Protein AF-A0A9X2TH61-F1 (afdb_monomer_lite)

Organism: NCBI:txid146919

Foldseek 3Di:
DPDFFWQPAFLLVLLLVLQVQLQVQAPDLAAEEEEEAAQQLCVVSNVVSCVVVVAAEAEDQDCVCVVVVVVVQDDDPVSDDSYYYYYHNHACVPVPPPPVNCNRRYYHYDYLLQSLQVSRPHGSVVLEPDDDPDTDDPQLSVLSNVQRVDNDHDTSLQSSQCCVQRVVPLVLLCLLQPQCPSHDFDLVSVVSSQVSCVVQFQFHDDRPDGSVVVSLSSLLLLLLLLVVVLPDQLVLDDPSSSVTPSVVSPVSNLVSLQPPLAQPSLVVQLEARPLVSLVPDPDLLSNLLRSGHVSSLLVLVVVLLVCVVVLVLVVNLVSLVSNLCSNCVSNVRNPPDDAPRPHLSSLLSVLSNLLSVLSVLLVPLPVDPDQLLCSAQVLPRHCVVNVVSLLVSVLSPQSLVPDPPPRPSNPSVVVSNCCRSAVSVLVVLQVSLVRLLVCQQQVVRDDPQEAALLCVCVVCVVQPPQPAFEAEEAEEACFANLVSLLLVLLCVVLVVDPQFHKDKDKGKYFFDALLDCQQQLQSNADDHSVQWAWDDDPQATFIGGVNHTDDPVNSVVSCVVSPEQECCVPVVSLQDRHYYYYDHVLVCCQQPHVPVSSNVSVVVSNVVSVVVNVSCSVYPGQKYKYDYRWHKAQHDPPDAADEDADDDTHFDWFKHWDQDDDCDDAAGKDACVSNVSHHVNYPTIMGGHSNLRYTHDDPPDDPTSIDGRHRRCRTTTHMMIMMGTD

pLDDT: mean 88.49, std 9.87, range [32.5, 98.69]

Sequence (726 aa):
MPETVRAQRSLTEEAEQVLRQHFKSAESPRARVLWWDAGGHLRDVVRRACQERDVPFVEQEHPLAFRRWVAEQGEAPHDEPEEVVWYVPDAPRGRDWFRDVKHMGGVVEKSIEDLAADVYGKKTWQLRISTTDRPVSDRLAAILLDNLRGSSHPTFEQLQGRLVIQADEGIIEYLLRDGWEMLPTSSEDLETVRSLLRDRGVPELPSGQGPEAMVEAVRRWAVAGWLSQAGIPDTAFPGAIADSDLGYAYRRLKAVLREDLQSKVFGTYQRRYWDEIIDQIEDPWTLSRCPVDGALDERLWAEWEADFEAERFEACREHAAERADALCEHTGRLDEPVGKETPPRIRVWSQAVALADLAHRYETWDQRNAPAHVLYADREEGSWQIDAAVRRIIVSGTPEEDLPSGHPARESLSDHRERLVETEYLNYLRDLSDEMETALAQGDLVDDSLSSAVHFWSDHEKELGAGNEALFFYLDALRLDLARELADRLQARSDDSDELDLNVEESTRLGVLPSETKFGMAAVLPGRPKSYEVRLDDGDLGAYRNGSSLDADKRRRLLEEEGWAVASDDPSGWSQTRVAYYSKEIDDYGEASMKDIERRLAERVRTLADEIFDRIRKGDWNRAYVVTDHGFVLLPEDAQFEDLTPPGGDVKRRRVAAEDLSDDGPGVLLTGERVPELFSYLSSPVRLLLDPQHRFKKQGIPDSRYYHGGALPQECILSFLKIEAA

Radius of gyration: 36.59 Å; chains: 1; bounding box: 105×61×92 Å

Secondary structure (DSSP, 8-state):
-----B-SS-HHHHHHHHHHHHHHT-SSSSEEEEEE-TTSTTHHHHHHHHHHTT--EEE-SSGGGHHHHHHHT-SSTTSS-SEEEEEESS--TT----TGGGGTEEEEE--HHHHHHHHTT--HHHH-SS---SPPPHHHHHHHHHHSSSS---BHHHHHHHHHHHH---HHHHHHHHTTTTS--SHHHHHHHHHHHHHTTPPPPPTT--HHHHHHHHHHHHHHHHHHHHT--GGGS-HHHHTS-HHHHHHHHHHHHHH--SHHHHHHHTS-S-HHHHTT-S-GGGGTT----HHHHHHHHHHHHHHHHTT-HHHHHHHHHHHHHHHHHHHT-TTSPP-TTS-HHHHHHHHHHHHHHHHHHHHHTT-S-S-HHHHHH-TTT-THHHHHHHHHHHHH--GGGGS-TT-THHHHHHHHHHIIIIIIHHHHHHHHHHHHHHHHHHTTT--TT-EEGGGHHHHTHHHH-TT--EEEEEETT--HHHHHHHHHHHHHHHHT-SS--EEEEEEEEE--SS--HHHHHHHTSSS-GGGEEEEEETTEEEEEETTEE--HHHHHHHHHHTT-EETTS-GGGGGSSEEEEEE-HHHHHHHH--TTHHHHHHHHHHHHHHHHHHHHHHSS-SEEEEEES---EE--TTPPPEEEPPPSSEE-SSEEE-SS--S-SSSEEE-TTTSHHHHTTB-S-EEE--STTEEE--TT----SEE-SS--HHHHEEEEEEEEE-

Structure (mmCIF, N/CA/C/O backbone):
data_AF-A0A9X2TH61-F1
#
_entry.id   AF-A0A9X2TH61-F1
#
loop_
_atom_site.group_PDB
_atom_site.id
_atom_site.type_symbol
_atom_site.label_atom_id
_atom_site.label_alt_id
_atom_site.label_comp_id
_atom_site.label_asym_id
_atom_site.label_entity_id
_atom_site.label_seq_id
_atom_site.pdbx_PDB_ins_code
_atom_site.Cartn_x
_atom_site.Cartn_y
_atom_site.Cartn_z
_atom_site.occupancy
_atom_site.B_iso_or_equiv
_atom_site.auth_seq_id
_atom_site.auth_comp_id
_atom_site.auth_asym_id
_atom_site.auth_atom_id
_atom_site.pdbx_PDB_model_num
ATOM 1 N N . MET A 1 1 ? 7.845 26.610 -26.073 1.00 32.50 1 MET A N 1
ATOM 2 C CA . MET A 1 1 ? 8.884 25.949 -26.888 1.00 32.50 1 MET A CA 1
ATOM 3 C C . MET A 1 1 ? 10.167 26.005 -26.085 1.00 32.50 1 MET A C 1
ATOM 5 O O . MET A 1 1 ? 10.426 27.083 -25.557 1.00 32.50 1 MET A O 1
ATOM 9 N N . PRO A 1 2 ? 10.896 24.895 -25.900 1.00 43.31 2 PRO A N 1
ATOM 10 C CA . PRO A 1 2 ? 12.182 24.945 -25.212 1.00 43.31 2 PRO A CA 1
ATOM 11 C C . PRO A 1 2 ? 13.120 25.906 -25.955 1.00 43.31 2 PRO A C 1
ATOM 13 O O . PRO A 1 2 ? 13.099 25.974 -27.185 1.00 43.31 2 PRO A O 1
ATOM 16 N N . GLU A 1 3 ? 13.877 26.708 -25.209 1.00 51.97 3 GLU A N 1
ATOM 17 C CA . GLU A 1 3 ? 14.852 27.635 -25.783 1.00 51.97 3 GLU A CA 1
ATOM 18 C C . GLU A 1 3 ? 15.933 26.840 -26.519 1.00 51.97 3 GLU A C 1
ATOM 20 O O . GLU A 1 3 ? 16.604 25.999 -25.926 1.00 51.97 3 GLU A O 1
ATOM 25 N N . THR A 1 4 ? 16.112 27.105 -27.814 1.00 71.25 4 THR A N 1
ATOM 26 C CA . THR A 1 4 ? 17.212 26.527 -28.592 1.00 71.25 4 THR A CA 1
ATOM 27 C C . THR A 1 4 ? 18.543 26.983 -28.008 1.00 71.25 4 THR A C 1
ATOM 29 O O . THR A 1 4 ? 18.875 28.171 -28.085 1.00 71.25 4 THR A O 1
ATOM 32 N N . VAL A 1 5 ? 19.316 26.049 -27.457 1.00 82.06 5 VAL A N 1
ATOM 33 C CA . VAL A 1 5 ? 20.609 26.352 -26.840 1.00 82.06 5 VAL A CA 1
ATOM 34 C C . VAL A 1 5 ? 21.684 26.366 -27.922 1.00 82.06 5 VAL A C 1
ATOM 36 O O . VAL A 1 5 ? 21.871 25.395 -28.654 1.00 82.06 5 VAL A O 1
ATOM 39 N N . ARG A 1 6 ? 22.405 27.482 -28.044 1.00 84.31 6 ARG A N 1
ATOM 40 C CA . ARG A 1 6 ? 23.527 27.626 -28.978 1.00 84.31 6 ARG A CA 1
ATOM 41 C C . ARG A 1 6 ? 24.813 27.888 -28.221 1.00 84.31 6 ARG A C 1
ATOM 43 O O . ARG A 1 6 ? 24.822 28.664 -27.268 1.00 84.31 6 ARG A O 1
ATOM 50 N N . ALA A 1 7 ? 25.882 27.277 -28.709 1.00 84.19 7 ALA A N 1
ATOM 51 C CA . ALA A 1 7 ? 27.234 27.528 -28.254 1.00 84.19 7 ALA A CA 1
ATOM 52 C C . ALA A 1 7 ? 27.567 29.009 -28.426 1.00 84.19 7 ALA A C 1
ATOM 54 O O . ALA A 1 7 ? 27.527 29.542 -29.540 1.00 84.19 7 ALA A O 1
ATOM 55 N N . GLN A 1 8 ? 27.889 29.671 -27.320 1.00 77.56 8 GLN A N 1
ATOM 56 C CA . GLN A 1 8 ? 28.188 31.103 -27.335 1.00 77.56 8 GLN A CA 1
ATOM 57 C C . GLN A 1 8 ? 29.621 31.393 -27.795 1.00 77.56 8 GLN A C 1
ATOM 59 O O . GLN A 1 8 ? 29.930 32.543 -28.100 1.00 77.56 8 GLN A O 1
ATOM 64 N N . ARG A 1 9 ? 30.485 30.368 -27.804 1.00 87.44 9 ARG A N 1
ATOM 65 C CA . ARG A 1 9 ? 31.940 30.456 -27.979 1.00 87.44 9 ARG A CA 1
ATOM 66 C C . ARG A 1 9 ? 32.496 29.179 -28.594 1.00 87.44 9 ARG A C 1
ATOM 68 O O . ARG A 1 9 ? 31.847 28.139 -28.537 1.00 87.44 9 ARG A O 1
ATOM 75 N N . SER A 1 10 ? 33.674 29.269 -29.189 1.00 91.94 10 SER A N 1
ATOM 76 C CA . SER A 1 10 ? 34.456 28.108 -29.614 1.00 91.94 10 SER A CA 1
ATOM 77 C C . SER A 1 10 ? 35.105 27.413 -28.411 1.00 91.94 10 SER A C 1
ATOM 79 O O . SER A 1 10 ? 35.243 28.003 -27.337 1.00 91.94 10 SER A O 1
ATOM 81 N N . LEU A 1 11 ? 35.577 26.174 -28.593 1.00 92.50 11 LEU A N 1
ATOM 82 C CA . LEU A 1 11 ? 36.336 25.464 -27.549 1.00 92.50 11 LEU A CA 1
ATOM 83 C C . LEU A 1 11 ? 37.582 26.248 -27.105 1.00 92.50 11 LEU A C 1
ATOM 85 O O . LEU A 1 11 ? 37.937 26.228 -25.930 1.00 92.50 11 LEU A O 1
ATOM 89 N N . THR A 1 12 ? 38.244 26.954 -28.029 1.00 93.06 12 THR A N 1
ATOM 90 C CA . THR A 1 12 ? 39.431 27.765 -27.715 1.00 93.06 12 THR A CA 1
ATOM 91 C C . THR A 1 12 ? 39.071 28.975 -26.858 1.00 93.06 12 THR A C 1
ATOM 93 O O . THR A 1 12 ? 39.735 29.216 -25.854 1.00 93.06 12 THR A O 1
ATOM 96 N N . GLU A 1 13 ? 37.998 29.692 -27.194 1.00 92.88 13 GLU A N 1
ATOM 97 C CA . GLU A 1 13 ? 37.517 30.842 -26.414 1.00 92.88 13 GLU A CA 1
ATOM 98 C C . GLU A 1 13 ? 37.026 30.429 -25.015 1.00 92.88 13 GLU A C 1
ATOM 100 O O . GLU A 1 13 ? 37.204 31.174 -24.047 1.00 92.88 13 GLU A O 1
ATOM 105 N N . GLU A 1 14 ? 36.424 29.243 -24.881 1.00 93.94 14 GLU A N 1
ATOM 106 C CA . GLU A 1 14 ? 36.026 28.711 -23.573 1.00 93.94 14 GLU A CA 1
ATOM 107 C C . GLU A 1 14 ? 37.246 28.295 -22.743 1.00 93.94 14 GLU A C 1
ATOM 109 O O . GLU A 1 14 ? 37.363 28.690 -21.583 1.00 93.94 14 GLU A O 1
ATOM 114 N N . ALA A 1 15 ? 38.216 27.592 -23.342 1.00 93.75 15 ALA A N 1
ATOM 115 C CA . ALA A 1 15 ? 39.487 27.298 -22.679 1.00 93.75 15 ALA A CA 1
ATOM 116 C C . ALA A 1 15 ? 40.190 28.589 -22.223 1.00 93.75 15 ALA A C 1
ATOM 118 O O . ALA A 1 15 ? 40.688 28.662 -21.098 1.00 93.75 15 ALA A O 1
ATOM 119 N N . GLU A 1 16 ? 40.178 29.637 -23.051 1.00 93.56 16 GLU A N 1
ATOM 120 C CA . GLU A 1 16 ? 40.725 30.946 -22.701 1.00 93.56 16 GLU A CA 1
ATOM 121 C C . GLU A 1 16 ? 40.003 31.569 -21.494 1.00 93.56 16 GLU A C 1
ATOM 123 O O . GLU A 1 16 ? 40.649 32.110 -20.587 1.00 93.56 16 GLU A O 1
ATOM 128 N N . GLN A 1 17 ? 38.669 31.485 -21.454 1.00 92.44 17 GLN A N 1
ATOM 129 C CA . GLN A 1 17 ? 37.878 31.965 -20.325 1.00 92.44 17 GLN A CA 1
ATOM 130 C C . GLN A 1 17 ? 38.228 31.216 -19.038 1.00 92.44 17 GLN A C 1
ATOM 132 O O . GLN A 1 17 ? 38.431 31.869 -18.009 1.00 92.44 17 GLN A O 1
ATOM 137 N N . VAL A 1 18 ? 38.292 29.884 -19.088 1.00 92.56 18 VAL A N 1
ATOM 138 C CA . VAL A 1 18 ? 38.638 29.041 -17.936 1.00 92.56 18 VAL A CA 1
ATOM 139 C C . VAL A 1 18 ? 40.015 29.440 -17.406 1.00 92.56 18 VAL A C 1
ATOM 141 O O . VAL A 1 18 ? 40.148 29.791 -16.232 1.00 92.56 18 VAL A O 1
ATOM 144 N N . LEU A 1 19 ? 41.024 29.511 -18.280 1.00 92.69 19 LEU A N 1
ATOM 145 C CA . LEU A 1 19 ? 42.374 29.943 -17.907 1.00 92.69 19 LEU A CA 1
ATOM 146 C C . LEU A 1 19 ? 42.375 31.347 -17.284 1.00 92.69 19 LEU A C 1
ATOM 148 O O . LEU A 1 19 ? 42.971 31.559 -16.230 1.00 92.69 19 LEU A O 1
ATOM 152 N N . ARG A 1 20 ? 41.647 32.305 -17.872 1.00 90.31 20 ARG A N 1
ATOM 153 C CA . ARG A 1 20 ? 41.530 33.677 -17.350 1.00 90.31 20 ARG A CA 1
ATOM 154 C C . ARG A 1 20 ? 40.949 33.727 -15.943 1.00 90.31 20 ARG A C 1
ATOM 156 O O . ARG A 1 20 ? 41.375 34.555 -15.139 1.00 90.31 20 ARG A O 1
ATOM 163 N N . GLN A 1 21 ? 39.922 32.928 -15.671 1.00 90.19 21 GLN A N 1
ATOM 164 C CA . GLN A 1 21 ? 39.297 32.873 -14.350 1.00 90.19 21 GLN A CA 1
ATOM 165 C C . GLN A 1 21 ? 40.287 32.341 -13.314 1.00 90.19 21 GLN A C 1
ATOM 167 O O . GLN A 1 21 ? 40.453 32.956 -12.261 1.00 90.19 21 GLN A O 1
ATOM 172 N N . HIS A 1 22 ? 40.998 31.270 -13.659 1.00 90.00 22 HIS A N 1
ATOM 173 C CA . HIS A 1 22 ? 41.999 30.655 -12.801 1.00 90.00 22 HIS A CA 1
ATOM 174 C C . HIS A 1 22 ? 43.193 31.579 -12.520 1.00 90.00 22 HIS A C 1
ATOM 176 O O . HIS A 1 22 ? 43.524 31.804 -11.354 1.00 90.00 22 HIS A O 1
ATOM 182 N N . PHE A 1 23 ? 43.771 32.220 -13.540 1.00 88.88 23 PHE A N 1
ATOM 183 C CA . PHE A 1 23 ? 44.869 33.173 -13.345 1.00 88.88 23 PHE A CA 1
ATOM 184 C C . PHE A 1 23 ? 44.467 34.379 -12.485 1.00 88.88 23 PHE A C 1
ATOM 186 O O . PHE A 1 23 ? 45.198 34.756 -11.575 1.00 88.88 23 PHE A O 1
ATOM 193 N N . LYS A 1 24 ? 43.261 34.932 -12.676 1.00 85.81 24 LYS A N 1
ATOM 194 C CA . LYS A 1 24 ? 42.747 36.024 -11.826 1.00 85.81 24 LYS A CA 1
ATOM 195 C C . LYS A 1 24 ? 42.546 35.637 -10.364 1.00 85.81 24 LYS A C 1
ATOM 197 O O . LYS A 1 24 ? 42.532 36.519 -9.511 1.00 85.81 24 LYS A O 1
ATOM 202 N N . SER A 1 25 ? 42.310 34.357 -10.096 1.00 83.06 25 SER A N 1
ATOM 203 C CA . SER A 1 25 ? 42.100 33.841 -8.743 1.00 83.06 25 SER A CA 1
ATOM 204 C C . SER A 1 25 ? 43.402 33.493 -8.015 1.00 83.06 25 SER A C 1
ATOM 206 O O . SER A 1 25 ? 43.354 33.143 -6.839 1.00 83.06 25 SER A O 1
ATOM 208 N N . ALA A 1 26 ? 44.556 33.583 -8.686 1.00 83.25 26 ALA A N 1
ATOM 209 C CA . ALA A 1 26 ? 45.844 33.280 -8.080 1.00 83.25 26 ALA A CA 1
ATOM 210 C C . ALA A 1 26 ? 46.212 34.314 -7.001 1.00 83.25 26 ALA A C 1
ATOM 212 O O . ALA A 1 26 ? 46.199 35.520 -7.238 1.00 83.25 26 ALA A O 1
ATOM 213 N N . GLU A 1 27 ? 46.585 33.834 -5.812 1.00 76.94 27 GLU A N 1
ATOM 214 C CA . GLU A 1 27 ? 47.048 34.676 -4.693 1.00 76.94 27 GLU A CA 1
ATOM 215 C C . GLU A 1 27 ? 48.515 35.108 -4.868 1.00 76.94 27 GLU A C 1
ATOM 217 O O . GLU A 1 27 ? 48.995 36.043 -4.225 1.00 76.94 27 GLU A O 1
ATOM 222 N N . SER A 1 28 ? 49.235 34.409 -5.746 1.00 72.44 28 SER A N 1
ATOM 223 C CA . SER A 1 28 ? 50.645 34.617 -6.055 1.00 72.44 28 SER A CA 1
ATOM 224 C C . SER A 1 28 ? 50.815 35.536 -7.273 1.00 72.44 28 SER A C 1
ATOM 226 O O . SER A 1 28 ? 50.098 35.365 -8.258 1.00 72.44 28 SER A O 1
ATOM 228 N N . PRO A 1 29 ? 51.820 36.438 -7.281 1.00 67.88 29 PRO A N 1
ATOM 229 C CA . PRO A 1 29 ? 52.189 37.218 -8.467 1.00 67.88 29 PRO A CA 1
ATOM 230 C C . PRO A 1 29 ? 52.712 36.350 -9.625 1.00 67.88 29 PRO A C 1
ATOM 232 O O . PRO A 1 29 ? 52.895 36.856 -10.725 1.00 67.88 29 PRO A O 1
ATOM 235 N N . ARG A 1 30 ? 52.963 35.056 -9.379 1.00 78.44 30 ARG A N 1
ATOM 236 C CA . ARG A 1 30 ? 53.194 34.043 -10.413 1.00 78.44 30 ARG A CA 1
ATOM 237 C C . ARG A 1 30 ? 52.068 33.033 -10.411 1.00 78.44 30 ARG A C 1
ATOM 239 O O . ARG A 1 30 ? 51.917 32.300 -9.424 1.00 78.44 30 ARG A O 1
ATOM 246 N N . ALA A 1 31 ? 51.333 32.975 -11.510 1.00 85.44 31 ALA A N 1
ATOM 247 C CA . ALA A 1 31 ? 50.178 32.125 -11.652 1.00 85.44 31 ALA A CA 1
ATOM 248 C C . ALA A 1 31 ? 50.477 30.903 -12.546 1.00 85.44 31 ALA A C 1
ATOM 250 O O . ALA A 1 31 ? 50.965 31.006 -13.667 1.00 85.44 31 ALA A O 1
ATOM 251 N N . ARG A 1 32 ? 50.198 29.709 -12.030 1.00 87.75 32 ARG A N 1
ATOM 252 C CA . ARG A 1 32 ? 50.356 28.396 -12.644 1.00 87.75 32 ARG A CA 1
ATOM 253 C C . ARG A 1 32 ? 49.003 27.700 -12.657 1.00 87.75 32 ARG A C 1
ATOM 255 O O . ARG A 1 32 ? 48.403 27.495 -11.601 1.00 87.75 32 ARG A O 1
ATOM 262 N N . VAL A 1 33 ? 48.566 27.288 -13.840 1.00 90.50 33 VAL A N 1
ATOM 263 C CA . VAL A 1 33 ? 47.365 26.462 -14.003 1.00 90.50 33 VAL A CA 1
ATOM 264 C C . VAL A 1 33 ? 47.775 25.090 -14.505 1.00 90.50 33 VAL A C 1
ATOM 266 O O . VAL A 1 33 ? 48.426 24.980 -15.541 1.00 90.50 33 VAL A O 1
ATOM 269 N N . LEU A 1 34 ? 47.400 24.046 -13.765 1.00 90.50 34 LEU A N 1
ATOM 270 C CA . LEU A 1 34 ? 47.572 22.660 -14.196 1.00 90.50 34 LEU A CA 1
ATOM 271 C C . LEU A 1 34 ? 46.279 22.173 -14.853 1.00 90.50 34 LEU A C 1
ATOM 273 O O . LEU A 1 34 ? 45.261 22.059 -14.175 1.00 90.50 34 LEU A O 1
ATOM 277 N N . TRP A 1 35 ? 46.331 21.870 -16.146 1.00 92.94 35 TRP A N 1
ATOM 278 C CA . TRP A 1 35 ? 45.221 21.322 -16.917 1.00 92.94 35 TRP A CA 1
ATOM 279 C C . TRP A 1 35 ? 45.400 19.818 -17.122 1.00 92.94 35 TRP A C 1
ATOM 281 O O . TRP A 1 35 ? 46.349 19.378 -17.776 1.00 92.94 35 TRP A O 1
ATOM 291 N N . TRP A 1 36 ? 44.459 19.042 -16.596 1.00 91.44 36 TRP A N 1
ATOM 292 C CA . TRP A 1 36 ? 44.306 17.621 -16.875 1.00 91.44 36 TRP A CA 1
ATOM 293 C C . TRP A 1 36 ? 43.269 17.421 -17.968 1.00 91.44 36 TRP A C 1
ATOM 295 O O . TRP A 1 36 ? 42.118 17.837 -17.823 1.00 91.44 36 TRP A O 1
ATOM 305 N N . ASP A 1 37 ? 43.684 16.775 -19.049 1.00 91.44 37 ASP A N 1
ATOM 306 C CA . ASP A 1 37 ? 42.838 16.478 -20.195 1.00 91.44 37 ASP A CA 1
ATOM 307 C C . ASP A 1 37 ? 42.757 14.967 -20.404 1.00 91.44 37 ASP A C 1
ATOM 309 O O . ASP A 1 37 ? 43.645 14.340 -20.988 1.00 91.44 37 ASP A O 1
ATOM 313 N N . ALA A 1 38 ? 41.682 14.370 -19.892 1.00 85.44 38 ALA A N 1
ATOM 314 C CA . ALA A 1 38 ? 41.437 12.944 -20.030 1.00 85.44 38 ALA A CA 1
ATOM 315 C C . ALA A 1 38 ? 41.248 12.574 -21.514 1.00 85.44 38 ALA A C 1
ATOM 317 O O . ALA A 1 38 ? 40.236 12.907 -22.128 1.00 85.44 38 ALA A O 1
ATOM 318 N N . GLY A 1 39 ? 42.229 11.862 -22.076 1.00 83.06 39 GLY A N 1
ATOM 319 C CA . GLY A 1 39 ? 42.256 11.459 -23.487 1.00 83.06 39 GLY A CA 1
ATOM 320 C C . GLY A 1 39 ? 43.121 12.347 -24.389 1.00 83.06 39 GLY A C 1
ATOM 321 O O . GLY A 1 39 ? 43.395 11.948 -25.514 1.00 83.06 39 GLY A O 1
ATOM 322 N N . GLY A 1 40 ? 43.605 13.500 -23.906 1.00 88.94 40 GLY A N 1
ATOM 323 C CA . GLY A 1 40 ? 44.582 14.336 -24.622 1.00 88.94 40 GLY A CA 1
ATOM 324 C C . GLY A 1 40 ? 44.048 15.100 -25.845 1.00 88.94 40 GLY A C 1
ATOM 325 O O . GLY A 1 40 ? 44.834 15.605 -26.651 1.00 88.94 40 GLY A O 1
ATOM 326 N N . HIS A 1 41 ? 42.726 15.191 -26.002 1.00 92.62 41 HIS A N 1
ATOM 327 C CA . HIS A 1 41 ? 42.057 15.746 -27.188 1.00 92.62 41 HIS A CA 1
ATOM 328 C C . HIS A 1 41 ? 42.032 17.280 -27.249 1.00 92.62 41 HIS A C 1
ATOM 330 O O . HIS A 1 41 ? 41.801 17.863 -28.308 1.00 92.62 41 HIS A O 1
ATOM 336 N N . LEU A 1 42 ? 42.281 17.959 -26.131 1.00 93.44 42 LEU A N 1
ATOM 337 C CA . LEU A 1 42 ? 42.301 19.417 -26.004 1.00 93.44 42 LEU A CA 1
ATOM 338 C C . LEU A 1 42 ? 43.690 20.034 -26.185 1.00 93.44 42 LEU A C 1
ATOM 340 O O . LEU A 1 42 ? 43.814 21.256 -26.110 1.00 93.44 42 LEU A O 1
ATOM 344 N N . ARG A 1 43 ? 44.737 19.244 -26.447 1.00 93.69 43 ARG A N 1
ATOM 345 C CA . ARG A 1 43 ? 46.125 19.729 -26.554 1.00 93.69 43 ARG A CA 1
ATOM 346 C C . ARG A 1 43 ? 46.260 20.980 -27.421 1.00 93.69 43 ARG A C 1
ATOM 348 O O . ARG A 1 43 ? 46.819 21.986 -26.986 1.00 93.69 43 ARG A O 1
ATOM 355 N N . ASP A 1 44 ? 45.740 20.927 -28.645 1.00 93.19 44 ASP A N 1
ATOM 356 C CA . ASP A 1 44 ? 45.836 22.045 -29.587 1.00 93.19 44 ASP A CA 1
ATOM 357 C C . ASP A 1 44 ? 44.870 23.187 -29.244 1.00 93.19 44 ASP A C 1
ATOM 359 O O . ASP A 1 44 ? 45.191 24.350 -29.490 1.00 93.19 44 ASP A O 1
ATOM 363 N N . VAL A 1 45 ? 43.728 22.880 -28.618 1.00 94.12 45 VAL A N 1
ATOM 364 C CA . VAL A 1 45 ? 42.758 23.874 -28.131 1.00 94.12 45 VAL A CA 1
ATOM 365 C C . VAL A 1 45 ? 43.383 24.728 -27.025 1.00 94.12 45 VAL A C 1
ATOM 367 O O . VAL A 1 45 ? 43.406 25.953 -27.137 1.00 94.12 45 VAL A O 1
ATOM 370 N N . VAL A 1 46 ? 43.943 24.087 -25.994 1.00 94.88 46 VAL A N 1
ATOM 371 C CA . VAL A 1 46 ? 44.567 24.757 -24.843 1.00 94.88 46 VAL A CA 1
ATOM 372 C C . VAL A 1 46 ? 45.838 25.481 -25.272 1.00 94.88 46 VAL A C 1
ATOM 374 O O . VAL A 1 46 ? 46.041 26.633 -24.893 1.00 94.88 46 VAL A O 1
ATOM 377 N N . ARG A 1 47 ? 46.672 24.865 -26.120 1.00 95.25 47 ARG A N 1
ATOM 378 C CA . ARG A 1 47 ? 47.868 25.519 -26.671 1.00 95.25 47 ARG A CA 1
ATOM 379 C C . ARG A 1 47 ? 47.516 26.806 -27.412 1.00 95.25 47 ARG A C 1
ATOM 381 O O . ARG A 1 47 ? 48.202 27.809 -27.234 1.00 95.25 47 ARG A O 1
ATOM 388 N N . ARG A 1 48 ? 46.461 26.793 -28.229 1.00 93.25 48 ARG A N 1
ATOM 389 C CA . ARG A 1 48 ? 46.013 27.981 -28.961 1.00 93.25 48 ARG A CA 1
ATOM 390 C C . ARG A 1 48 ? 45.475 29.062 -28.025 1.00 93.25 48 ARG A C 1
ATOM 392 O O . ARG A 1 48 ? 45.868 30.214 -28.170 1.00 93.25 48 ARG A O 1
ATOM 399 N N . ALA A 1 49 ? 44.679 28.683 -27.025 1.00 93.56 49 ALA A N 1
ATOM 400 C CA . ALA A 1 49 ? 44.203 29.609 -25.997 1.00 93.56 49 ALA A CA 1
ATOM 401 C C . ALA A 1 49 ? 45.367 30.264 -25.225 1.00 93.56 49 ALA A C 1
ATOM 403 O O . ALA A 1 49 ? 45.310 31.442 -24.886 1.00 93.56 49 ALA A O 1
ATOM 404 N N . CYS A 1 50 ? 46.458 29.526 -24.990 1.00 93.75 50 CYS A N 1
ATOM 405 C CA . CYS A 1 50 ? 47.677 30.074 -24.393 1.00 93.75 50 CYS A CA 1
ATOM 406 C C . CYS A 1 50 ? 48.390 31.061 -25.335 1.00 93.75 50 CYS A C 1
ATOM 408 O O . CYS A 1 50 ? 48.781 32.141 -24.903 1.00 93.75 50 CYS A O 1
ATOM 410 N N . GLN A 1 51 ? 48.514 30.730 -26.627 1.00 92.06 51 GLN A N 1
ATOM 411 C CA . GLN A 1 51 ? 49.128 31.605 -27.639 1.00 92.06 51 GLN A CA 1
ATOM 412 C C . GLN A 1 51 ? 48.379 32.932 -27.804 1.00 92.06 51 GLN A C 1
ATOM 414 O O . GLN A 1 51 ? 49.010 33.977 -27.920 1.00 92.06 51 GLN A O 1
ATOM 419 N N . GLU A 1 52 ? 47.046 32.904 -27.788 1.00 88.62 52 GLU A N 1
ATOM 420 C CA . GLU A 1 52 ? 46.202 34.103 -27.904 1.00 88.62 52 GLU A CA 1
ATOM 421 C C . GLU A 1 52 ? 46.355 35.053 -26.701 1.00 88.62 52 GLU A C 1
ATOM 423 O O . GLU A 1 52 ? 46.085 36.249 -26.821 1.00 88.62 52 GLU A O 1
ATOM 428 N N . ARG A 1 53 ? 46.866 34.547 -25.569 1.00 85.62 53 ARG A N 1
ATOM 429 C CA . ARG A 1 53 ? 47.145 35.308 -24.342 1.00 85.62 53 ARG A CA 1
ATOM 430 C C . ARG A 1 53 ? 48.629 35.589 -24.090 1.00 85.62 53 ARG A C 1
ATOM 432 O O . ARG A 1 53 ? 48.940 36.187 -23.066 1.00 85.62 53 ARG A O 1
ATOM 439 N N . ASP A 1 54 ? 49.522 35.150 -24.977 1.00 88.44 54 ASP A N 1
ATOM 440 C CA . ASP A 1 54 ? 50.981 35.179 -24.772 1.00 88.44 54 ASP A CA 1
ATOM 441 C C . ASP A 1 54 ? 51.438 34.453 -23.484 1.00 88.44 54 ASP A C 1
ATOM 443 O O . ASP A 1 54 ? 52.364 34.869 -22.792 1.00 88.44 54 ASP A O 1
ATOM 447 N N . VAL A 1 55 ? 50.769 33.341 -23.147 1.00 91.50 55 VAL A N 1
ATOM 448 C CA . VAL A 1 55 ? 51.078 32.511 -21.972 1.00 91.50 55 VAL A CA 1
ATOM 449 C C . VAL A 1 55 ? 51.892 31.279 -22.395 1.00 91.50 55 VAL A C 1
ATOM 451 O O . VAL A 1 55 ? 51.478 30.546 -23.297 1.00 91.50 55 VAL A O 1
ATOM 454 N N . PRO A 1 56 ? 53.029 30.979 -21.744 1.00 91.38 56 PRO A N 1
ATOM 455 C CA . PRO A 1 56 ? 53.770 29.743 -21.966 1.00 91.38 56 PRO A CA 1
ATOM 456 C C . PRO A 1 56 ? 52.933 28.481 -21.713 1.00 91.38 56 PRO A C 1
ATOM 458 O O . PRO A 1 56 ? 52.326 28.310 -20.654 1.00 91.38 56 PRO A O 1
ATOM 461 N N . PHE A 1 57 ? 52.954 27.565 -22.684 1.00 93.62 57 PHE A N 1
ATOM 462 C CA . PHE A 1 57 ? 52.316 26.250 -22.617 1.00 93.62 57 PHE A CA 1
ATOM 463 C C . PHE A 1 57 ? 53.383 25.162 -22.476 1.00 93.62 57 PHE A C 1
ATOM 465 O O . PHE A 1 57 ? 54.210 24.974 -23.373 1.00 93.62 57 PHE A O 1
ATOM 472 N N . VAL A 1 58 ? 53.358 24.433 -21.361 1.00 92.38 58 VAL A N 1
ATOM 473 C CA . VAL A 1 58 ? 54.304 23.355 -21.060 1.00 92.38 58 VAL A CA 1
ATOM 474 C C . VAL A 1 58 ? 53.540 22.046 -20.970 1.00 92.38 58 VAL A C 1
ATOM 476 O O . VAL A 1 58 ? 52.677 21.875 -20.116 1.00 92.38 58 VAL A O 1
ATOM 479 N N . GLU A 1 59 ? 53.884 21.100 -21.830 1.00 93.31 59 GLU A N 1
ATOM 480 C CA . GLU A 1 59 ? 53.251 19.785 -21.888 1.00 93.31 59 GLU A CA 1
ATOM 481 C C . GLU A 1 59 ? 54.179 18.717 -21.318 1.00 93.31 59 GLU A C 1
ATOM 483 O O . GLU A 1 59 ? 55.368 18.690 -21.643 1.00 93.31 59 GLU A O 1
ATOM 488 N N . GLN A 1 60 ? 53.634 17.832 -20.483 1.00 89.69 60 GLN A N 1
ATOM 489 C CA . GLN A 1 60 ? 54.345 16.666 -19.961 1.00 89.69 60 GLN A CA 1
ATOM 490 C C . GLN A 1 60 ? 53.399 15.469 -19.835 1.00 89.69 60 GLN A C 1
ATOM 492 O O . GLN A 1 60 ? 52.268 15.610 -19.382 1.00 89.69 60 GLN A O 1
ATOM 497 N N . GLU A 1 61 ? 53.892 14.270 -20.152 1.00 83.56 61 GLU A N 1
ATOM 498 C CA . GLU A 1 61 ? 53.138 13.018 -19.964 1.00 83.56 61 GLU A CA 1
ATOM 499 C C . GLU A 1 61 ? 52.931 12.682 -18.483 1.00 83.56 61 GLU A C 1
ATOM 501 O O . GLU A 1 61 ? 51.930 12.089 -18.088 1.00 83.56 61 GLU A O 1
ATOM 506 N N . HIS A 1 62 ? 53.900 13.059 -17.645 1.00 78.88 62 HIS A N 1
ATOM 507 C CA . HIS A 1 62 ? 53.838 12.846 -16.210 1.00 78.88 62 HIS A CA 1
ATOM 508 C C . HIS A 1 62 ? 54.078 14.165 -15.489 1.00 78.88 62 HIS A C 1
ATOM 510 O O . HIS A 1 62 ? 55.116 14.795 -15.710 1.00 78.88 62 HIS A O 1
ATOM 516 N N . PRO A 1 63 ? 53.217 14.570 -14.545 1.00 74.12 63 PRO A N 1
ATOM 517 C CA . PRO A 1 63 ? 53.342 15.922 -14.037 1.00 74.12 63 PRO A CA 1
ATOM 518 C C . PRO A 1 63 ? 54.603 16.134 -13.181 1.00 74.12 63 PRO A C 1
ATOM 520 O O . PRO A 1 63 ? 55.067 17.260 -13.039 1.00 74.12 63 PRO A O 1
ATOM 523 N N . LEU A 1 64 ? 55.240 15.071 -12.653 1.00 73.88 64 LEU A N 1
ATOM 524 C CA . LEU A 1 64 ? 56.540 15.183 -11.952 1.00 73.88 64 LEU A CA 1
ATOM 525 C C . LEU A 1 64 ? 57.631 15.801 -12.836 1.00 73.88 64 LEU A C 1
ATOM 527 O O . LEU A 1 64 ? 58.557 16.422 -12.313 1.00 73.88 64 LEU A O 1
ATOM 531 N N . ALA A 1 65 ? 57.506 15.679 -14.158 1.00 80.44 65 ALA A N 1
ATOM 532 C CA . ALA A 1 65 ? 58.433 16.283 -15.099 1.00 80.44 65 ALA A CA 1
ATOM 533 C C . ALA A 1 65 ? 58.381 17.824 -15.082 1.00 80.44 65 ALA A C 1
ATOM 535 O O . ALA A 1 65 ? 59.381 18.460 -15.409 1.00 80.44 65 ALA A O 1
ATOM 536 N N . PHE A 1 66 ? 57.299 18.445 -14.589 1.00 82.94 66 PHE A N 1
ATOM 537 C CA . PHE A 1 66 ? 57.239 19.903 -14.425 1.00 82.94 66 PHE A CA 1
ATOM 538 C C . PHE A 1 66 ? 58.245 20.434 -13.394 1.00 82.94 66 PHE A C 1
ATOM 540 O O . PHE A 1 66 ? 58.687 21.571 -13.513 1.00 82.94 66 PHE A O 1
ATOM 547 N N . ARG A 1 67 ? 58.696 19.621 -12.424 1.00 75.50 67 ARG A N 1
ATOM 548 C CA . ARG A 1 67 ? 59.755 20.040 -11.481 1.00 75.50 67 ARG A CA 1
ATOM 549 C C . ARG A 1 67 ? 61.079 20.304 -12.180 1.00 75.50 67 ARG A C 1
ATOM 551 O O . ARG A 1 67 ? 61.811 21.207 -11.791 1.00 75.50 67 ARG A O 1
ATOM 558 N N . ARG A 1 68 ? 61.377 19.505 -13.204 1.00 77.88 68 ARG A N 1
ATOM 559 C CA . ARG A 1 68 ? 62.562 19.697 -14.031 1.00 77.88 68 ARG A CA 1
ATOM 560 C C . ARG A 1 68 ? 62.446 20.993 -14.823 1.00 77.88 68 ARG A C 1
ATOM 562 O O . ARG A 1 68 ? 63.389 21.769 -14.817 1.00 77.88 68 ARG A O 1
ATOM 569 N N . TRP A 1 69 ? 61.275 21.252 -15.404 1.00 82.00 69 TRP A N 1
ATOM 570 C CA . TRP A 1 69 ? 61.013 22.507 -16.105 1.00 82.00 69 TRP A CA 1
ATOM 571 C C . TRP A 1 69 ? 61.199 23.730 -15.192 1.00 82.00 69 TRP A C 1
ATOM 573 O O . TRP A 1 69 ? 61.893 24.662 -15.582 1.00 82.00 69 TRP A O 1
ATOM 583 N N . VAL A 1 70 ? 60.666 23.693 -13.961 1.00 77.75 70 VAL A N 1
ATOM 584 C CA . VAL A 1 70 ? 60.863 24.752 -12.948 1.00 77.75 70 VAL A CA 1
ATOM 585 C C . VAL A 1 70 ? 62.346 24.932 -12.609 1.00 77.75 70 VAL A C 1
ATOM 587 O O . VAL A 1 70 ? 62.841 26.051 -12.608 1.00 77.75 70 VAL A O 1
ATOM 590 N N . ALA A 1 71 ? 63.079 23.841 -12.368 1.00 75.00 71 ALA A N 1
ATOM 591 C CA . ALA A 1 71 ? 64.510 23.904 -12.059 1.00 75.00 71 ALA A CA 1
ATOM 592 C C . ALA A 1 71 ? 65.360 24.457 -13.222 1.00 75.00 71 ALA A C 1
ATOM 594 O O . ALA A 1 71 ? 66.421 25.031 -12.991 1.00 75.00 71 ALA A O 1
ATOM 595 N N . GLU A 1 72 ? 64.900 24.291 -14.464 1.00 75.75 72 GLU A N 1
ATOM 596 C CA . GLU A 1 72 ? 65.552 24.802 -15.674 1.00 75.75 72 GLU A CA 1
ATOM 597 C C . GLU A 1 72 ? 65.285 26.301 -15.918 1.00 75.75 72 GLU A C 1
ATOM 599 O O . GLU A 1 72 ? 66.021 26.905 -16.696 1.00 75.75 72 GLU A O 1
ATOM 604 N N . GLN A 1 73 ? 64.299 26.917 -15.244 1.00 71.12 73 GLN A N 1
ATOM 605 C CA . GLN A 1 73 ? 64.029 28.359 -15.358 1.00 71.12 73 GLN A CA 1
ATOM 606 C C . GLN A 1 73 ? 64.991 29.231 -14.532 1.00 71.12 73 GLN A C 1
ATOM 608 O O . GLN A 1 73 ? 64.986 30.431 -14.723 1.00 71.12 73 GLN A O 1
ATOM 613 N N . GLY A 1 74 ? 65.855 28.678 -13.670 1.00 61.75 74 GLY A N 1
ATOM 614 C CA . GLY A 1 74 ? 66.830 29.457 -12.884 1.00 61.75 74 GLY A CA 1
ATOM 615 C C . GLY A 1 74 ? 66.378 29.800 -11.456 1.00 61.75 74 GLY A C 1
ATOM 616 O O . GLY A 1 74 ? 65.250 29.531 -11.053 1.00 61.75 74 GLY A O 1
ATOM 617 N N . GLU A 1 75 ? 67.295 30.337 -10.639 1.00 56.00 75 GLU A N 1
ATOM 618 C CA . GLU A 1 75 ? 67.050 30.608 -9.208 1.00 56.00 75 GLU A CA 1
ATOM 619 C C . GLU A 1 75 ? 66.432 31.994 -8.943 1.00 56.00 75 GLU A C 1
ATOM 621 O O . GLU A 1 75 ? 65.950 32.247 -7.833 1.00 56.00 75 GLU A O 1
ATOM 626 N N . ALA A 1 76 ? 66.448 32.913 -9.920 1.00 56.88 76 ALA A N 1
ATOM 627 C CA . ALA A 1 76 ? 66.044 34.292 -9.691 1.00 56.88 76 ALA A CA 1
ATOM 628 C C . ALA A 1 76 ? 64.569 34.555 -10.066 1.00 56.88 76 ALA A C 1
ATOM 630 O O . ALA A 1 76 ? 64.063 34.063 -11.071 1.00 56.88 76 ALA A O 1
ATOM 631 N N . PRO A 1 77 ? 63.853 35.400 -9.298 1.00 52.16 77 PRO A N 1
ATOM 632 C CA . PRO A 1 77 ? 62.428 35.652 -9.492 1.00 52.16 77 PRO A CA 1
ATOM 633 C C . PRO A 1 77 ? 61.932 36.159 -10.852 1.00 52.16 77 PRO A C 1
ATOM 635 O O . PRO A 1 77 ? 60.722 36.148 -11.065 1.00 52.16 77 PRO A O 1
ATOM 638 N N . HIS A 1 78 ? 62.832 36.669 -11.689 1.00 58.44 78 HIS A N 1
ATOM 639 C CA . HIS A 1 78 ? 62.551 37.290 -12.985 1.00 58.44 78 HIS A CA 1
ATOM 640 C C . HIS A 1 78 ? 62.763 36.333 -14.165 1.00 58.44 78 HIS A C 1
ATOM 642 O O . HIS A 1 78 ? 62.488 36.716 -15.298 1.00 58.44 78 HIS A O 1
ATOM 648 N N . ASP A 1 79 ? 63.252 35.120 -13.898 1.00 65.06 79 ASP A N 1
ATOM 649 C CA . ASP A 1 79 ? 63.551 34.129 -14.930 1.00 65.06 79 ASP A CA 1
ATOM 650 C C . ASP A 1 79 ? 62.342 33.216 -15.240 1.00 65.06 79 ASP A C 1
ATOM 652 O O . ASP A 1 79 ? 62.324 32.520 -16.253 1.00 65.06 79 ASP A O 1
ATOM 656 N N . GLU A 1 80 ? 61.298 33.246 -14.399 1.00 68.75 80 GLU A N 1
ATOM 657 C CA . GLU A 1 80 ? 60.027 32.549 -14.627 1.00 68.75 80 GLU A CA 1
ATOM 658 C C . GLU A 1 80 ? 58.957 33.497 -15.205 1.00 68.75 80 GLU A C 1
ATOM 660 O O . GLU A 1 80 ? 58.868 34.651 -14.775 1.00 68.75 80 GLU A O 1
ATOM 665 N N . PRO A 1 81 ? 58.091 33.017 -16.118 1.00 77.31 81 PRO A N 1
ATOM 666 C CA . PRO A 1 81 ? 56.962 33.799 -16.617 1.00 77.31 81 PRO A CA 1
ATOM 667 C C . PRO A 1 81 ? 55.927 34.090 -15.515 1.00 77.31 81 PRO A C 1
ATOM 669 O O . PRO A 1 81 ? 55.740 33.292 -14.593 1.00 77.31 81 PRO A O 1
ATOM 672 N N . GLU A 1 82 ? 55.232 35.227 -15.631 1.00 83.44 82 GLU A N 1
ATOM 673 C CA . GLU A 1 82 ? 54.181 35.643 -14.683 1.00 83.44 82 GLU A CA 1
ATOM 674 C C . GLU A 1 82 ? 52.964 34.705 -14.709 1.00 83.44 82 GLU A C 1
ATOM 676 O O . GLU A 1 82 ? 52.401 34.403 -13.660 1.00 83.44 82 GLU A O 1
ATOM 681 N N . GLU A 1 83 ? 52.595 34.187 -15.882 1.00 89.94 83 GLU A N 1
ATOM 682 C CA . GLU A 1 83 ? 51.550 33.175 -16.067 1.00 89.94 83 GLU A CA 1
ATOM 683 C C . GLU A 1 83 ? 52.134 31.964 -16.815 1.00 89.94 83 GLU A C 1
ATOM 685 O O . GLU A 1 83 ? 52.938 32.129 -17.729 1.00 89.94 83 GLU A O 1
ATOM 690 N N . VAL A 1 84 ? 51.749 30.735 -16.459 1.00 91.12 84 VAL A N 1
ATOM 691 C CA . VAL A 1 84 ? 52.113 29.516 -17.208 1.00 91.12 84 VAL A CA 1
ATOM 692 C C . VAL A 1 84 ? 51.026 28.450 -17.103 1.00 91.12 84 VAL A C 1
ATOM 694 O O . VAL A 1 84 ? 50.426 28.251 -16.042 1.00 91.12 84 VAL A O 1
ATOM 697 N N . VAL A 1 85 ? 50.800 27.722 -18.199 1.00 93.25 85 VAL A N 1
ATOM 698 C CA . VAL A 1 85 ? 49.931 26.540 -18.228 1.00 93.25 85 VAL A CA 1
ATOM 699 C C . VAL A 1 85 ? 50.772 25.272 -18.288 1.00 93.25 85 VAL A C 1
ATOM 701 O O . VAL A 1 85 ? 51.598 25.089 -19.183 1.00 93.25 85 VAL A O 1
ATOM 704 N N . TRP A 1 86 ? 50.534 24.377 -17.335 1.00 92.69 86 TRP A N 1
ATOM 705 C CA . TRP A 1 86 ? 51.046 23.013 -17.320 1.00 92.69 86 TRP A CA 1
ATOM 706 C C . TRP A 1 86 ? 49.950 22.077 -17.807 1.00 92.69 86 TRP A C 1
ATOM 708 O O . TRP A 1 86 ? 48.876 22.036 -17.222 1.00 92.69 86 TRP A O 1
ATOM 718 N N . TYR A 1 87 ? 50.206 21.330 -18.870 1.00 94.12 87 TYR A N 1
ATOM 719 C CA . TYR A 1 87 ? 49.208 20.488 -19.515 1.00 94.12 87 TYR A CA 1
ATOM 720 C C . TYR A 1 87 ? 49.616 19.015 -19.474 1.00 94.12 87 TYR A C 1
ATOM 722 O O . TYR A 1 87 ? 50.747 18.662 -19.826 1.00 94.12 87 TYR A O 1
ATOM 730 N N . VAL A 1 88 ? 48.679 18.164 -19.056 1.00 92.19 88 VAL A N 1
ATOM 731 C CA . VAL A 1 88 ? 48.853 16.712 -18.967 1.00 92.19 88 VAL A CA 1
ATOM 732 C C . VAL A 1 88 ? 47.740 16.017 -19.760 1.00 92.19 88 VAL A C 1
ATOM 734 O O . VAL A 1 88 ? 46.571 16.171 -19.399 1.00 92.19 88 VAL A O 1
ATOM 737 N N . PRO A 1 89 ? 48.068 15.226 -20.801 1.00 90.94 89 PRO A N 1
ATOM 738 C CA . PRO A 1 89 ? 47.086 14.548 -21.653 1.00 90.94 89 PRO A CA 1
ATOM 739 C C . PRO A 1 89 ? 46.560 13.232 -21.036 1.00 90.94 89 PRO A C 1
ATOM 741 O O . PRO A 1 89 ? 46.476 12.209 -21.712 1.00 90.94 89 PRO A O 1
ATOM 744 N N . ASP A 1 90 ? 46.264 13.213 -19.732 1.00 86.00 90 ASP A N 1
ATOM 745 C CA . ASP A 1 90 ? 45.675 12.057 -19.035 1.00 86.00 90 ASP A CA 1
ATOM 746 C C . ASP A 1 90 ? 44.815 12.522 -17.846 1.00 86.00 90 ASP A C 1
ATOM 748 O O . ASP A 1 90 ? 44.892 13.669 -17.407 1.00 86.00 90 ASP A O 1
ATOM 752 N N . ALA A 1 91 ? 43.998 11.621 -17.303 1.00 82.31 91 ALA A N 1
ATOM 753 C CA . ALA A 1 91 ? 43.207 11.872 -16.105 1.00 82.31 91 ALA A CA 1
ATOM 754 C C . ALA A 1 91 ? 44.079 11.850 -14.825 1.00 82.31 91 ALA A C 1
ATOM 756 O O . ALA A 1 91 ? 45.070 11.110 -14.750 1.00 82.31 91 ALA A O 1
ATOM 757 N N . PRO A 1 92 ? 43.683 12.567 -13.757 1.00 77.81 92 PRO A N 1
ATOM 758 C CA . PRO A 1 92 ? 44.471 12.651 -12.528 1.00 77.81 92 PRO A CA 1
ATOM 759 C C . PRO A 1 92 ? 44.612 11.313 -11.779 1.00 77.81 92 PRO A C 1
ATOM 761 O O . PRO A 1 92 ? 45.615 11.119 -11.098 1.00 77.81 92 PRO A O 1
ATOM 764 N N . ARG A 1 93 ? 43.666 10.364 -11.912 1.00 74.69 93 ARG A N 1
ATOM 765 C CA . ARG A 1 93 ? 43.682 9.003 -11.304 1.00 74.69 93 ARG A CA 1
ATOM 766 C C . ARG A 1 93 ? 44.125 8.966 -9.825 1.00 74.69 93 ARG A C 1
ATOM 768 O O . ARG A 1 93 ? 44.985 8.171 -9.454 1.00 74.69 93 ARG A O 1
ATOM 775 N N . GLY A 1 94 ? 43.577 9.849 -8.985 1.00 63.50 94 GLY A N 1
ATOM 776 C CA . GLY A 1 94 ? 43.866 9.878 -7.540 1.00 63.50 94 GLY A CA 1
ATOM 777 C C . GLY A 1 94 ? 45.266 10.386 -7.160 1.00 63.50 94 GLY A C 1
ATOM 778 O O . GLY A 1 94 ? 45.751 10.117 -6.062 1.00 63.50 94 GLY A O 1
ATOM 779 N N . ARG A 1 95 ? 45.953 11.103 -8.056 1.00 65.75 95 ARG A N 1
ATOM 780 C CA . ARG A 1 95 ? 47.293 11.657 -7.813 1.00 65.75 95 ARG A CA 1
ATOM 781 C C . ARG A 1 95 ? 47.214 12.969 -7.011 1.00 65.75 95 ARG A C 1
ATOM 783 O O . ARG A 1 95 ? 47.099 14.046 -7.580 1.00 65.75 95 ARG A O 1
ATOM 790 N N . ASP A 1 96 ? 47.364 12.883 -5.690 1.00 54.44 96 ASP A N 1
ATOM 791 C CA . ASP A 1 96 ? 47.045 13.965 -4.733 1.00 54.44 96 ASP A CA 1
ATOM 792 C C . ASP A 1 96 ? 48.208 14.937 -4.391 1.00 54.44 96 ASP A C 1
ATOM 794 O O . ASP A 1 96 ? 48.332 15.461 -3.283 1.00 54.44 96 ASP A O 1
ATOM 798 N N . TRP A 1 97 ? 49.144 15.153 -5.318 1.00 58.38 97 TRP A N 1
ATOM 799 C CA . TRP A 1 97 ? 50.494 15.625 -4.966 1.00 58.38 97 TRP A CA 1
ATOM 800 C C . TRP A 1 97 ? 50.795 17.111 -5.244 1.00 58.38 97 TRP A C 1
ATOM 802 O O . TRP A 1 97 ? 51.924 17.552 -5.031 1.00 58.38 97 TRP A O 1
ATOM 812 N N . PHE A 1 98 ? 49.798 17.911 -5.639 1.00 61.97 98 PHE A N 1
ATOM 813 C CA . PHE A 1 98 ? 49.946 19.355 -5.882 1.00 61.97 98 PHE A CA 1
ATOM 814 C C . PHE A 1 98 ? 49.043 20.219 -4.996 1.00 61.97 98 PHE A C 1
ATOM 816 O O . PHE A 1 98 ? 48.260 21.039 -5.482 1.00 61.97 98 PHE A O 1
ATOM 823 N N . ARG A 1 99 ? 49.168 20.085 -3.673 1.00 57.22 99 ARG A N 1
ATOM 824 C CA . ARG A 1 99 ? 48.506 21.025 -2.751 1.00 57.22 99 ARG A CA 1
ATOM 825 C C . ARG A 1 99 ? 48.954 22.472 -2.987 1.00 57.22 99 ARG A C 1
ATOM 827 O O . ARG A 1 99 ? 48.129 23.372 -2.906 1.00 57.22 99 ARG A O 1
ATOM 834 N N . ASP A 1 100 ? 50.203 22.674 -3.400 1.00 59.09 100 ASP A N 1
ATOM 835 C CA . ASP A 1 100 ? 50.781 24.009 -3.602 1.00 59.09 100 ASP A CA 1
ATOM 836 C C . ASP A 1 100 ? 50.264 24.713 -4.874 1.00 59.09 100 ASP A C 1
ATOM 838 O O . ASP A 1 100 ? 50.186 25.938 -4.912 1.00 59.09 100 ASP A O 1
ATOM 842 N N . VAL A 1 101 ? 49.845 23.967 -5.910 1.00 64.44 101 VAL A N 1
ATOM 843 C CA . VAL A 1 101 ? 49.280 24.547 -7.154 1.00 64.44 101 VAL A CA 1
ATOM 844 C C . VAL A 1 101 ? 47.901 25.165 -6.909 1.00 64.44 101 VAL A C 1
ATOM 846 O O . VAL A 1 101 ? 47.521 26.103 -7.609 1.00 64.44 101 VAL A O 1
ATOM 849 N N . LYS A 1 102 ? 47.186 24.734 -5.859 1.00 60.66 102 LYS A N 1
ATOM 850 C CA . LYS A 1 102 ? 45.903 25.337 -5.461 1.00 60.66 102 LYS A CA 1
ATOM 851 C C . LYS A 1 102 ? 46.028 26.828 -5.117 1.00 60.66 102 LYS A C 1
ATOM 853 O O . LYS A 1 102 ? 45.092 27.566 -5.390 1.00 60.66 102 LYS A O 1
ATOM 858 N N . HIS A 1 103 ? 47.178 27.275 -4.605 1.00 62.03 103 HIS A N 1
ATOM 859 C CA . HIS A 1 103 ? 47.434 28.681 -4.248 1.00 62.03 103 HIS A CA 1
ATOM 860 C C . HIS A 1 103 ? 48.072 29.504 -5.381 1.00 62.03 103 HIS A C 1
ATOM 862 O O . HIS A 1 103 ? 48.238 30.717 -5.262 1.00 62.03 103 HIS A O 1
ATOM 868 N N . MET A 1 104 ? 48.425 28.860 -6.499 1.00 68.06 104 MET A N 1
ATOM 869 C CA . MET A 1 104 ? 49.108 29.494 -7.628 1.00 68.06 104 MET A CA 1
ATOM 870 C C . MET A 1 104 ? 48.202 29.682 -8.849 1.00 68.06 104 MET A C 1
ATOM 872 O O . MET A 1 104 ? 48.705 30.055 -9.882 1.00 68.06 104 MET A O 1
ATOM 876 N N . GLY A 1 105 ? 46.888 29.477 -8.786 1.00 70.00 105 GLY A N 1
ATOM 877 C CA . GLY A 1 105 ? 45.983 29.624 -9.945 1.00 70.00 105 GLY A CA 1
ATOM 878 C C . GLY A 1 105 ? 45.080 28.411 -10.151 1.00 70.00 105 GLY A C 1
ATOM 879 O O . GLY A 1 105 ? 43.975 28.538 -10.669 1.00 70.00 105 GLY A O 1
ATOM 880 N N . GLY A 1 106 ? 45.481 27.251 -9.630 1.00 85.88 106 GLY A N 1
ATOM 881 C CA . GLY A 1 106 ? 44.601 26.105 -9.433 1.00 85.88 106 GLY A CA 1
ATOM 882 C C . GLY A 1 106 ? 44.734 24.995 -10.473 1.00 85.88 106 GLY A C 1
ATOM 883 O O . GLY A 1 106 ? 45.636 24.971 -11.312 1.00 85.88 106 GLY A O 1
ATOM 884 N N . VAL A 1 107 ? 43.834 24.022 -10.352 1.00 88.12 107 VAL A N 1
ATOM 885 C CA . VAL A 1 107 ? 43.794 22.806 -11.167 1.00 88.12 107 VAL A CA 1
ATOM 886 C C . VAL A 1 107 ? 42.506 22.811 -11.981 1.00 88.12 107 VAL A C 1
ATOM 888 O O . VAL A 1 107 ? 41.435 23.060 -11.429 1.00 88.12 107 VAL A O 1
ATOM 891 N N . VAL A 1 108 ? 42.623 22.525 -13.276 1.00 90.75 108 VAL A N 1
ATOM 892 C CA . VAL A 1 108 ? 41.505 22.328 -14.199 1.00 90.75 108 VAL A CA 1
ATOM 893 C C . VAL A 1 108 ? 41.464 20.854 -14.577 1.00 90.75 108 VAL A C 1
ATOM 895 O O . VAL A 1 108 ? 42.428 20.327 -15.125 1.00 90.75 108 VAL A O 1
ATOM 898 N N . GLU A 1 109 ? 40.348 20.191 -14.291 1.00 90.81 109 GLU A N 1
ATOM 899 C CA . GLU A 1 109 ? 40.084 18.809 -14.701 1.00 90.81 109 G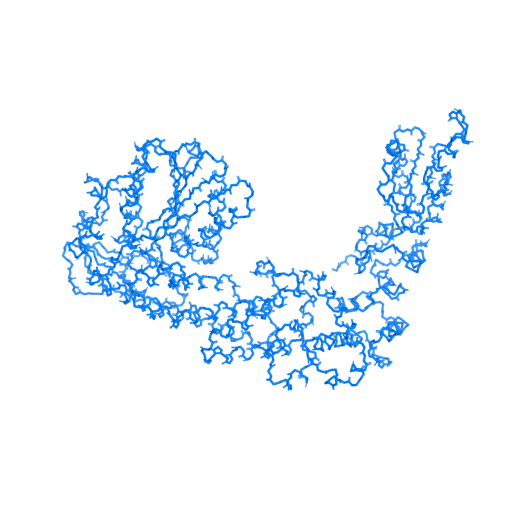LU A CA 1
ATOM 900 C C . GLU A 1 109 ? 38.931 18.828 -15.702 1.00 90.81 109 GLU A C 1
ATOM 902 O O . GLU A 1 109 ? 37.763 18.811 -15.315 1.00 90.81 109 GLU A O 1
ATOM 907 N N . LYS A 1 110 ? 39.263 18.971 -16.989 1.00 90.94 110 LYS A N 1
ATOM 908 C CA . LYS A 1 110 ? 38.280 19.051 -18.076 1.00 90.94 110 LYS A CA 1
ATOM 909 C C . LYS A 1 110 ? 38.785 18.307 -19.304 1.00 90.94 110 LYS A C 1
ATOM 911 O O . LYS A 1 110 ? 39.823 18.664 -19.863 1.00 90.94 110 LYS A O 1
ATOM 916 N N . SER A 1 111 ? 38.016 17.307 -19.721 1.00 90.31 111 SER A N 1
ATOM 917 C CA . SER A 1 111 ? 38.121 16.647 -21.022 1.00 90.31 111 SER A CA 1
ATOM 918 C C . SER A 1 111 ? 37.453 17.478 -22.123 1.00 90.31 111 SER A C 1
ATOM 920 O O . SER A 1 111 ? 36.787 18.486 -21.860 1.00 90.31 111 SER A O 1
ATOM 922 N N . ILE A 1 112 ? 37.584 17.034 -23.376 1.00 90.88 112 ILE A N 1
ATOM 923 C CA . ILE A 1 112 ? 36.904 17.673 -24.509 1.00 90.88 112 ILE A CA 1
ATOM 924 C C . ILE A 1 112 ? 35.373 17.682 -24.379 1.00 90.88 112 ILE A C 1
ATOM 926 O O . ILE A 1 112 ? 34.744 18.652 -24.794 1.00 90.88 112 ILE A O 1
ATOM 930 N N . GLU A 1 113 ? 34.772 16.657 -23.771 1.00 88.19 113 GLU A N 1
ATOM 931 C CA . GLU A 1 113 ? 33.322 16.600 -23.539 1.00 88.19 113 GLU A CA 1
ATOM 932 C C . GLU A 1 113 ? 32.887 17.603 -22.467 1.00 88.19 113 GLU A C 1
ATOM 934 O O . GLU A 1 113 ? 31.864 18.267 -22.634 1.00 88.19 113 GLU A O 1
ATOM 939 N N . ASP A 1 114 ? 33.686 17.764 -21.406 1.00 89.50 114 ASP A N 1
ATOM 940 C CA . ASP A 1 114 ? 33.414 18.744 -20.348 1.00 89.50 114 ASP A CA 1
ATOM 941 C C . ASP A 1 114 ? 33.434 20.164 -20.911 1.00 89.50 114 ASP A C 1
ATOM 943 O O . ASP A 1 114 ? 32.508 20.943 -20.690 1.00 89.50 114 ASP A O 1
ATOM 947 N N . LEU A 1 115 ? 34.470 20.479 -21.692 1.00 91.19 115 LEU A N 1
ATOM 948 C CA . LEU A 1 115 ? 34.621 21.797 -22.297 1.00 91.19 115 LEU A CA 1
ATOM 949 C C . LEU A 1 115 ? 33.552 22.054 -23.371 1.00 91.19 115 LEU A C 1
ATOM 951 O O . LEU A 1 115 ? 33.026 23.161 -23.470 1.00 91.19 115 LEU A O 1
ATOM 955 N N . ALA A 1 116 ? 33.182 21.034 -24.150 1.00 91.56 116 ALA A N 1
ATOM 956 C CA . ALA A 1 116 ? 32.082 21.134 -25.104 1.00 91.56 116 ALA A CA 1
ATOM 957 C C . ALA A 1 116 ? 30.737 21.372 -24.402 1.00 91.56 116 ALA A C 1
ATOM 959 O O . ALA A 1 116 ? 29.950 22.184 -24.876 1.00 91.56 116 ALA A O 1
ATOM 960 N N . ALA A 1 117 ? 30.465 20.720 -23.268 1.00 89.81 117 ALA A N 1
ATOM 961 C CA . ALA A 1 117 ? 29.239 20.944 -22.505 1.00 89.81 117 ALA A CA 1
ATOM 962 C C . ALA A 1 117 ? 29.173 22.363 -21.907 1.00 89.81 117 ALA A C 1
ATOM 964 O O . ALA A 1 117 ? 28.118 23.006 -21.975 1.00 89.81 117 ALA A O 1
ATOM 965 N N . ASP A 1 118 ? 30.297 22.882 -21.399 1.00 90.94 118 ASP A N 1
ATOM 966 C CA . ASP A 1 118 ? 30.394 24.243 -20.850 1.00 90.94 118 ASP A CA 1
ATOM 967 C C . ASP A 1 118 ? 30.038 25.317 -21.884 1.00 90.94 118 ASP A C 1
ATOM 969 O O . ASP A 1 118 ? 29.307 26.257 -21.571 1.00 90.94 118 ASP A O 1
ATOM 973 N N . VAL A 1 119 ? 30.479 25.143 -23.136 1.00 92.00 119 VAL A N 1
ATOM 974 C CA . VAL A 1 119 ? 30.189 26.061 -24.252 1.00 92.00 119 VAL A CA 1
ATOM 975 C C . VAL A 1 119 ? 28.675 26.258 -24.475 1.00 92.00 119 VAL A C 1
ATOM 977 O O . VAL A 1 119 ? 28.239 27.319 -24.938 1.00 92.00 119 VAL A O 1
ATOM 980 N N . TYR A 1 120 ? 27.861 25.258 -24.124 1.00 90.38 120 TYR A N 1
ATOM 981 C CA . TYR A 1 120 ? 26.394 25.311 -24.171 1.00 90.38 120 TYR A CA 1
ATOM 982 C C . TYR A 1 120 ? 25.745 25.594 -22.804 1.00 90.38 120 TYR A C 1
ATOM 984 O O . TYR A 1 120 ? 24.518 25.635 -22.705 1.00 90.38 120 TYR A O 1
ATOM 992 N N . GLY A 1 121 ? 26.529 25.777 -21.738 1.00 88.56 121 GLY A N 1
ATOM 993 C CA . GLY A 1 121 ? 26.027 25.941 -20.372 1.00 88.56 121 GLY A CA 1
ATOM 994 C C . GLY A 1 121 ? 25.335 24.687 -19.827 1.00 88.56 121 GLY A C 1
ATOM 995 O O . GLY A 1 121 ? 24.376 24.792 -19.059 1.00 88.56 121 GLY A O 1
ATOM 996 N N . LYS A 1 122 ? 25.774 23.499 -20.258 1.00 87.94 122 LYS A N 1
ATOM 997 C CA . LYS A 1 122 ? 25.218 22.195 -19.870 1.00 87.94 122 LYS A CA 1
ATOM 998 C C . LYS A 1 122 ? 26.224 21.390 -19.052 1.00 87.94 122 LYS A C 1
ATOM 1000 O O . LYS A 1 122 ? 27.404 21.711 -18.983 1.00 87.94 122 LYS A O 1
ATOM 1005 N N . LYS A 1 123 ? 25.744 20.337 -18.393 1.00 84.44 123 LYS A N 1
ATOM 1006 C CA . LYS A 1 123 ? 26.588 19.337 -17.730 1.00 84.44 123 LYS A CA 1
ATOM 1007 C C . LYS A 1 123 ? 27.047 18.282 -18.738 1.00 84.44 123 LYS A C 1
ATOM 1009 O O . LYS A 1 123 ? 26.307 17.964 -19.663 1.00 84.44 123 LYS A O 1
ATOM 1014 N N . THR A 1 124 ? 28.219 17.688 -18.522 1.00 82.38 124 THR A N 1
ATOM 1015 C CA . THR A 1 124 ? 28.828 16.680 -19.412 1.00 82.38 124 THR A CA 1
ATOM 1016 C C . THR A 1 124 ? 27.903 15.496 -19.703 1.00 82.38 124 THR A C 1
ATOM 1018 O O . THR A 1 124 ? 27.748 15.099 -20.854 1.00 82.38 124 THR A O 1
ATOM 1021 N N . TRP A 1 125 ? 27.195 14.992 -18.686 1.00 74.00 125 TRP A N 1
ATOM 1022 C CA . TRP A 1 125 ? 26.227 13.898 -18.843 1.00 74.00 125 TRP A CA 1
ATOM 1023 C C . TRP A 1 125 ? 25.032 14.256 -19.738 1.00 74.00 125 TRP A C 1
ATOM 1025 O O . TRP A 1 125 ? 24.348 13.362 -20.215 1.00 74.00 125 TRP A O 1
ATOM 1035 N N . GLN A 1 126 ? 24.778 15.546 -19.988 1.00 76.62 126 GLN A N 1
ATOM 1036 C CA . GLN A 1 126 ? 23.744 15.988 -20.925 1.00 76.62 126 GLN A CA 1
ATOM 1037 C C . GLN A 1 126 ? 24.235 15.958 -22.375 1.00 76.62 126 GLN A C 1
ATOM 1039 O O . GLN A 1 126 ? 23.405 15.954 -23.276 1.00 76.62 126 GLN A O 1
ATOM 1044 N N . LEU A 1 127 ? 25.553 15.989 -22.622 1.00 77.62 127 LEU A N 1
ATOM 1045 C CA . LEU A 1 127 ? 26.127 15.998 -23.973 1.00 77.62 127 LEU A CA 1
ATOM 1046 C C . LEU A 1 127 ? 26.061 14.606 -24.610 1.00 77.62 127 LEU A C 1
ATOM 1048 O O . LEU A 1 127 ? 25.693 14.484 -25.779 1.00 77.62 127 LEU A O 1
ATOM 1052 N N . ARG A 1 128 ? 26.383 13.562 -23.839 1.00 69.25 128 ARG A N 1
ATOM 1053 C CA . ARG A 1 128 ? 26.280 12.177 -24.298 1.00 69.25 128 ARG A CA 1
ATOM 1054 C C . ARG A 1 128 ? 24.870 11.637 -24.141 1.00 69.25 128 ARG A C 1
ATOM 1056 O O . ARG A 1 128 ? 24.201 11.842 -23.137 1.00 69.25 128 ARG A O 1
ATOM 1063 N N . ILE A 1 129 ? 24.469 10.878 -25.148 1.00 59.22 129 ILE A N 1
ATOM 1064 C CA . ILE A 1 129 ? 23.205 10.154 -25.175 1.00 59.22 129 ILE A CA 1
ATOM 1065 C C . ILE A 1 129 ? 23.294 8.830 -24.405 1.00 59.22 129 ILE A C 1
ATOM 1067 O O . ILE A 1 129 ? 22.277 8.381 -23.893 1.00 59.22 129 ILE A O 1
ATOM 1071 N N . SER A 1 130 ? 24.487 8.255 -24.230 1.00 54.84 130 SER A N 1
ATOM 1072 C CA . SER A 1 130 ? 24.736 7.107 -23.348 1.00 54.84 130 SER A CA 1
ATOM 1073 C C . SER A 1 130 ? 25.831 7.435 -22.334 1.00 54.84 130 SER A C 1
ATOM 1075 O O . SER A 1 130 ? 26.922 7.865 -22.721 1.00 54.84 130 SER A O 1
ATOM 1077 N N . THR A 1 131 ? 25.586 7.201 -21.047 1.00 53.09 131 THR A N 1
ATOM 1078 C CA . THR A 1 131 ? 26.621 7.278 -20.007 1.00 53.09 131 THR A CA 1
ATOM 1079 C C . THR A 1 131 ? 27.593 6.114 -20.165 1.00 53.09 131 THR A C 1
ATOM 1081 O O . THR A 1 131 ? 27.217 4.957 -20.005 1.00 53.09 131 THR A O 1
ATOM 1084 N N . THR A 1 132 ? 28.856 6.403 -20.483 1.00 56.16 132 THR A N 1
ATOM 1085 C CA . THR A 1 132 ? 29.924 5.398 -20.440 1.00 56.16 132 THR A CA 1
ATOM 1086 C C . THR A 1 132 ? 31.108 5.948 -19.661 1.00 56.16 132 THR A C 1
ATOM 1088 O O . THR A 1 132 ? 31.530 7.075 -19.902 1.00 56.16 132 THR A O 1
ATOM 1091 N N . ASP A 1 133 ? 31.693 5.129 -18.786 1.00 54.97 133 ASP A N 1
ATOM 1092 C CA . ASP A 1 133 ? 32.952 5.440 -18.084 1.00 54.97 133 ASP A CA 1
ATOM 1093 C C . ASP A 1 133 ? 34.182 5.348 -19.010 1.00 54.97 133 ASP A C 1
ATOM 1095 O O . ASP A 1 133 ? 35.332 5.328 -18.562 1.00 54.97 133 ASP A O 1
ATOM 1099 N N . ARG A 1 134 ? 33.965 5.212 -20.324 1.00 60.84 134 ARG A N 1
ATOM 1100 C CA . ARG A 1 134 ? 35.039 5.046 -21.299 1.00 60.84 134 ARG A CA 1
ATOM 1101 C C . ARG A 1 134 ? 35.603 6.413 -21.694 1.00 60.84 134 ARG A C 1
ATOM 1103 O O . ARG A 1 134 ? 34.828 7.347 -21.907 1.00 60.84 134 ARG A O 1
ATOM 1110 N N . PRO A 1 135 ? 36.935 6.524 -21.856 1.00 64.12 135 PRO A N 1
ATOM 1111 C CA . PRO A 1 135 ? 37.542 7.731 -22.395 1.00 64.12 135 PRO A CA 1
ATOM 1112 C C . PRO A 1 135 ? 37.005 8.022 -23.799 1.00 64.12 135 PRO A C 1
ATOM 1114 O O . PRO A 1 135 ? 36.665 7.108 -24.556 1.00 64.12 135 PRO A O 1
ATOM 1117 N N . VAL A 1 136 ? 36.949 9.308 -24.129 1.00 74.69 136 VAL A N 1
ATOM 1118 C CA . VAL A 1 136 ? 36.434 9.812 -25.402 1.00 74.69 136 VAL A CA 1
ATOM 1119 C C . VAL A 1 136 ? 37.202 9.206 -26.575 1.00 74.69 136 VAL A C 1
ATOM 1121 O O . VAL A 1 136 ? 38.434 9.261 -26.605 1.00 74.69 136 VAL A O 1
ATOM 1124 N N . SER A 1 137 ? 36.482 8.645 -27.550 1.00 78.31 137 SER A N 1
ATOM 1125 C CA . SER A 1 137 ? 37.097 8.112 -28.770 1.00 78.31 137 SER A CA 1
ATOM 1126 C C . SER A 1 137 ? 37.664 9.231 -29.652 1.00 78.31 137 SER A C 1
ATOM 1128 O O . SER A 1 137 ? 37.088 10.317 -29.726 1.00 78.31 137 SER A O 1
ATOM 1130 N N . ASP A 1 138 ? 38.745 8.952 -30.391 1.00 81.56 138 ASP A N 1
ATOM 1131 C CA . ASP A 1 138 ? 39.350 9.907 -31.341 1.00 81.56 138 ASP A CA 1
ATOM 1132 C C . ASP A 1 138 ? 38.325 10.452 -32.347 1.00 81.56 138 ASP A C 1
ATOM 1134 O O . ASP A 1 138 ? 38.353 11.621 -32.730 1.00 81.56 138 ASP A O 1
ATOM 1138 N N . ARG A 1 139 ? 37.380 9.599 -32.760 1.00 80.69 139 ARG A N 1
ATOM 1139 C CA . ARG A 1 139 ? 36.312 9.948 -33.699 1.00 80.69 139 ARG A CA 1
ATOM 1140 C C . ARG A 1 139 ? 35.331 10.946 -33.091 1.00 80.69 139 ARG A C 1
ATOM 1142 O O . ARG A 1 139 ? 34.986 11.923 -33.751 1.00 80.69 139 ARG A O 1
ATOM 1149 N N . LEU A 1 140 ? 34.909 10.730 -31.842 1.00 82.38 140 LEU A N 1
ATOM 1150 C CA . LEU A 1 140 ? 34.037 11.672 -31.143 1.00 82.38 140 LEU A CA 1
ATOM 1151 C C . LEU A 1 140 ? 34.741 13.010 -30.922 1.00 82.38 140 LEU A C 1
ATOM 1153 O O . LEU A 1 140 ? 34.170 14.066 -31.197 1.00 82.38 140 LEU A O 1
ATOM 1157 N N . ALA A 1 141 ? 35.995 12.961 -30.473 1.00 86.69 141 ALA A N 1
ATOM 1158 C CA . ALA A 1 141 ? 36.801 14.152 -30.268 1.00 86.69 141 ALA A CA 1
ATOM 1159 C C . ALA A 1 141 ? 36.943 14.968 -31.561 1.00 86.69 141 ALA A C 1
ATOM 1161 O O . ALA A 1 141 ? 36.747 16.181 -31.540 1.00 86.69 141 ALA A O 1
ATOM 1162 N N . ALA A 1 142 ? 37.191 14.310 -32.699 1.00 86.69 142 ALA A N 1
ATOM 1163 C CA . ALA A 1 142 ? 37.256 14.968 -34.002 1.00 86.69 142 ALA A CA 1
ATOM 1164 C C . ALA A 1 142 ? 35.943 15.685 -34.362 1.00 86.69 142 ALA A C 1
ATOM 1166 O O . ALA A 1 142 ? 35.976 16.833 -34.799 1.00 86.69 142 ALA A O 1
ATOM 1167 N N . ILE A 1 143 ? 34.788 15.061 -34.109 1.00 86.88 143 ILE A N 1
ATOM 1168 C CA . ILE A 1 143 ? 33.476 15.682 -34.352 1.00 86.88 143 ILE A CA 1
ATOM 1169 C C . ILE A 1 143 ? 33.293 16.917 -33.467 1.00 86.88 143 ILE A C 1
ATOM 1171 O O . ILE A 1 143 ? 32.893 17.967 -33.972 1.00 86.88 143 ILE A O 1
ATOM 1175 N N . LEU A 1 144 ? 33.603 16.828 -32.170 1.00 89.06 144 LEU A N 1
ATOM 1176 C CA . LEU A 1 144 ? 33.520 17.979 -31.265 1.00 89.06 144 LEU A CA 1
ATOM 1177 C C . LEU A 1 144 ? 34.437 19.121 -31.721 1.00 89.06 144 LEU A C 1
ATOM 1179 O O . LEU A 1 144 ? 33.994 20.268 -31.789 1.00 89.06 144 LEU A O 1
ATOM 1183 N N . LEU A 1 145 ? 35.682 18.809 -32.092 1.00 90.06 145 LEU A N 1
ATOM 1184 C CA . LEU A 1 145 ? 36.642 19.790 -32.599 1.00 90.06 145 LEU A CA 1
ATOM 1185 C C . LEU A 1 145 ? 36.137 20.461 -33.878 1.00 90.06 145 LEU A C 1
ATOM 1187 O O . LEU A 1 145 ? 36.121 21.687 -33.952 1.00 90.06 145 LEU A O 1
ATOM 1191 N N . ASP A 1 146 ? 35.686 19.694 -34.868 1.00 88.06 146 ASP A N 1
ATOM 1192 C CA . ASP A 1 146 ? 35.249 20.243 -36.154 1.00 88.06 146 ASP A CA 1
ATOM 1193 C C . ASP A 1 146 ? 34.006 21.131 -36.016 1.00 88.06 146 ASP A C 1
ATOM 1195 O O . ASP A 1 146 ? 33.893 22.163 -36.683 1.00 88.06 146 ASP A O 1
ATOM 1199 N N . ASN A 1 147 ? 33.090 20.774 -35.113 1.00 88.06 147 ASN A N 1
ATOM 1200 C CA . ASN A 1 147 ? 31.838 21.503 -34.918 1.00 88.06 147 ASN A CA 1
ATOM 1201 C C . ASN A 1 147 ? 31.977 22.754 -34.037 1.00 88.06 147 ASN A C 1
ATOM 1203 O O . ASN A 1 147 ? 31.157 23.666 -34.160 1.00 88.06 147 ASN A O 1
ATOM 1207 N N . LEU A 1 148 ? 32.992 22.815 -33.168 1.00 90.62 148 LEU A N 1
ATOM 1208 C CA . LEU A 1 148 ? 33.153 23.873 -32.158 1.00 90.62 148 LEU A CA 1
ATOM 1209 C C . LEU A 1 148 ? 34.444 24.697 -32.318 1.00 90.62 148 LEU A C 1
ATOM 1211 O O . LEU A 1 148 ? 34.877 25.377 -31.386 1.00 90.62 148 LEU A O 1
ATOM 1215 N N . ARG A 1 149 ? 35.076 24.649 -33.497 1.00 84.44 149 ARG A N 1
ATOM 1216 C CA . ARG A 1 149 ? 36.294 25.419 -33.822 1.00 84.44 149 ARG A CA 1
ATOM 1217 C C . ARG A 1 149 ? 36.026 26.801 -34.429 1.00 84.44 149 ARG A C 1
ATOM 1219 O O . ARG A 1 149 ? 36.905 27.657 -34.380 1.00 84.44 149 ARG A O 1
ATOM 1226 N N . GLY A 1 150 ? 34.884 26.984 -35.092 1.00 77.75 150 GLY A N 1
ATOM 1227 C CA . GLY A 1 150 ? 34.563 28.177 -35.889 1.00 77.75 150 GLY A CA 1
ATOM 1228 C C . GLY A 1 150 ? 33.801 29.261 -35.122 1.00 77.75 150 GLY A C 1
ATOM 1229 O O . GLY A 1 150 ? 33.749 29.246 -33.908 1.00 77.75 150 GLY A O 1
ATOM 1230 N N . SER A 1 151 ? 33.198 30.211 -35.843 1.00 70.88 151 SER A N 1
ATOM 1231 C CA . SER A 1 151 ? 32.278 31.222 -35.281 1.00 70.88 151 SER A CA 1
ATOM 1232 C C . SER A 1 151 ? 30.797 30.878 -35.489 1.00 70.88 151 SER A C 1
ATOM 1234 O O . SER A 1 151 ? 29.910 31.555 -34.971 1.00 70.88 151 SER A O 1
ATOM 1236 N N . SER A 1 152 ? 30.517 29.836 -36.277 1.00 80.00 152 SER A N 1
ATOM 1237 C CA . SER A 1 152 ? 29.180 29.293 -36.495 1.00 80.00 152 SER A CA 1
ATOM 1238 C C . SER A 1 152 ? 29.111 27.920 -35.848 1.00 80.00 152 SER A C 1
ATOM 1240 O O . SER A 1 152 ? 29.814 27.005 -36.271 1.00 80.00 152 SER A O 1
ATOM 1242 N N . HIS A 1 153 ? 28.271 27.796 -34.825 1.00 86.00 153 HIS A N 1
ATOM 1243 C CA . HIS A 1 153 ? 28.108 26.561 -34.071 1.00 86.00 153 HIS A CA 1
ATOM 1244 C C . HIS A 1 153 ? 26.718 25.956 -34.285 1.00 86.00 153 HIS A C 1
ATOM 1246 O O . HIS A 1 153 ? 25.738 26.707 -34.399 1.00 86.00 153 HIS A O 1
ATOM 1252 N N . PRO A 1 154 ? 26.605 24.616 -34.302 1.00 85.75 154 PRO A N 1
ATOM 1253 C CA . PRO A 1 154 ? 25.309 23.954 -34.266 1.00 85.75 154 PRO A CA 1
ATOM 1254 C C . PRO A 1 154 ? 24.575 24.258 -32.951 1.00 85.75 154 PRO A C 1
ATOM 1256 O O . PRO A 1 154 ? 25.192 24.612 -31.938 1.00 85.75 154 PRO A O 1
ATOM 1259 N N . THR A 1 155 ? 23.249 24.101 -32.943 1.00 86.62 155 THR A N 1
ATOM 1260 C CA . THR A 1 155 ? 22.518 24.029 -31.667 1.00 86.62 155 THR A CA 1
ATOM 1261 C C . THR A 1 155 ? 22.964 22.796 -30.879 1.00 86.62 155 THR A C 1
ATOM 1263 O O . THR A 1 155 ? 23.555 21.873 -31.446 1.00 86.62 155 THR A O 1
ATOM 1266 N N . PHE A 1 156 ? 22.699 22.779 -29.575 1.00 85.00 156 PHE A N 1
ATOM 1267 C CA . PHE A 1 156 ? 23.057 21.649 -28.718 1.00 85.00 156 PHE A CA 1
ATOM 1268 C C . PHE A 1 156 ? 22.469 20.336 -29.254 1.00 85.00 156 PHE A C 1
ATOM 1270 O O . PHE A 1 156 ? 23.170 19.341 -29.398 1.00 85.00 156 PHE A O 1
ATOM 1277 N N . GLU A 1 157 ? 21.211 20.384 -29.682 1.00 77.94 157 GLU A N 1
ATOM 1278 C CA . GLU A 1 157 ? 20.468 19.255 -30.238 1.00 77.94 157 GLU A CA 1
ATOM 1279 C C . GLU A 1 157 ? 21.077 18.763 -31.559 1.00 77.94 157 GLU A C 1
ATOM 1281 O O . GLU A 1 157 ? 21.239 17.565 -31.780 1.00 77.94 157 GLU A O 1
ATOM 1286 N N . GLN A 1 158 ? 21.486 19.692 -32.430 1.00 81.19 158 GLN A N 1
ATOM 1287 C CA . GLN A 1 158 ? 22.160 19.361 -33.687 1.00 81.19 158 GLN A CA 1
ATOM 1288 C C . GLN A 1 158 ? 23.528 18.713 -33.456 1.00 81.19 158 GLN A C 1
ATOM 1290 O O . GLN A 1 158 ? 23.917 17.826 -34.216 1.00 81.19 158 GLN A O 1
ATOM 1295 N N . LEU A 1 159 ? 24.265 19.151 -32.429 1.00 84.88 159 LEU A N 1
ATOM 1296 C CA . LEU A 1 159 ? 25.531 18.530 -32.051 1.00 84.88 159 LEU A CA 1
ATOM 1297 C C . LEU A 1 159 ? 25.297 17.110 -31.529 1.00 84.88 159 LEU A C 1
ATOM 1299 O O . LEU A 1 159 ? 25.960 16.191 -31.998 1.00 84.88 159 LEU A O 1
ATOM 1303 N N . GLN A 1 160 ? 24.320 16.910 -30.641 1.00 79.44 160 GLN A N 1
ATOM 1304 C CA . GLN A 1 160 ? 23.961 15.581 -30.136 1.00 79.44 160 GLN A CA 1
ATOM 1305 C C . GLN A 1 160 ? 23.582 14.620 -31.267 1.00 79.44 160 GLN A C 1
ATOM 1307 O O . GLN A 1 160 ? 24.127 13.521 -31.339 1.00 79.44 160 GLN A O 1
ATOM 1312 N N . GLY A 1 161 ? 22.732 15.047 -32.207 1.00 75.69 161 GLY A N 1
ATOM 1313 C CA . GLY A 1 161 ? 22.368 14.224 -33.363 1.00 75.69 161 GLY A CA 1
ATOM 1314 C C . GLY A 1 161 ? 23.574 13.843 -34.233 1.00 75.69 161 GLY A C 1
ATOM 1315 O O . GLY A 1 161 ? 23.683 12.704 -34.686 1.00 75.69 161 GLY A O 1
ATOM 1316 N N . ARG A 1 162 ? 24.536 14.762 -34.412 1.00 81.44 162 ARG A N 1
ATOM 1317 C CA . ARG A 1 162 ? 25.802 14.468 -35.106 1.00 81.44 162 ARG A CA 1
ATOM 1318 C C . ARG A 1 162 ? 26.665 13.486 -34.327 1.00 81.44 162 ARG A C 1
ATOM 1320 O O . ARG A 1 162 ? 27.245 12.608 -34.948 1.00 81.44 162 ARG A O 1
ATOM 1327 N N . LEU A 1 163 ? 26.738 13.595 -33.003 1.00 79.56 163 LEU A N 1
ATOM 1328 C CA . LEU A 1 163 ? 27.503 12.662 -32.175 1.00 79.56 163 LEU A CA 1
ATOM 1329 C C . LEU A 1 163 ? 26.957 11.233 -32.305 1.00 79.56 163 LEU A C 1
ATOM 1331 O O . LEU A 1 163 ? 27.736 10.321 -32.556 1.00 79.56 163 LEU A O 1
ATOM 1335 N N . VAL A 1 164 ? 25.637 11.033 -32.268 1.00 75.12 164 VAL A N 1
ATOM 1336 C CA . VAL A 1 164 ? 25.043 9.690 -32.436 1.00 75.12 164 VAL A CA 1
ATOM 1337 C C . VAL A 1 164 ? 25.359 9.093 -33.809 1.00 75.12 164 VAL A C 1
ATOM 1339 O O . VAL A 1 164 ? 25.828 7.961 -33.901 1.00 75.12 164 VAL A O 1
ATOM 1342 N N . ILE A 1 165 ? 25.120 9.850 -34.885 1.00 75.62 165 ILE A N 1
ATOM 1343 C CA . ILE A 1 165 ? 25.265 9.341 -36.258 1.00 75.62 165 ILE A CA 1
ATOM 1344 C C . ILE A 1 165 ? 26.741 9.217 -36.644 1.00 75.62 165 ILE A C 1
ATOM 1346 O O . ILE A 1 165 ? 27.171 8.215 -37.209 1.00 75.62 165 ILE A O 1
ATOM 1350 N N . GLN A 1 166 ? 27.535 10.249 -36.371 1.00 72.56 166 GLN A N 1
ATOM 1351 C CA . GLN A 1 166 ? 28.895 10.349 -36.888 1.00 72.56 166 GLN A CA 1
ATOM 1352 C C . GLN A 1 166 ? 29.924 9.716 -35.963 1.00 72.56 166 GLN A C 1
ATOM 1354 O O . GLN A 1 166 ? 30.934 9.250 -36.485 1.00 72.56 166 GLN A O 1
ATOM 1359 N N . ALA A 1 167 ? 29.712 9.687 -34.641 1.00 66.12 167 ALA A N 1
ATOM 1360 C CA . ALA A 1 167 ? 30.628 9.022 -33.709 1.00 66.12 167 ALA A CA 1
ATOM 1361 C C . ALA A 1 167 ? 30.307 7.532 -33.536 1.00 66.12 167 ALA A C 1
ATOM 1363 O O . ALA A 1 167 ? 31.100 6.815 -32.932 1.00 66.12 167 ALA A O 1
ATOM 1364 N N . ASP A 1 168 ? 29.196 7.066 -34.123 1.00 66.88 168 ASP A N 1
ATOM 1365 C CA . ASP A 1 168 ? 28.728 5.681 -34.051 1.00 66.88 168 ASP A CA 1
ATOM 1366 C C . ASP A 1 168 ? 28.421 5.219 -32.608 1.00 66.88 168 ASP A C 1
ATOM 1368 O O . ASP A 1 168 ? 28.492 4.035 -32.272 1.00 66.88 168 ASP A O 1
ATOM 1372 N N . GLU A 1 169 ? 28.078 6.168 -31.731 1.00 65.19 169 GLU A N 1
ATOM 1373 C CA . GLU A 1 169 ? 27.779 5.911 -30.323 1.00 65.19 169 GLU A CA 1
ATOM 1374 C C . GLU A 1 169 ? 26.307 5.529 -30.149 1.00 65.19 169 GLU A C 1
ATOM 1376 O O . GLU A 1 169 ? 25.429 6.385 -30.089 1.00 65.19 169 GLU A O 1
ATOM 1381 N N . GLY A 1 170 ? 26.039 4.224 -30.063 1.00 73.94 170 GLY A N 1
ATOM 1382 C CA . GLY A 1 170 ? 24.775 3.715 -29.523 1.00 73.94 170 GLY A CA 1
ATOM 1383 C C . GLY A 1 170 ? 23.518 4.133 -30.292 1.00 73.94 170 GLY A C 1
ATOM 1384 O O . GLY A 1 170 ? 22.486 4.397 -29.679 1.00 73.94 170 GLY A O 1
ATOM 1385 N N . ILE A 1 171 ? 23.584 4.212 -31.630 1.00 83.50 171 ILE A N 1
ATOM 1386 C CA . ILE A 1 171 ? 22.424 4.573 -32.469 1.00 83.50 171 ILE A CA 1
ATOM 1387 C C . ILE A 1 171 ? 21.212 3.671 -32.206 1.00 83.50 171 ILE A C 1
ATOM 1389 O O . ILE A 1 171 ? 20.089 4.159 -32.203 1.00 83.50 171 ILE A O 1
ATOM 1393 N N . ILE A 1 172 ? 21.413 2.375 -31.943 1.00 87.44 172 ILE A N 1
ATOM 1394 C CA . ILE A 1 172 ? 20.309 1.455 -31.637 1.00 87.44 172 ILE A CA 1
ATOM 1395 C C . ILE A 1 172 ? 19.639 1.869 -30.328 1.00 87.44 172 ILE A C 1
ATOM 1397 O O . ILE A 1 172 ? 18.433 2.074 -30.301 1.00 87.44 172 ILE A O 1
ATOM 1401 N N . GLU A 1 173 ? 20.413 2.027 -29.259 1.00 85.88 173 GLU A N 1
ATOM 1402 C CA . GLU A 1 173 ? 19.930 2.419 -27.937 1.00 85.88 173 GLU A CA 1
ATOM 1403 C C . GLU A 1 173 ? 19.221 3.774 -27.982 1.00 85.88 173 GLU A C 1
ATOM 1405 O O . GLU A 1 173 ? 18.157 3.930 -27.386 1.00 85.88 173 GLU A O 1
ATOM 1410 N N . TYR A 1 174 ? 19.748 4.721 -28.762 1.00 85.12 174 TYR A N 1
ATOM 1411 C CA . TYR A 1 174 ? 19.096 6.004 -28.994 1.00 85.12 174 TYR A CA 1
ATOM 1412 C C . TYR A 1 174 ? 17.742 5.850 -29.696 1.00 85.12 174 TYR A C 1
ATOM 1414 O O . TYR A 1 174 ? 16.742 6.366 -29.206 1.00 85.12 174 TYR A O 1
ATOM 1422 N N . LEU A 1 175 ? 17.668 5.115 -30.813 1.00 89.19 175 LEU A N 1
ATOM 1423 C CA . LEU A 1 175 ? 16.399 4.901 -31.526 1.00 89.19 175 LEU A CA 1
ATOM 1424 C C . LEU A 1 175 ? 15.378 4.154 -30.653 1.00 89.19 175 LEU A C 1
ATOM 1426 O O . LEU A 1 175 ? 14.177 4.433 -30.707 1.00 89.19 175 LEU A O 1
ATOM 1430 N N . LEU A 1 176 ? 15.854 3.225 -29.823 1.00 89.25 176 LEU A N 1
ATOM 1431 C CA . LEU A 1 176 ? 15.026 2.502 -28.869 1.00 89.25 176 LEU A CA 1
ATOM 1432 C C . LEU A 1 176 ? 14.478 3.430 -27.771 1.00 89.25 176 LEU A C 1
ATOM 1434 O O . LEU A 1 176 ? 13.298 3.328 -27.432 1.00 89.25 176 LEU A O 1
ATOM 1438 N N . ARG A 1 177 ? 15.293 4.343 -27.236 1.00 87.00 177 ARG A N 1
ATOM 1439 C CA . ARG A 1 177 ? 14.905 5.236 -26.135 1.00 87.00 177 ARG A CA 1
ATOM 1440 C C . ARG A 1 177 ? 14.124 6.465 -26.603 1.00 87.00 177 ARG A C 1
ATOM 1442 O O . ARG A 1 177 ? 13.021 6.726 -26.133 1.00 87.00 177 ARG A O 1
ATOM 1449 N N . ASP A 1 178 ? 14.689 7.192 -27.558 1.00 82.94 178 ASP A N 1
ATOM 1450 C CA . ASP A 1 178 ? 14.284 8.547 -27.943 1.00 82.94 178 ASP A CA 1
ATOM 1451 C C . ASP A 1 178 ? 13.621 8.598 -29.334 1.00 82.94 178 ASP A C 1
ATOM 1453 O O . ASP A 1 178 ? 13.079 9.626 -29.745 1.00 82.94 178 ASP A O 1
ATOM 1457 N N . GLY A 1 179 ? 13.630 7.492 -30.086 1.00 88.19 179 GLY A N 1
ATOM 1458 C CA . GLY A 1 179 ? 13.126 7.472 -31.458 1.00 88.19 179 GLY A CA 1
ATOM 1459 C C . GLY A 1 179 ? 13.988 8.339 -32.378 1.00 88.19 179 GLY A C 1
ATOM 1460 O O . GLY A 1 179 ? 15.197 8.157 -32.438 1.00 88.19 179 GLY A O 1
ATOM 1461 N N . TRP A 1 180 ? 13.378 9.275 -33.114 1.00 87.25 180 TRP A N 1
ATOM 1462 C CA . TRP A 1 180 ? 14.086 10.160 -34.057 1.00 87.25 180 TRP A CA 1
ATOM 1463 C C . TRP A 1 180 ? 14.051 11.642 -33.653 1.00 87.25 180 TRP A C 1
ATOM 1465 O O . TRP A 1 180 ? 14.412 12.498 -34.452 1.00 87.25 180 TRP A O 1
ATOM 1475 N N . GLU A 1 181 ? 13.593 11.979 -32.441 1.00 78.50 181 GLU A N 1
ATOM 1476 C CA . GLU A 1 181 ? 13.256 13.367 -32.070 1.00 78.50 181 GLU A CA 1
ATOM 1477 C C . GLU A 1 181 ? 14.397 14.377 -32.339 1.00 78.50 181 GLU A C 1
ATOM 1479 O O . GLU A 1 181 ? 14.124 15.495 -32.776 1.00 78.50 181 GLU A O 1
ATOM 1484 N N . MET A 1 182 ? 15.665 13.980 -32.152 1.00 74.38 182 MET A N 1
ATOM 1485 C CA . MET A 1 182 ? 16.834 14.876 -32.256 1.00 74.38 182 MET A CA 1
ATOM 1486 C C . MET A 1 182 ? 17.773 14.542 -33.421 1.00 74.38 182 MET A C 1
ATOM 1488 O O . MET A 1 182 ? 18.836 15.155 -33.554 1.00 74.38 182 MET A O 1
ATOM 1492 N N . LEU A 1 183 ? 17.418 13.566 -34.261 1.00 80.06 183 LEU A N 1
ATOM 1493 C CA . LEU A 1 183 ? 18.273 13.151 -35.369 1.00 80.06 183 LEU A CA 1
ATOM 1494 C C . LEU A 1 183 ? 18.012 13.997 -36.624 1.00 80.06 183 LEU A C 1
ATOM 1496 O O . LEU A 1 183 ? 16.860 14.278 -36.968 1.00 80.06 183 LEU A O 1
ATOM 1500 N N . PRO A 1 184 ? 19.073 14.379 -37.356 1.00 77.88 184 PRO A N 1
ATOM 1501 C CA . PRO A 1 184 ? 18.950 14.974 -38.679 1.00 77.88 184 PRO A CA 1
ATOM 1502 C C . PRO A 1 184 ? 18.078 14.143 -39.636 1.00 77.88 184 PRO A C 1
ATOM 1504 O O . PRO A 1 184 ? 18.025 12.917 -39.562 1.00 77.88 184 PRO A O 1
ATOM 1507 N N . THR A 1 185 ? 17.393 14.818 -40.562 1.00 82.25 185 THR A N 1
ATOM 1508 C CA . THR A 1 185 ? 16.451 14.202 -41.518 1.00 82.25 185 THR A CA 1
ATOM 1509 C C . THR A 1 185 ? 16.873 14.372 -42.979 1.00 82.25 185 THR A C 1
ATOM 1511 O O . THR A 1 185 ? 16.064 14.165 -43.887 1.00 82.25 185 THR A O 1
ATOM 1514 N N . SER A 1 186 ? 18.126 14.764 -43.239 1.00 83.19 186 SER A N 1
ATOM 1515 C CA . SER A 1 186 ? 18.617 14.859 -44.615 1.00 83.19 186 SER A CA 1
ATOM 1516 C C . SER A 1 186 ? 18.699 13.469 -45.257 1.00 83.19 186 SER A C 1
ATOM 1518 O O . SER A 1 186 ? 18.858 12.459 -44.573 1.00 83.19 186 SER A O 1
ATOM 1520 N N . SER A 1 187 ? 18.608 13.395 -46.587 1.00 82.12 187 SER A N 1
ATOM 1521 C CA . SER A 1 187 ? 18.703 12.117 -47.305 1.00 82.12 187 SER A CA 1
ATOM 1522 C C . SER A 1 187 ? 20.032 11.392 -47.068 1.00 82.12 187 SER A C 1
ATOM 1524 O O . SER A 1 187 ? 20.064 10.166 -47.076 1.00 82.12 187 SER A O 1
ATOM 1526 N N . GLU A 1 188 ? 21.115 12.142 -46.857 1.00 82.88 188 GLU A N 1
ATOM 1527 C CA . GLU A 1 188 ? 22.442 11.600 -46.549 1.00 82.88 188 GLU A CA 1
ATOM 1528 C C . GLU A 1 188 ? 22.497 11.021 -45.128 1.00 82.88 188 GLU A C 1
ATOM 1530 O O . GLU A 1 188 ? 23.007 9.917 -44.929 1.00 82.88 188 GLU A O 1
ATOM 1535 N N . ASP A 1 189 ? 21.899 11.711 -44.153 1.00 81.75 189 ASP A N 1
ATOM 1536 C CA . ASP A 1 189 ? 21.832 11.242 -42.764 1.00 81.75 189 ASP A CA 1
ATOM 1537 C C . ASP A 1 189 ? 20.975 9.975 -42.642 1.00 81.75 189 ASP A C 1
ATOM 1539 O O . ASP A 1 189 ? 21.368 9.021 -41.971 1.00 81.75 189 ASP A O 1
ATOM 1543 N N . LEU A 1 190 ? 19.836 9.927 -43.343 1.00 85.75 190 LEU A N 1
ATOM 1544 C CA . LEU A 1 190 ? 18.964 8.749 -43.381 1.00 85.75 190 LEU A CA 1
ATOM 1545 C C . LEU A 1 190 ? 19.689 7.521 -43.940 1.00 85.75 190 LEU A C 1
ATOM 1547 O O . LEU A 1 190 ? 19.570 6.428 -43.388 1.00 85.75 190 LEU A O 1
ATOM 1551 N N . GLU A 1 191 ? 20.452 7.687 -45.020 1.00 86.56 191 GLU A N 1
ATOM 1552 C CA . GLU A 1 191 ? 21.205 6.579 -45.608 1.00 86.56 191 GLU A CA 1
ATOM 1553 C C . GLU A 1 191 ? 22.396 6.167 -44.732 1.00 86.56 191 GLU A C 1
ATOM 1555 O O . GLU A 1 191 ? 22.694 4.978 -44.609 1.00 86.56 191 GLU A O 1
ATOM 1560 N N . THR A 1 192 ? 23.019 7.127 -44.044 1.00 85.75 192 THR A N 1
ATOM 1561 C CA . THR A 1 192 ? 24.069 6.851 -43.055 1.00 85.75 192 THR A CA 1
ATOM 1562 C C . THR A 1 192 ? 23.525 5.998 -41.913 1.00 85.75 192 THR A C 1
ATOM 1564 O O . THR A 1 192 ? 24.077 4.934 -41.635 1.00 85.75 192 THR A O 1
ATOM 1567 N N . VAL A 1 193 ? 22.408 6.398 -41.294 1.00 86.56 193 VAL A N 1
ATOM 1568 C CA . VAL A 1 193 ? 21.767 5.613 -40.225 1.00 86.56 193 VAL A CA 1
ATOM 1569 C C . VAL A 1 193 ? 21.363 4.231 -40.737 1.00 86.56 193 VAL A C 1
ATOM 1571 O O . VAL A 1 193 ? 21.648 3.239 -40.072 1.00 86.56 193 VAL A O 1
ATOM 1574 N N . ARG A 1 194 ? 20.791 4.124 -41.943 1.00 88.62 194 ARG A N 1
ATOM 1575 C CA . ARG A 1 194 ? 20.451 2.827 -42.553 1.00 88.62 194 ARG A CA 1
ATOM 1576 C C . ARG A 1 194 ? 21.670 1.910 -42.676 1.00 88.62 194 ARG A C 1
ATOM 1578 O O . ARG A 1 194 ? 21.575 0.732 -42.334 1.00 88.62 194 ARG A O 1
ATOM 1585 N N . SER A 1 195 ? 22.811 2.440 -43.124 1.00 87.56 195 SER A N 1
ATOM 1586 C CA . SER A 1 195 ? 24.057 1.671 -43.191 1.00 87.56 195 SER A CA 1
ATOM 1587 C C . SER A 1 195 ? 24.500 1.206 -41.806 1.00 87.56 195 SER A C 1
ATOM 1589 O O . SER A 1 195 ? 24.794 0.029 -41.637 1.00 87.56 195 SER A O 1
ATOM 1591 N N . LEU A 1 196 ? 24.478 2.094 -40.807 1.00 87.06 196 LEU A N 1
ATOM 1592 C CA . LEU A 1 196 ? 24.871 1.764 -39.434 1.00 87.06 196 LEU A CA 1
ATOM 1593 C C . LEU A 1 196 ? 23.977 0.698 -38.791 1.00 87.06 196 LEU A C 1
ATOM 1595 O O . LEU A 1 196 ? 24.466 -0.118 -38.009 1.00 87.06 196 LEU A O 1
ATOM 1599 N N . LEU A 1 197 ? 22.677 0.706 -39.095 1.00 88.75 197 LEU A N 1
ATOM 1600 C CA . LEU A 1 197 ? 21.734 -0.310 -38.627 1.00 88.75 197 LEU A CA 1
ATOM 1601 C C . LEU A 1 197 ? 22.017 -1.666 -39.281 1.00 88.75 197 LEU A C 1
ATOM 1603 O O . LEU A 1 197 ? 22.112 -2.673 -38.579 1.00 88.75 197 LEU A O 1
ATOM 1607 N N . ARG A 1 198 ? 22.233 -1.684 -40.601 1.00 87.75 198 ARG A N 1
ATOM 1608 C CA . ARG A 1 198 ? 22.598 -2.900 -41.341 1.00 87.75 198 ARG A CA 1
ATOM 1609 C C . ARG A 1 198 ? 23.915 -3.494 -40.841 1.00 87.75 198 ARG A C 1
ATOM 1611 O O . ARG A 1 198 ? 23.994 -4.699 -40.626 1.00 87.75 198 ARG A O 1
ATOM 1618 N N . ASP A 1 199 ? 24.927 -2.660 -40.607 1.00 86.00 199 ASP A N 1
ATOM 1619 C CA . ASP A 1 199 ? 26.240 -3.098 -40.113 1.00 86.00 199 ASP A CA 1
ATOM 1620 C C . ASP A 1 199 ? 26.152 -3.716 -38.704 1.00 86.00 199 ASP A C 1
ATOM 1622 O O . ASP A 1 199 ? 26.991 -4.531 -38.323 1.00 86.00 199 ASP A O 1
ATOM 1626 N N . ARG A 1 200 ? 25.104 -3.374 -37.944 1.00 84.69 200 ARG A N 1
ATOM 1627 C CA . ARG A 1 200 ? 24.788 -3.950 -36.629 1.00 84.69 200 ARG A CA 1
ATOM 1628 C C . ARG A 1 200 ? 23.794 -5.113 -36.670 1.00 84.69 200 ARG A C 1
ATOM 1630 O O . ARG A 1 200 ? 23.351 -5.564 -35.617 1.00 84.69 200 ARG A O 1
ATOM 1637 N N . GLY A 1 201 ? 23.450 -5.602 -37.859 1.00 83.12 201 GLY A N 1
ATOM 1638 C CA . GLY A 1 201 ? 22.582 -6.766 -38.028 1.00 83.12 201 GLY A CA 1
ATOM 1639 C C . GLY A 1 201 ? 21.090 -6.487 -37.843 1.00 83.12 201 GLY A C 1
ATOM 1640 O O . GLY A 1 201 ? 20.326 -7.437 -37.699 1.00 83.12 201 GLY A O 1
ATOM 1641 N N . VAL A 1 202 ? 20.658 -5.220 -37.859 1.00 88.12 202 VAL A N 1
ATOM 1642 C CA . VAL A 1 202 ? 19.227 -4.896 -37.953 1.00 88.12 202 VAL A CA 1
ATOM 1643 C C . VAL A 1 202 ? 18.733 -5.301 -39.352 1.00 88.12 202 VAL A C 1
ATOM 1645 O O . VAL A 1 202 ? 19.418 -4.991 -40.334 1.00 88.12 202 VAL A O 1
ATOM 1648 N N . PRO A 1 203 ? 17.569 -5.971 -39.469 1.00 85.94 203 PRO A N 1
ATOM 1649 C CA . PRO A 1 203 ? 17.006 -6.405 -40.747 1.00 85.94 203 PRO A CA 1
ATOM 1650 C C . PRO A 1 203 ? 16.971 -5.296 -41.806 1.00 85.94 203 PRO A C 1
ATOM 1652 O O . PRO A 1 203 ? 16.705 -4.132 -41.500 1.00 85.94 203 PRO A O 1
ATOM 1655 N N . GLU A 1 204 ? 17.235 -5.661 -43.064 1.00 78.00 204 GLU A N 1
ATOM 1656 C CA . GLU A 1 204 ? 17.393 -4.693 -44.151 1.00 78.00 204 GLU A CA 1
ATOM 1657 C C . GLU A 1 204 ? 16.111 -3.885 -44.399 1.00 78.00 204 GLU A C 1
ATOM 1659 O O . GLU A 1 204 ? 15.035 -4.428 -44.654 1.00 78.00 204 GLU A O 1
ATOM 1664 N N . LEU A 1 205 ? 16.247 -2.557 -44.360 1.00 78.75 205 LEU A N 1
ATOM 1665 C CA . LEU A 1 205 ? 15.153 -1.623 -44.608 1.00 78.75 205 LEU A CA 1
ATOM 1666 C C . LEU A 1 205 ? 15.188 -1.133 -46.065 1.00 78.75 205 LEU A C 1
ATOM 1668 O O . LEU A 1 205 ? 16.239 -0.650 -46.501 1.00 78.75 205 LEU A O 1
ATOM 1672 N N . PRO A 1 206 ? 14.062 -1.139 -46.806 1.00 73.25 206 PRO A N 1
ATOM 1673 C CA . PRO A 1 206 ? 14.002 -0.629 -48.178 1.00 73.25 206 PRO A CA 1
ATOM 1674 C C . PRO A 1 206 ? 14.367 0.855 -48.288 1.00 73.25 206 PRO A C 1
ATOM 1676 O O . PRO A 1 206 ? 13.874 1.684 -47.511 1.00 73.25 206 PRO A O 1
ATOM 1679 N N . SER A 1 207 ? 15.189 1.214 -49.279 1.00 70.31 207 SER A N 1
ATOM 1680 C CA . SER A 1 207 ? 15.550 2.608 -49.576 1.00 70.31 207 SER A CA 1
ATOM 1681 C C . SER A 1 207 ? 14.302 3.483 -49.776 1.00 70.31 207 SER A C 1
ATOM 1683 O O . SER A 1 207 ? 13.350 3.080 -50.440 1.00 70.31 207 SER A O 1
ATOM 1685 N N . GLY A 1 208 ? 14.306 4.695 -49.209 1.00 69.56 208 GLY A N 1
ATOM 1686 C CA . GLY A 1 208 ? 13.193 5.653 -49.310 1.00 69.56 208 GLY A CA 1
ATOM 1687 C C . GLY A 1 208 ? 12.193 5.635 -48.146 1.00 69.56 208 GLY A C 1
ATOM 1688 O O . GLY A 1 208 ? 11.332 6.507 -48.082 1.00 69.56 208 GLY A O 1
ATOM 1689 N N . GLN A 1 209 ? 12.320 4.700 -47.200 1.00 78.69 209 GLN A N 1
ATOM 1690 C CA . GLN A 1 209 ? 11.596 4.768 -45.927 1.00 78.69 209 GLN A CA 1
ATOM 1691 C C . GLN A 1 209 ? 12.119 5.907 -45.040 1.00 78.69 209 GLN A C 1
ATOM 1693 O O . GLN A 1 209 ? 13.333 6.087 -44.921 1.00 78.69 209 GLN A O 1
ATOM 1698 N N . GLY A 1 210 ? 11.197 6.663 -44.438 1.00 86.19 210 GLY A N 1
ATOM 1699 C CA . GLY A 1 210 ? 11.510 7.782 -43.550 1.00 86.19 210 GLY A CA 1
ATOM 1700 C C . GLY A 1 210 ? 11.874 7.361 -42.116 1.00 86.19 210 GLY A C 1
ATOM 1701 O O . GLY A 1 210 ? 11.790 6.177 -41.782 1.00 86.19 210 GLY A O 1
ATOM 1702 N N . PRO A 1 211 ? 12.226 8.337 -41.260 1.00 89.25 211 PRO A N 1
ATOM 1703 C CA . PRO A 1 211 ? 12.564 8.152 -39.846 1.00 89.25 211 PRO A CA 1
ATOM 1704 C C . PRO A 1 211 ? 11.680 7.178 -39.058 1.00 89.25 211 PRO A C 1
ATOM 1706 O O . PRO A 1 211 ? 12.179 6.282 -38.383 1.00 89.25 211 PRO A O 1
ATOM 1709 N N . GLU A 1 212 ? 10.360 7.336 -39.164 1.00 89.81 212 GLU A N 1
ATOM 1710 C CA . GLU A 1 212 ? 9.380 6.572 -38.383 1.00 89.81 212 GLU A CA 1
ATOM 1711 C C . GLU A 1 212 ? 9.456 5.073 -38.679 1.00 89.81 212 GLU A C 1
ATOM 1713 O O . GLU A 1 212 ? 9.451 4.260 -37.760 1.00 89.81 212 GLU A O 1
ATOM 1718 N N . ALA A 1 213 ? 9.613 4.705 -39.952 1.00 89.44 213 ALA A N 1
ATOM 1719 C CA . ALA A 1 213 ? 9.739 3.312 -40.365 1.00 89.44 213 ALA A CA 1
ATOM 1720 C C . ALA A 1 213 ? 11.057 2.679 -39.887 1.00 89.44 213 ALA A C 1
ATOM 1722 O O . ALA A 1 213 ? 11.080 1.495 -39.558 1.00 89.44 213 ALA A O 1
ATOM 1723 N N . MET A 1 214 ? 12.144 3.457 -39.805 1.00 91.19 214 MET A N 1
ATOM 1724 C CA . MET A 1 214 ? 13.415 2.974 -39.250 1.00 91.19 214 MET A CA 1
ATOM 1725 C C . MET A 1 214 ? 13.310 2.717 -37.747 1.00 91.19 214 MET A C 1
ATOM 1727 O O . MET A 1 214 ? 13.739 1.667 -37.273 1.00 91.19 214 MET A O 1
ATOM 1731 N N . VAL A 1 215 ? 12.713 3.654 -37.003 1.00 92.88 215 VAL A N 1
ATOM 1732 C CA . VAL A 1 215 ? 12.465 3.499 -35.562 1.00 92.88 215 VAL A CA 1
ATOM 1733 C C . VAL A 1 215 ? 11.585 2.277 -35.304 1.00 92.88 215 VAL A C 1
ATOM 1735 O O . VAL A 1 215 ? 11.915 1.457 -34.450 1.00 92.88 215 VAL A O 1
ATOM 1738 N N . GLU A 1 216 ? 10.499 2.131 -36.062 1.00 92.44 216 GLU A N 1
ATOM 1739 C CA . GLU A 1 216 ? 9.579 1.002 -35.931 1.00 92.44 216 GLU A CA 1
ATOM 1740 C C . GLU A 1 216 ? 10.274 -0.335 -36.204 1.00 92.44 216 GLU A C 1
ATOM 1742 O O . GLU A 1 216 ? 10.129 -1.277 -35.431 1.00 92.44 216 GLU A O 1
ATOM 1747 N N . ALA A 1 217 ? 11.101 -0.415 -37.247 1.00 92.62 217 ALA A N 1
ATOM 1748 C CA . ALA A 1 217 ? 11.854 -1.626 -37.549 1.00 92.62 217 ALA A CA 1
ATOM 1749 C C . ALA A 1 217 ? 12.833 -2.015 -36.435 1.00 92.62 217 ALA A C 1
ATOM 1751 O O . ALA A 1 217 ? 12.897 -3.184 -36.057 1.00 92.62 217 ALA A O 1
ATOM 1752 N N . VAL A 1 218 ? 13.563 -1.041 -35.878 1.00 94.62 218 VAL A N 1
ATOM 1753 C CA . VAL A 1 218 ? 14.489 -1.277 -34.760 1.00 94.62 218 VAL A CA 1
ATOM 1754 C C . VAL A 1 218 ? 13.731 -1.741 -33.516 1.00 94.62 218 VAL A C 1
ATOM 1756 O O . VAL A 1 218 ? 14.164 -2.690 -32.863 1.00 94.62 218 VAL A O 1
ATOM 1759 N N . ARG A 1 219 ? 12.578 -1.134 -33.210 1.00 95.75 219 ARG A N 1
ATOM 1760 C CA . ARG A 1 219 ? 11.733 -1.536 -32.075 1.00 95.75 219 ARG A CA 1
ATOM 1761 C C . ARG A 1 219 ? 11.149 -2.932 -32.261 1.00 95.75 219 ARG A C 1
ATOM 1763 O O . ARG A 1 219 ? 11.317 -3.759 -31.370 1.00 95.75 219 ARG A O 1
ATOM 1770 N N . ARG A 1 220 ? 10.554 -3.237 -33.420 1.00 95.56 220 ARG A N 1
ATOM 1771 C CA . ARG A 1 220 ? 10.034 -4.580 -33.744 1.00 95.56 220 ARG A CA 1
ATOM 1772 C C . ARG A 1 220 ? 11.111 -5.652 -33.632 1.00 95.56 220 ARG A C 1
ATOM 1774 O O . ARG A 1 220 ? 10.865 -6.695 -33.032 1.00 95.56 220 ARG A O 1
ATOM 1781 N N . TRP A 1 221 ? 12.300 -5.391 -34.174 1.00 96.44 221 TRP A N 1
ATOM 1782 C CA . TRP A 1 221 ? 13.455 -6.288 -34.082 1.00 96.44 221 TRP A CA 1
ATOM 1783 C C . TRP A 1 221 ? 13.902 -6.512 -32.632 1.00 96.44 221 TRP A C 1
ATOM 1785 O O . TRP A 1 221 ? 14.140 -7.644 -32.217 1.00 96.44 221 TRP A O 1
ATOM 1795 N N . ALA A 1 222 ? 13.953 -5.450 -31.831 1.00 96.62 222 ALA A N 1
ATOM 1796 C CA . ALA A 1 222 ? 14.333 -5.535 -30.428 1.00 96.62 222 ALA A CA 1
ATOM 1797 C C . ALA A 1 222 ? 13.304 -6.290 -29.566 1.00 96.62 222 ALA A C 1
ATOM 1799 O O . ALA A 1 222 ? 13.692 -7.101 -28.722 1.00 96.62 222 ALA A O 1
ATOM 1800 N N . VAL A 1 223 ? 12.004 -6.084 -29.814 1.00 97.31 223 VAL A N 1
ATOM 1801 C CA . VAL A 1 223 ? 10.919 -6.841 -29.165 1.00 97.31 223 VAL A CA 1
ATOM 1802 C C . VAL A 1 223 ? 10.954 -8.313 -29.584 1.00 97.31 223 VAL A C 1
ATOM 1804 O O . VAL A 1 223 ? 10.845 -9.178 -28.720 1.00 97.31 223 VAL A O 1
ATOM 1807 N N . ALA A 1 224 ? 11.205 -8.614 -30.865 1.00 97.31 224 ALA A N 1
ATOM 1808 C CA . ALA A 1 224 ? 11.399 -9.990 -31.332 1.00 97.31 224 ALA A CA 1
ATOM 1809 C C . ALA A 1 224 ? 12.564 -10.675 -30.604 1.00 97.31 224 ALA A C 1
ATOM 1811 O O . ALA A 1 224 ? 12.442 -11.821 -30.181 1.00 97.31 224 ALA A O 1
ATOM 1812 N N . GLY A 1 225 ? 13.666 -9.950 -30.379 1.00 97.00 225 GLY A N 1
ATOM 1813 C CA . GLY A 1 225 ? 14.788 -10.447 -29.586 1.00 97.00 225 GLY A CA 1
ATOM 1814 C C . GLY A 1 225 ? 14.394 -10.834 -28.165 1.00 97.00 225 GLY A C 1
ATOM 1815 O O . GLY A 1 225 ? 14.831 -11.865 -27.655 1.00 97.00 225 GLY A O 1
ATOM 1816 N N . TRP A 1 226 ? 13.540 -10.034 -27.525 1.00 96.44 226 TRP A N 1
ATOM 1817 C CA . TRP A 1 226 ? 13.052 -10.346 -26.185 1.00 96.44 226 TRP A CA 1
ATOM 1818 C C . TRP A 1 226 ? 12.115 -11.549 -26.166 1.00 96.44 226 TRP A C 1
ATOM 1820 O O . TRP A 1 226 ? 12.279 -12.432 -25.329 1.00 96.44 226 TRP A O 1
ATOM 1830 N N . LEU A 1 227 ? 11.161 -11.598 -27.092 1.00 97.00 227 LEU A N 1
ATOM 1831 C CA . LEU A 1 227 ? 10.227 -12.713 -27.224 1.00 97.00 227 LEU A CA 1
ATOM 1832 C C . LEU A 1 227 ? 10.959 -14.030 -27.524 1.00 97.00 227 LEU A C 1
ATOM 1834 O O . LEU A 1 227 ? 10.642 -15.056 -26.925 1.00 97.00 227 LEU A O 1
ATOM 1838 N N . SER A 1 228 ? 11.994 -13.989 -28.368 1.00 96.81 228 SER A N 1
ATOM 1839 C CA . SER A 1 228 ? 12.881 -15.130 -28.614 1.00 96.81 228 SER A CA 1
ATOM 1840 C C . SER A 1 228 ? 13.559 -15.605 -27.328 1.00 96.81 228 SER A C 1
ATOM 1842 O O . SER A 1 228 ? 13.455 -16.770 -26.942 1.00 96.81 228 SER A O 1
ATOM 1844 N N . GLN A 1 229 ? 14.151 -14.672 -26.577 1.00 96.50 229 GLN A N 1
ATOM 1845 C CA . GLN A 1 229 ? 14.782 -14.969 -25.292 1.00 96.50 229 GLN A CA 1
ATOM 1846 C C . GLN A 1 229 ? 13.796 -15.491 -24.231 1.00 96.50 229 GLN A C 1
ATOM 1848 O O . GLN A 1 229 ? 14.217 -16.212 -23.323 1.00 96.50 229 GLN A O 1
ATOM 1853 N N . ALA A 1 230 ? 12.515 -15.127 -24.329 1.00 94.38 230 ALA A N 1
ATOM 1854 C CA . ALA A 1 230 ? 11.449 -15.607 -23.455 1.00 94.38 230 ALA A CA 1
ATOM 1855 C C . ALA A 1 230 ? 10.934 -17.008 -23.837 1.00 94.38 230 ALA A C 1
ATOM 1857 O O . ALA A 1 230 ? 10.252 -17.629 -23.031 1.00 94.38 230 ALA A O 1
ATOM 1858 N N . GLY A 1 231 ? 11.298 -17.534 -25.014 1.00 94.19 231 GLY A N 1
ATOM 1859 C CA . GLY A 1 231 ? 10.989 -18.908 -25.420 1.00 94.19 231 GLY A CA 1
ATOM 1860 C C . GLY A 1 231 ? 10.312 -19.052 -26.782 1.00 94.19 231 GLY A C 1
ATOM 1861 O O . GLY A 1 231 ? 10.099 -20.184 -27.220 1.00 94.19 231 GLY A O 1
ATOM 1862 N N . ILE A 1 232 ? 9.995 -17.954 -27.480 1.00 95.94 232 ILE A N 1
ATOM 1863 C CA . ILE A 1 232 ? 9.451 -18.036 -28.842 1.00 95.94 232 ILE A CA 1
ATOM 1864 C C . ILE A 1 232 ? 10.559 -18.499 -29.808 1.00 95.94 232 ILE A C 1
ATOM 1866 O O . ILE A 1 232 ? 11.612 -17.873 -29.872 1.00 95.94 232 ILE A O 1
ATOM 1870 N N . PRO A 1 233 ? 10.360 -19.558 -30.611 1.00 94.88 233 PRO A N 1
ATOM 1871 C CA . PRO A 1 233 ? 11.360 -19.967 -31.593 1.00 94.88 233 PRO A CA 1
ATOM 1872 C C . PRO A 1 233 ? 11.622 -18.874 -32.637 1.00 94.88 233 PRO A C 1
ATOM 1874 O O . PRO A 1 233 ? 10.679 -18.332 -33.208 1.00 94.88 233 PRO A O 1
ATOM 1877 N N . ASP A 1 234 ? 12.891 -18.631 -32.976 1.00 95.06 234 ASP A N 1
ATOM 1878 C CA . ASP A 1 234 ? 13.294 -17.620 -33.974 1.00 95.06 234 ASP A CA 1
ATOM 1879 C C . ASP A 1 234 ? 12.568 -17.796 -35.321 1.00 95.06 234 ASP A C 1
ATOM 1881 O O . ASP A 1 234 ? 12.226 -16.829 -35.998 1.00 95.06 234 ASP A O 1
ATOM 1885 N N . THR A 1 235 ? 12.255 -19.043 -35.687 1.00 94.44 235 THR A N 1
ATOM 1886 C CA . THR A 1 235 ? 11.519 -19.406 -36.909 1.00 94.44 235 THR A CA 1
ATOM 1887 C C . THR A 1 235 ? 10.069 -18.919 -36.945 1.00 94.44 235 THR A C 1
ATOM 1889 O O . THR A 1 235 ? 9.446 -18.990 -38.002 1.00 94.44 235 THR A O 1
ATOM 1892 N N . ALA A 1 236 ? 9.508 -18.479 -35.815 1.00 94.62 236 ALA A N 1
ATOM 1893 C CA . ALA A 1 236 ? 8.177 -17.877 -35.754 1.00 94.62 236 ALA A CA 1
ATOM 1894 C C . ALA A 1 236 ? 8.161 -16.449 -36.327 1.00 94.62 236 ALA A C 1
ATOM 1896 O O . ALA A 1 236 ? 7.113 -15.969 -36.756 1.00 94.62 236 ALA A O 1
ATOM 1897 N N . PHE A 1 237 ? 9.316 -15.775 -36.366 1.00 94.88 237 PHE A N 1
ATOM 1898 C CA . PHE A 1 237 ? 9.439 -14.424 -36.902 1.00 94.88 237 PHE A CA 1
ATOM 1899 C C . PHE A 1 237 ? 9.635 -14.430 -38.430 1.00 94.88 237 PHE A C 1
ATOM 1901 O O . PHE A 1 237 ? 10.131 -15.405 -39.002 1.00 94.88 237 PHE A O 1
ATOM 1908 N N . PRO A 1 238 ? 9.297 -13.327 -39.130 1.00 92.94 238 PRO A N 1
ATOM 1909 C CA . PRO A 1 238 ? 9.601 -13.172 -40.550 1.00 92.94 238 PRO A CA 1
ATOM 1910 C C . PRO A 1 238 ? 11.091 -13.386 -40.842 1.00 92.94 238 PRO A C 1
ATOM 1912 O O . PRO A 1 238 ? 11.936 -12.943 -40.067 1.00 92.94 238 PRO A O 1
ATOM 1915 N N . GLY A 1 239 ? 11.419 -13.988 -41.993 1.00 89.81 239 GLY A N 1
ATOM 1916 C CA . GLY A 1 239 ? 12.781 -14.455 -42.308 1.00 89.81 239 GLY A CA 1
ATOM 1917 C C . GLY A 1 239 ? 13.896 -13.433 -42.056 1.00 89.81 239 GLY A C 1
ATOM 1918 O O . GLY A 1 239 ? 14.887 -13.756 -41.422 1.00 89.81 239 GLY A O 1
ATOM 1919 N N . ALA A 1 240 ? 13.700 -12.165 -42.436 1.00 88.38 240 ALA A N 1
ATOM 1920 C CA . ALA A 1 240 ? 14.708 -11.122 -42.215 1.00 88.38 240 ALA A CA 1
ATOM 1921 C C . ALA A 1 240 ? 15.036 -10.868 -40.726 1.00 88.38 240 ALA A C 1
ATOM 1923 O O . ALA A 1 240 ? 16.137 -10.429 -40.413 1.00 88.38 240 ALA A O 1
ATOM 1924 N N . ILE A 1 241 ? 14.086 -11.123 -39.821 1.00 92.81 241 ILE A N 1
ATOM 1925 C CA . ILE A 1 241 ? 14.256 -11.020 -38.365 1.00 92.81 241 ILE A CA 1
ATOM 1926 C C . ILE A 1 241 ? 14.770 -12.338 -37.791 1.00 92.81 241 ILE A C 1
ATOM 1928 O O . ILE A 1 241 ? 15.696 -12.307 -36.984 1.00 92.81 241 ILE A O 1
ATOM 1932 N N . ALA A 1 242 ? 14.225 -13.471 -38.241 1.00 92.06 242 ALA A N 1
ATOM 1933 C CA . ALA A 1 242 ? 14.672 -14.804 -37.836 1.00 92.06 242 ALA A CA 1
ATOM 1934 C C . ALA A 1 242 ? 16.161 -15.049 -38.150 1.00 92.06 242 ALA A C 1
ATOM 1936 O O . ALA A 1 242 ? 16.862 -15.678 -37.367 1.00 92.06 242 ALA A O 1
ATOM 1937 N N . ASP A 1 243 ? 16.655 -14.507 -39.267 1.00 91.12 243 ASP A N 1
ATOM 1938 C CA . ASP A 1 243 ? 18.052 -14.630 -39.699 1.00 91.12 243 ASP A CA 1
ATOM 1939 C C . ASP A 1 243 ? 19.001 -13.614 -39.012 1.00 91.12 243 ASP A C 1
ATOM 1941 O O . ASP A 1 243 ? 20.204 -13.600 -39.289 1.00 91.12 243 ASP A O 1
ATOM 1945 N N . SER A 1 244 ? 18.485 -12.736 -38.140 1.00 92.06 244 SER A N 1
ATOM 1946 C CA . SER A 1 244 ? 19.259 -11.692 -37.443 1.00 92.06 244 SER A CA 1
ATOM 1947 C C . SER A 1 244 ? 19.775 -12.139 -36.062 1.00 92.06 244 SER A C 1
ATOM 1949 O O . SER A 1 244 ? 19.348 -13.156 -35.522 1.00 92.06 244 SER A O 1
ATOM 1951 N N . ASP A 1 245 ? 20.683 -11.372 -35.439 1.00 92.25 245 ASP A N 1
ATOM 1952 C CA . ASP A 1 245 ? 21.145 -11.645 -34.062 1.00 92.25 245 ASP A CA 1
ATOM 1953 C C . ASP A 1 245 ? 20.122 -11.138 -33.024 1.00 92.25 245 ASP A C 1
ATOM 1955 O O . ASP A 1 245 ? 20.259 -10.056 -32.440 1.00 92.25 245 ASP A O 1
ATOM 1959 N N . LEU A 1 246 ? 19.080 -11.938 -32.789 1.00 94.88 246 LEU A N 1
ATOM 1960 C CA . LEU A 1 246 ? 18.026 -11.664 -31.805 1.00 94.88 246 LEU A CA 1
ATOM 1961 C C . LEU A 1 246 ? 18.554 -11.581 -30.364 1.00 94.88 246 LEU A C 1
ATOM 1963 O O . LEU A 1 246 ? 18.065 -10.780 -29.563 1.00 94.88 246 LEU A O 1
ATOM 1967 N N . GLY A 1 247 ? 19.620 -12.318 -30.042 1.00 93.81 247 GLY A N 1
ATOM 1968 C CA . GLY A 1 247 ? 20.283 -12.222 -28.743 1.00 93.81 247 GLY A CA 1
ATOM 1969 C C . GLY A 1 247 ? 20.949 -10.860 -28.527 1.00 93.81 247 GLY A C 1
ATOM 1970 O O . GLY A 1 247 ? 20.933 -10.317 -27.417 1.00 93.81 247 GLY A O 1
ATOM 1971 N N . TYR A 1 248 ? 21.543 -10.277 -29.571 1.00 93.19 248 TYR A N 1
ATOM 1972 C CA . TYR A 1 248 ? 22.053 -8.908 -29.532 1.00 93.19 248 TYR A CA 1
ATOM 1973 C C . TYR A 1 248 ? 20.921 -7.893 -29.380 1.00 93.19 248 TYR A C 1
ATOM 1975 O O . TYR A 1 248 ? 21.028 -7.026 -28.507 1.00 93.19 248 TYR A O 1
ATOM 1983 N N . ALA A 1 249 ? 19.829 -8.053 -30.133 1.00 94.69 249 ALA A N 1
ATOM 1984 C CA . ALA A 1 249 ? 18.636 -7.211 -30.041 1.00 94.69 249 ALA A CA 1
ATOM 1985 C C . ALA A 1 249 ? 18.079 -7.160 -28.604 1.00 94.69 249 ALA A C 1
ATOM 1987 O O . ALA A 1 249 ? 17.930 -6.076 -28.030 1.00 94.69 249 ALA A O 1
ATOM 1988 N N . TYR A 1 250 ? 17.904 -8.330 -27.974 1.00 94.81 250 TYR A N 1
ATOM 1989 C CA . TYR A 1 250 ? 17.503 -8.464 -26.569 1.00 94.81 250 TYR A CA 1
ATOM 1990 C C . TYR A 1 250 ? 18.419 -7.677 -25.627 1.00 94.81 250 TYR A C 1
ATOM 1992 O O . TYR A 1 250 ? 17.952 -6.881 -24.811 1.00 94.81 250 TYR A O 1
ATOM 2000 N N . ARG A 1 251 ? 19.743 -7.859 -25.743 1.00 92.38 251 ARG A N 1
ATOM 2001 C CA . ARG A 1 251 ? 20.712 -7.180 -24.865 1.00 92.38 251 ARG A CA 1
ATOM 2002 C C . ARG A 1 251 ? 20.642 -5.659 -24.990 1.00 92.38 251 ARG A C 1
ATOM 2004 O O . ARG A 1 251 ? 20.883 -4.979 -23.995 1.00 92.38 251 ARG A O 1
ATOM 2011 N N . ARG A 1 252 ? 20.349 -5.130 -26.184 1.00 91.00 252 ARG A N 1
ATOM 2012 C CA . ARG A 1 252 ? 20.209 -3.683 -26.410 1.00 91.00 252 ARG A CA 1
ATOM 2013 C C . ARG A 1 252 ? 18.947 -3.137 -25.749 1.00 91.00 252 ARG A C 1
ATOM 2015 O O . ARG A 1 252 ? 19.042 -2.181 -24.986 1.00 91.00 252 ARG A O 1
ATOM 2022 N N . LEU A 1 253 ? 17.797 -3.780 -25.953 1.00 91.88 253 LEU A N 1
ATOM 2023 C CA . LEU A 1 253 ? 16.550 -3.349 -25.315 1.00 91.88 253 LEU A CA 1
ATOM 2024 C C . LEU A 1 253 ? 16.597 -3.487 -23.793 1.00 91.88 253 LEU A C 1
ATOM 2026 O O . LEU A 1 253 ? 16.161 -2.590 -23.080 1.00 91.88 253 LEU A O 1
ATOM 2030 N N . LYS A 1 254 ? 17.196 -4.567 -23.281 1.00 89.81 254 LYS A N 1
ATOM 2031 C CA . LYS A 1 254 ? 17.382 -4.768 -21.839 1.00 89.81 254 LYS A CA 1
ATOM 2032 C C . LYS A 1 254 ? 18.209 -3.662 -21.196 1.00 89.81 254 LYS A C 1
ATOM 2034 O O . LYS A 1 254 ? 17.904 -3.266 -20.077 1.00 89.81 254 LYS A O 1
ATOM 2039 N N . ALA A 1 255 ? 19.249 -3.181 -21.875 1.00 85.38 255 ALA A N 1
ATOM 2040 C CA . ALA A 1 255 ? 20.030 -2.049 -21.387 1.00 85.38 255 ALA A CA 1
ATOM 2041 C C . ALA A 1 255 ? 19.165 -0.780 -21.315 1.00 85.38 255 ALA A C 1
ATOM 2043 O O . ALA A 1 255 ? 19.109 -0.147 -20.268 1.00 85.38 255 ALA A O 1
ATOM 2044 N N . VAL A 1 256 ? 18.409 -0.487 -22.377 1.00 86.06 256 VAL A N 1
ATOM 2045 C CA . VAL A 1 256 ? 17.525 0.688 -22.450 1.00 86.06 256 VAL A CA 1
ATOM 2046 C C . VAL A 1 256 ? 16.439 0.671 -21.367 1.00 86.06 256 VAL A C 1
ATOM 2048 O O . VAL A 1 256 ? 16.231 1.685 -20.711 1.00 86.06 256 VAL A O 1
ATOM 2051 N N . LEU A 1 257 ? 15.779 -0.469 -21.135 1.00 85.62 257 LEU A N 1
ATOM 2052 C CA . LEU A 1 257 ? 14.737 -0.583 -20.103 1.00 85.62 257 LEU A CA 1
ATOM 2053 C C . LEU A 1 257 ? 15.286 -0.484 -18.672 1.00 85.62 257 LEU A C 1
ATOM 2055 O O . LEU A 1 257 ? 14.575 -0.023 -17.790 1.00 85.62 257 LEU A O 1
ATOM 2059 N N . ARG A 1 258 ? 16.545 -0.881 -18.441 1.00 80.44 258 ARG A N 1
ATOM 2060 C CA . ARG A 1 258 ? 17.209 -0.729 -17.134 1.00 80.44 258 ARG A CA 1
ATOM 2061 C C . ARG A 1 258 ? 17.680 0.696 -16.858 1.00 80.44 258 ARG A C 1
ATOM 2063 O O . ARG A 1 258 ? 17.799 1.076 -15.701 1.00 80.44 258 ARG A O 1
ATOM 2070 N N . GLU A 1 259 ? 18.015 1.444 -17.904 1.00 74.25 259 GLU A N 1
ATOM 2071 C CA . GLU A 1 259 ? 18.467 2.834 -17.791 1.00 74.25 259 GLU A CA 1
ATOM 2072 C C . GLU A 1 259 ? 17.295 3.819 -17.673 1.00 74.25 259 GLU A C 1
ATOM 2074 O O . GLU A 1 259 ? 17.466 4.897 -17.101 1.00 74.25 259 GLU A O 1
ATOM 2079 N N . ASP A 1 260 ? 16.106 3.467 -18.181 1.00 64.44 260 ASP A N 1
ATOM 2080 C CA . ASP A 1 260 ? 14.911 4.295 -18.018 1.00 64.44 260 ASP A CA 1
ATOM 2081 C C . ASP A 1 260 ? 14.229 4.043 -16.669 1.00 64.44 260 ASP A C 1
ATOM 2083 O O . ASP A 1 260 ? 13.346 3.200 -16.529 1.00 64.44 260 ASP A O 1
ATOM 2087 N N . LEU A 1 261 ? 14.614 4.842 -15.672 1.00 54.59 261 LEU A N 1
ATOM 2088 C CA . LEU A 1 261 ? 13.881 4.950 -14.409 1.00 54.59 261 LEU A CA 1
ATOM 2089 C C . LEU A 1 261 ? 12.538 5.690 -14.576 1.00 54.59 261 LEU A C 1
ATOM 2091 O O . LEU A 1 261 ? 11.788 5.789 -13.607 1.00 54.59 261 LEU A O 1
ATOM 2095 N N . GLN A 1 262 ? 12.202 6.237 -15.752 1.00 54.88 262 GLN A N 1
ATOM 2096 C CA . GLN A 1 262 ? 10.927 6.920 -15.999 1.00 54.88 262 GLN A CA 1
ATOM 2097 C C . GLN A 1 262 ? 9.943 6.041 -16.792 1.00 54.88 262 GLN A C 1
ATOM 2099 O O . GLN A 1 262 ? 10.281 5.022 -17.372 1.00 54.88 262 GLN A O 1
ATOM 2104 N N . SER A 1 263 ? 8.657 6.391 -16.777 1.00 62.59 263 SER A N 1
ATOM 2105 C CA . SER A 1 263 ? 7.587 5.569 -17.364 1.00 62.59 263 SER A CA 1
ATOM 2106 C C . SER A 1 263 ? 7.495 5.641 -18.902 1.00 62.59 263 SER A C 1
ATOM 2108 O O . SER A 1 263 ? 6.760 4.857 -19.511 1.00 62.59 263 SER A O 1
ATOM 2110 N N . LYS A 1 264 ? 8.223 6.565 -19.557 1.00 73.69 264 LYS A N 1
ATOM 2111 C CA . LYS A 1 264 ? 8.036 6.903 -20.984 1.00 73.69 264 LYS A CA 1
ATOM 2112 C C . LYS A 1 264 ? 8.567 5.822 -21.932 1.00 73.69 264 LYS A C 1
ATOM 2114 O O . LYS A 1 264 ? 7.867 5.463 -22.886 1.00 73.69 264 LYS A O 1
ATOM 2119 N N . VAL A 1 265 ? 9.782 5.313 -21.724 1.00 84.50 265 VAL A N 1
ATOM 2120 C CA . VAL A 1 265 ? 10.381 4.329 -22.642 1.00 84.50 265 VAL A CA 1
ATOM 2121 C C . VAL A 1 265 ? 9.701 2.989 -22.448 1.00 84.50 265 VAL A C 1
ATOM 2123 O O . VAL A 1 265 ? 9.284 2.382 -23.431 1.00 84.50 265 VAL A O 1
ATOM 2126 N N . PHE A 1 266 ? 9.468 2.579 -21.200 1.00 87.25 266 PHE A N 1
ATOM 2127 C CA . PHE A 1 266 ? 8.724 1.356 -20.910 1.00 87.25 266 PHE A CA 1
ATOM 2128 C C . PHE A 1 266 ? 7.352 1.340 -21.606 1.00 87.25 266 PHE A C 1
ATOM 2130 O O . PHE A 1 266 ? 7.053 0.404 -22.345 1.00 87.25 266 PHE A O 1
ATOM 2137 N N . GLY A 1 267 ? 6.568 2.422 -21.509 1.00 87.75 267 GLY A N 1
ATOM 2138 C CA . GLY A 1 267 ? 5.276 2.543 -22.200 1.00 87.75 267 GLY A CA 1
ATOM 2139 C C . GLY A 1 267 ? 5.347 2.426 -23.733 1.00 87.75 267 GLY A C 1
ATOM 2140 O O . GLY A 1 267 ? 4.367 2.052 -24.376 1.00 87.75 267 GLY A O 1
ATOM 2141 N N . THR A 1 268 ? 6.506 2.685 -24.346 1.00 90.25 268 THR A N 1
ATOM 2142 C CA . THR A 1 268 ? 6.715 2.488 -25.791 1.00 90.25 268 THR A CA 1
ATOM 2143 C C . THR A 1 268 ? 6.763 1.007 -26.164 1.00 90.25 268 THR A C 1
ATOM 2145 O O . THR A 1 268 ? 6.240 0.619 -27.211 1.00 90.25 268 THR A O 1
ATOM 2148 N N . TYR A 1 269 ? 7.345 0.172 -25.305 1.00 92.69 269 TYR A N 1
ATOM 2149 C CA . TYR A 1 269 ? 7.458 -1.277 -25.516 1.00 92.69 269 TYR A CA 1
ATOM 2150 C C . TYR A 1 269 ? 6.230 -2.058 -25.059 1.00 92.69 269 TYR A C 1
ATOM 2152 O O . TYR A 1 269 ? 6.155 -3.263 -25.256 1.00 92.69 269 TYR A O 1
ATOM 2160 N N . GLN A 1 270 ? 5.243 -1.342 -24.534 1.00 90.62 270 GLN A N 1
ATOM 2161 C CA . GLN A 1 270 ? 3.923 -1.839 -24.180 1.00 90.62 270 GLN A CA 1
ATOM 2162 C C . GLN A 1 270 ? 2.884 -1.687 -25.304 1.00 90.62 270 GLN A C 1
ATOM 2164 O O . GLN A 1 270 ? 1.687 -1.857 -25.078 1.00 90.62 270 GLN A O 1
ATOM 2169 N N . ARG A 1 271 ? 3.314 -1.313 -26.512 1.00 91.94 271 ARG A N 1
ATOM 2170 C CA . ARG A 1 271 ? 2.477 -1.310 -27.722 1.00 91.94 271 ARG A CA 1
ATOM 2171 C C . ARG A 1 271 ? 2.468 -2.702 -28.348 1.00 91.94 271 ARG A C 1
ATOM 2173 O O . ARG A 1 271 ? 3.372 -3.488 -28.088 1.00 91.94 271 ARG A O 1
ATOM 2180 N N . ARG A 1 272 ? 1.470 -2.999 -29.178 1.00 94.06 272 ARG A N 1
ATOM 2181 C CA . ARG A 1 272 ? 1.416 -4.256 -29.936 1.00 94.06 272 ARG A CA 1
ATOM 2182 C C . ARG A 1 272 ? 2.489 -4.243 -31.030 1.00 94.06 272 ARG A C 1
ATOM 2184 O O . ARG A 1 272 ? 2.498 -3.312 -31.837 1.00 94.06 272 ARG A O 1
ATOM 2191 N N . TYR A 1 273 ? 3.382 -5.233 -31.036 1.00 95.44 273 TYR A N 1
ATOM 2192 C CA . TYR A 1 273 ? 4.401 -5.388 -32.081 1.00 95.44 273 TYR A CA 1
ATOM 2193 C C . TYR A 1 273 ? 4.252 -6.708 -32.838 1.00 95.44 273 TYR A C 1
ATOM 2195 O O . TYR A 1 273 ? 4.451 -6.712 -34.047 1.00 95.44 273 TYR A O 1
ATOM 2203 N N . TRP A 1 274 ? 3.919 -7.805 -32.163 1.00 96.38 274 TRP A N 1
ATOM 2204 C CA . TRP A 1 274 ? 3.876 -9.148 -32.745 1.00 96.38 274 TRP A CA 1
ATOM 2205 C C . TRP A 1 274 ? 2.555 -9.865 -32.461 1.00 96.38 274 TRP A C 1
ATOM 2207 O O . TRP A 1 274 ? 2.564 -11.044 -32.108 1.00 96.38 274 TRP A O 1
ATOM 2217 N N . ASP A 1 275 ? 1.419 -9.177 -32.610 1.00 94.81 275 ASP A N 1
ATOM 2218 C CA . ASP A 1 275 ? 0.089 -9.763 -32.393 1.00 94.81 275 ASP A CA 1
ATOM 2219 C C . ASP A 1 275 ? -0.115 -11.039 -33.221 1.00 94.81 275 ASP A C 1
ATOM 2221 O O . ASP A 1 275 ? -0.576 -12.050 -32.697 1.00 94.81 275 ASP A O 1
ATOM 2225 N N . GLU A 1 276 ? 0.386 -11.070 -34.458 1.00 94.75 276 GLU A N 1
ATOM 2226 C CA . GLU A 1 276 ? 0.295 -12.236 -35.334 1.00 94.75 276 GLU A CA 1
ATOM 2227 C C . GLU A 1 276 ? 1.014 -13.490 -34.802 1.00 94.75 276 GLU A C 1
ATOM 2229 O O . GLU A 1 276 ? 0.666 -14.606 -35.198 1.00 94.75 276 GLU A O 1
ATOM 2234 N N . ILE A 1 277 ? 2.012 -13.320 -33.928 1.00 95.50 277 ILE A N 1
ATOM 2235 C CA . ILE A 1 277 ? 2.742 -14.411 -33.265 1.00 95.50 277 ILE A CA 1
ATOM 2236 C C . ILE A 1 277 ? 2.105 -14.708 -31.911 1.00 95.50 277 ILE A C 1
ATOM 2238 O O . ILE A 1 277 ? 1.861 -15.874 -31.596 1.00 95.50 277 ILE A O 1
ATOM 2242 N N . ILE A 1 278 ? 1.827 -13.666 -31.121 1.00 96.31 278 ILE A N 1
ATOM 2243 C CA . ILE A 1 278 ? 1.252 -13.801 -29.782 1.00 96.31 278 ILE A CA 1
ATOM 2244 C C . ILE A 1 278 ? -0.092 -14.526 -29.834 1.00 96.31 278 ILE A C 1
ATOM 2246 O O . ILE A 1 278 ? -0.321 -15.399 -29.002 1.00 96.31 278 ILE A O 1
ATOM 2250 N N . ASP A 1 279 ? -0.938 -14.257 -30.827 1.00 93.06 279 ASP A N 1
ATOM 2251 C CA . ASP A 1 279 ? -2.255 -14.891 -30.974 1.00 93.06 279 ASP A CA 1
ATOM 2252 C C . ASP A 1 279 ? -2.182 -16.412 -31.215 1.00 93.06 279 ASP A C 1
ATOM 2254 O O . ASP A 1 279 ? -3.155 -17.126 -30.982 1.00 93.06 279 ASP A O 1
ATOM 2258 N N . GLN A 1 280 ? -1.036 -16.934 -31.668 1.00 93.25 280 GLN A N 1
ATOM 2259 C CA . GLN A 1 280 ? -0.854 -18.359 -31.981 1.00 93.25 280 GLN A CA 1
ATOM 2260 C C . GLN A 1 280 ? -0.308 -19.183 -30.813 1.00 93.25 280 GLN A C 1
ATOM 2262 O O . GLN A 1 280 ? -0.261 -20.409 -30.899 1.00 93.25 280 GLN A O 1
ATOM 2267 N N . ILE A 1 281 ? 0.136 -18.533 -29.737 1.00 94.50 281 ILE A N 1
ATOM 2268 C CA . ILE A 1 281 ? 0.642 -19.224 -28.546 1.00 94.50 281 ILE A CA 1
ATOM 2269 C C . ILE A 1 281 ? -0.516 -20.014 -27.919 1.00 94.50 281 ILE A C 1
ATOM 2271 O O . ILE A 1 281 ? -1.653 -19.569 -27.980 1.00 94.50 281 ILE A O 1
ATOM 2275 N N . GLU A 1 282 ? -0.293 -21.193 -27.345 1.00 92.75 282 GLU A N 1
ATOM 2276 C CA . GLU A 1 282 ? -1.382 -21.919 -26.667 1.00 92.75 282 GLU A CA 1
ATOM 2277 C C . GLU A 1 282 ? -1.593 -21.377 -25.250 1.00 92.75 282 GLU A C 1
ATOM 2279 O O . GLU A 1 282 ? -2.697 -20.959 -24.917 1.00 92.75 282 GLU A O 1
ATOM 2284 N N . ASP A 1 283 ? -0.515 -21.300 -24.468 1.00 95.06 283 ASP A N 1
ATOM 2285 C CA . ASP A 1 283 ? -0.509 -20.794 -23.095 1.00 95.06 283 ASP A CA 1
ATOM 2286 C C . ASP A 1 283 ? 0.363 -19.525 -22.980 1.00 95.06 283 ASP A C 1
ATOM 2288 O O . ASP A 1 283 ? 1.598 -19.622 -23.024 1.00 95.06 283 ASP A O 1
ATOM 2292 N N . PRO A 1 284 ? -0.238 -18.325 -22.858 1.00 96.00 284 PRO A N 1
ATOM 2293 C CA . PRO A 1 284 ? 0.509 -17.076 -22.757 1.00 96.00 284 PRO A CA 1
ATOM 2294 C C . PRO A 1 284 ? 1.270 -16.938 -21.431 1.00 96.00 284 PRO A C 1
ATOM 2296 O O . PRO A 1 284 ? 2.265 -16.210 -21.407 1.00 96.00 284 PRO A O 1
ATOM 2299 N N . TRP A 1 285 ? 0.884 -17.649 -20.359 1.00 96.25 285 TRP A N 1
ATOM 2300 C CA . TRP A 1 285 ? 1.582 -17.591 -19.065 1.00 96.25 285 TRP A CA 1
ATOM 2301 C C . TRP A 1 285 ? 3.011 -18.127 -19.149 1.00 96.25 285 TRP A C 1
ATOM 2303 O O . TRP A 1 285 ? 3.878 -17.679 -18.404 1.00 96.25 285 TRP A O 1
ATOM 2313 N N . THR A 1 286 ? 3.322 -18.963 -20.145 1.00 95.75 286 THR A N 1
ATOM 2314 C CA . THR A 1 286 ? 4.710 -19.357 -20.457 1.00 95.75 286 THR A CA 1
ATOM 2315 C C . THR A 1 286 ? 5.630 -18.170 -20.771 1.00 95.75 286 THR A C 1
ATOM 2317 O O . THR A 1 286 ? 6.851 -18.287 -20.658 1.00 95.75 286 THR A O 1
ATOM 2320 N N . LEU A 1 287 ? 5.059 -17.017 -21.135 1.00 96.00 287 LEU A N 1
ATOM 2321 C CA . LEU A 1 287 ? 5.759 -15.765 -21.406 1.00 96.00 287 LEU A CA 1
ATOM 2322 C C . LEU A 1 287 ? 5.476 -14.676 -20.355 1.00 96.00 287 LEU A C 1
ATOM 2324 O O . LEU A 1 287 ? 5.790 -13.512 -20.607 1.00 96.00 287 LEU A O 1
ATOM 2328 N N . SER A 1 288 ? 4.931 -15.013 -19.179 1.00 94.00 288 SER A N 1
ATOM 2329 C CA . SER A 1 288 ? 4.555 -14.058 -18.115 1.00 94.00 288 SER A CA 1
ATOM 2330 C C . SER A 1 288 ? 5.684 -13.086 -17.746 1.00 94.00 288 SER A C 1
ATOM 2332 O O . SER A 1 288 ? 5.449 -11.897 -17.506 1.00 94.00 288 SER A O 1
ATOM 2334 N N . ARG A 1 289 ? 6.934 -13.563 -17.804 1.00 92.69 289 ARG A N 1
ATOM 2335 C CA . ARG A 1 289 ? 8.144 -12.780 -17.517 1.00 92.69 289 ARG A CA 1
ATOM 2336 C C . ARG A 1 289 ? 8.582 -11.829 -18.633 1.00 92.69 289 ARG A C 1
ATOM 2338 O O . ARG A 1 289 ? 9.485 -11.023 -18.427 1.00 92.69 289 ARG A O 1
ATOM 2345 N N . CYS A 1 290 ? 8.010 -11.911 -19.833 1.00 94.38 290 CYS A N 1
ATOM 2346 C CA . CYS A 1 290 ? 8.360 -11.022 -20.939 1.00 94.38 290 CYS A CA 1
ATOM 2347 C C . CYS A 1 290 ? 7.696 -9.646 -20.739 1.00 94.38 290 CYS A C 1
ATOM 2349 O O . CYS A 1 290 ? 6.483 -9.532 -20.886 1.00 94.38 290 CYS A O 1
ATOM 2351 N N . PRO A 1 291 ? 8.444 -8.568 -20.439 1.00 93.06 291 PRO A N 1
ATOM 2352 C CA . PRO A 1 291 ? 7.879 -7.280 -20.062 1.00 93.06 291 PRO A CA 1
ATOM 2353 C C . PRO A 1 291 ? 7.538 -6.416 -21.277 1.00 93.06 291 PRO A C 1
ATOM 2355 O O . PRO A 1 291 ? 7.383 -5.210 -21.129 1.00 93.06 291 PRO A O 1
ATOM 2358 N N . VAL A 1 292 ? 7.522 -6.975 -22.485 1.00 94.12 292 VAL A N 1
ATOM 2359 C CA . VAL A 1 292 ? 7.308 -6.229 -23.725 1.00 94.12 292 VAL A CA 1
ATOM 2360 C C . VAL A 1 292 ? 6.183 -6.856 -24.524 1.00 94.12 292 VAL A C 1
ATOM 2362 O O . VAL A 1 292 ? 5.831 -8.012 -24.313 1.00 94.12 292 VAL A O 1
ATOM 2365 N N . ASP A 1 293 ? 5.694 -6.075 -25.479 1.00 95.75 293 ASP A N 1
ATOM 2366 C CA . ASP A 1 293 ? 4.552 -6.363 -26.332 1.00 95.75 293 ASP A CA 1
ATOM 2367 C C . ASP A 1 293 ? 3.197 -6.214 -25.625 1.00 95.75 293 ASP A C 1
ATOM 2369 O O . ASP A 1 293 ? 2.846 -6.921 -24.682 1.00 95.75 293 ASP A O 1
ATOM 2373 N N . GLY A 1 294 ? 2.410 -5.259 -26.117 1.00 94.38 294 GLY A N 1
ATOM 2374 C CA . GLY A 1 294 ? 1.066 -4.993 -25.624 1.00 94.38 294 GLY A CA 1
ATOM 2375 C C . GLY A 1 294 ? 0.076 -6.114 -25.931 1.00 94.38 294 GLY A C 1
ATOM 2376 O O . GLY A 1 294 ? -0.834 -6.310 -25.138 1.00 94.38 294 GLY A O 1
ATOM 2377 N N . ALA A 1 295 ? 0.252 -6.866 -27.024 1.00 95.62 295 ALA A N 1
ATOM 2378 C CA . ALA A 1 295 ? -0.639 -7.979 -27.354 1.00 95.62 295 ALA A CA 1
ATOM 2379 C C . ALA A 1 295 ? -0.487 -9.117 -26.336 1.00 95.62 295 ALA A C 1
ATOM 2381 O O . ALA A 1 295 ? -1.475 -9.731 -25.945 1.00 95.62 295 ALA A O 1
ATOM 2382 N N . LEU A 1 296 ? 0.741 -9.353 -25.854 1.00 97.00 296 LEU A N 1
ATOM 2383 C CA . LEU A 1 296 ? 0.995 -10.330 -24.797 1.00 97.00 296 LEU A CA 1
ATOM 2384 C C . LEU A 1 296 ? 0.322 -9.919 -23.486 1.00 97.00 296 LEU A C 1
ATOM 2386 O O . LEU A 1 296 ? -0.350 -10.740 -22.873 1.00 97.00 296 LEU A O 1
ATOM 2390 N N . ASP A 1 297 ? 0.470 -8.660 -23.066 1.00 96.31 297 ASP A N 1
ATOM 2391 C CA . ASP A 1 297 ? -0.134 -8.191 -21.812 1.00 96.31 297 ASP A CA 1
ATOM 2392 C C . ASP A 1 297 ? -1.666 -8.253 -21.841 1.00 96.31 297 ASP A C 1
ATOM 2394 O O . ASP A 1 297 ? -2.283 -8.706 -20.884 1.00 96.31 297 ASP A O 1
ATOM 2398 N N . GLU A 1 298 ? -2.279 -7.866 -22.962 1.00 95.81 298 GLU A N 1
ATOM 2399 C CA . GLU A 1 298 ? -3.729 -7.960 -23.145 1.00 95.81 298 GLU A CA 1
ATOM 2400 C C . GLU A 1 298 ? -4.223 -9.412 -23.125 1.00 95.81 298 GLU A C 1
ATOM 2402 O O . GLU A 1 298 ? -5.290 -9.694 -22.581 1.00 95.81 298 GLU A O 1
ATOM 2407 N N . ARG A 1 299 ? -3.445 -10.345 -23.686 1.00 96.19 299 ARG A N 1
ATOM 2408 C CA . ARG A 1 299 ? -3.786 -11.767 -23.677 1.00 96.19 299 ARG A CA 1
ATOM 2409 C C . ARG A 1 299 ? -3.626 -12.395 -22.291 1.00 96.19 299 ARG A C 1
ATOM 2411 O O . ARG A 1 299 ? -4.502 -13.141 -21.871 1.00 96.19 299 ARG A O 1
ATOM 2418 N N . LEU A 1 300 ? -2.546 -12.072 -21.577 1.00 97.88 300 LEU A N 1
ATOM 2419 C CA . LEU A 1 300 ? -2.361 -12.464 -20.175 1.00 97.88 300 LEU A CA 1
ATOM 2420 C C . LEU A 1 300 ? -3.520 -11.954 -19.314 1.00 97.88 300 LEU A C 1
ATOM 2422 O O . LEU A 1 300 ? -4.038 -12.691 -18.481 1.00 97.88 300 LEU A O 1
ATOM 2426 N N . TRP A 1 301 ? -3.958 -10.713 -19.545 1.00 98.06 301 TRP A N 1
ATOM 2427 C CA . TRP A 1 301 ? -5.111 -10.148 -18.851 1.00 98.06 301 TRP A CA 1
ATOM 2428 C C . TRP A 1 301 ? -6.398 -10.928 -19.130 1.00 98.06 301 TRP A C 1
ATOM 2430 O O . TRP A 1 301 ? -7.127 -11.245 -18.199 1.00 98.06 301 TRP A O 1
ATOM 2440 N N . ALA A 1 302 ? -6.665 -11.272 -20.391 1.00 96.62 302 ALA A N 1
ATOM 2441 C CA . ALA A 1 302 ? -7.860 -12.029 -20.756 1.00 96.62 302 ALA A CA 1
ATOM 2442 C C . ALA A 1 302 ? -7.900 -13.428 -20.107 1.00 96.62 302 ALA A C 1
ATOM 2444 O O . ALA A 1 302 ? -8.963 -13.861 -19.669 1.00 96.62 302 ALA A O 1
ATOM 2445 N N . GLU A 1 303 ? -6.760 -14.122 -20.010 1.00 97.44 303 GLU A N 1
ATOM 2446 C CA . GLU A 1 303 ? -6.677 -15.398 -19.280 1.00 97.44 303 GLU A CA 1
ATOM 2447 C C . GLU A 1 303 ? -6.864 -15.199 -17.769 1.00 97.44 303 GLU A C 1
ATOM 2449 O O . GLU A 1 303 ? -7.593 -15.960 -17.137 1.00 97.44 303 GLU A O 1
ATOM 2454 N N . TRP A 1 304 ? -6.254 -14.155 -17.191 1.00 98.44 304 TRP A N 1
ATOM 2455 C CA . TRP A 1 304 ? -6.438 -13.813 -15.777 1.00 98.44 304 TRP A CA 1
ATOM 2456 C C . TRP A 1 304 ? -7.909 -13.538 -15.447 1.00 98.44 304 TRP A C 1
ATOM 2458 O O . TRP A 1 304 ? -8.419 -14.048 -14.453 1.00 98.44 304 TRP A O 1
ATOM 2468 N N . GLU A 1 305 ? -8.597 -12.775 -16.296 1.00 98.12 305 GLU A N 1
ATOM 2469 C CA . GLU A 1 305 ? -10.020 -12.454 -16.157 1.00 98.12 305 GLU A CA 1
ATOM 2470 C C . GLU A 1 305 ? -10.891 -13.712 -16.279 1.00 98.12 305 GLU A C 1
ATOM 2472 O O . GLU A 1 305 ? -11.799 -13.918 -15.477 1.00 98.12 305 GLU A O 1
ATOM 2477 N N . ALA A 1 306 ? -10.578 -14.612 -17.217 1.00 97.50 306 ALA A N 1
ATOM 2478 C CA . ALA A 1 306 ? -11.283 -15.885 -17.348 1.00 97.50 306 ALA A CA 1
ATOM 2479 C C . ALA A 1 306 ? -11.105 -16.794 -16.118 1.00 97.50 306 ALA A C 1
ATOM 2481 O O . ALA A 1 306 ? -12.050 -17.476 -15.717 1.00 97.50 306 ALA A O 1
ATOM 2482 N N . ASP A 1 307 ? -9.912 -16.811 -15.518 1.00 98.12 307 ASP A N 1
ATOM 2483 C CA . ASP A 1 307 ? -9.652 -17.521 -14.263 1.00 98.12 307 ASP A CA 1
ATOM 2484 C C . ASP A 1 307 ? -10.389 -16.876 -13.083 1.00 98.12 307 ASP A C 1
ATOM 2486 O O . ASP A 1 307 ? -10.924 -17.591 -12.232 1.00 98.12 307 ASP A O 1
ATOM 2490 N N . PHE A 1 308 ? -10.466 -15.544 -13.060 1.00 98.25 308 PHE A N 1
ATOM 2491 C CA . PHE A 1 308 ? -11.126 -14.781 -12.006 1.00 98.25 308 PHE A CA 1
ATOM 2492 C C . PHE A 1 308 ? -12.641 -15.017 -12.010 1.00 98.25 308 PHE A C 1
ATOM 2494 O O . PHE A 1 308 ? -13.224 -15.311 -10.969 1.00 98.25 308 PHE A O 1
ATOM 2501 N N . GLU A 1 309 ? -13.267 -14.995 -13.187 1.00 97.38 309 GLU A N 1
ATOM 2502 C CA . GLU A 1 309 ? -14.680 -15.354 -13.381 1.00 97.38 309 GLU A CA 1
ATOM 2503 C C . GLU A 1 309 ? -14.962 -16.843 -13.119 1.00 97.38 309 GLU A C 1
ATOM 2505 O O . GLU A 1 309 ? -16.089 -17.230 -12.816 1.00 97.38 309 GLU A O 1
ATOM 2510 N N . ALA A 1 310 ? -13.941 -17.696 -13.219 1.00 97.94 310 ALA A N 1
ATOM 2511 C CA . ALA A 1 310 ? -14.016 -19.105 -12.843 1.00 97.94 310 ALA A CA 1
ATOM 2512 C C . ALA A 1 310 ? -13.683 -19.358 -11.359 1.00 97.94 310 ALA A C 1
ATOM 2514 O O . ALA A 1 310 ? -13.474 -20.517 -10.994 1.00 97.94 310 ALA A O 1
ATOM 2515 N N . GLU A 1 311 ? -13.602 -18.301 -10.540 1.00 97.69 311 GLU A N 1
ATOM 2516 C CA . GLU A 1 311 ? -13.327 -18.340 -9.096 1.00 97.69 311 GLU A CA 1
ATOM 2517 C C . GLU A 1 311 ? -11.986 -19.018 -8.741 1.00 97.69 311 GLU A C 1
ATOM 2519 O O . GLU A 1 311 ? -11.788 -19.537 -7.646 1.00 97.69 311 GLU A O 1
ATOM 2524 N N . ARG A 1 312 ? -11.001 -19.005 -9.653 1.00 97.94 312 ARG A N 1
ATOM 2525 C CA . ARG A 1 312 ? -9.655 -19.569 -9.414 1.00 97.94 312 ARG A CA 1
ATOM 2526 C C . ARG A 1 312 ? -8.726 -18.543 -8.766 1.00 97.94 312 ARG A C 1
ATOM 2528 O O . ARG A 1 312 ? -7.622 -18.293 -9.250 1.00 97.94 312 ARG A O 1
ATOM 2535 N N . PHE A 1 313 ? -9.170 -17.935 -7.670 1.00 97.94 313 PHE A N 1
ATOM 2536 C CA . PHE A 1 313 ? -8.535 -16.743 -7.101 1.00 97.94 313 PHE A CA 1
ATOM 2537 C C . PHE A 1 313 ? -7.077 -16.944 -6.665 1.00 97.94 313 PHE A C 1
ATOM 2539 O O . PHE A 1 313 ? -6.262 -16.040 -6.845 1.00 97.94 313 PHE A O 1
ATOM 2546 N N . GLU A 1 314 ? -6.708 -18.124 -6.159 1.00 96.31 314 GLU A N 1
ATOM 2547 C CA . GLU A 1 314 ? -5.307 -18.432 -5.832 1.00 96.31 314 GLU A CA 1
ATOM 2548 C C . GLU A 1 314 ? -4.405 -18.362 -7.074 1.00 96.31 314 GLU A C 1
ATOM 2550 O O . GLU A 1 314 ? -3.372 -17.691 -7.045 1.00 96.31 314 GLU A O 1
ATOM 2555 N N . ALA A 1 315 ? -4.834 -18.974 -8.184 1.00 96.69 315 ALA A N 1
ATOM 2556 C CA . ALA A 1 315 ? -4.108 -18.928 -9.451 1.00 96.69 315 ALA A CA 1
ATOM 2557 C C . ALA A 1 315 ? -4.049 -17.495 -10.002 1.00 96.69 315 ALA A C 1
ATOM 2559 O O . ALA A 1 315 ? -2.982 -17.035 -10.402 1.00 96.69 315 ALA A O 1
ATOM 2560 N N . CYS A 1 316 ? -5.159 -16.749 -9.945 1.00 98.38 316 CYS A N 1
ATOM 2561 C CA . CYS A 1 316 ? -5.193 -15.331 -10.310 1.00 98.38 316 CYS A CA 1
ATOM 2562 C C . CYS A 1 316 ? -4.176 -14.507 -9.512 1.00 98.38 316 CYS A C 1
ATOM 2564 O O . CYS A 1 316 ? -3.506 -13.644 -10.083 1.00 98.38 316 CYS A O 1
ATOM 2566 N N . ARG A 1 317 ? -4.058 -14.759 -8.203 1.00 97.88 317 ARG A N 1
ATOM 2567 C CA . ARG A 1 317 ? -3.115 -14.066 -7.319 1.00 97.88 317 ARG A CA 1
ATOM 2568 C C . ARG A 1 317 ? -1.672 -14.383 -7.702 1.00 97.88 317 ARG A C 1
ATOM 2570 O O . ARG A 1 317 ? -0.880 -13.458 -7.847 1.00 97.88 317 ARG A O 1
ATOM 2577 N N . GLU A 1 318 ? -1.339 -15.659 -7.891 1.00 97.31 318 GLU A N 1
ATOM 2578 C CA . GLU A 1 318 ? 0.009 -16.100 -8.276 1.00 97.31 318 GLU A CA 1
ATOM 2579 C C . GLU A 1 318 ? 0.428 -15.540 -9.639 1.00 97.31 318 GLU A C 1
ATOM 2581 O O . GLU A 1 318 ? 1.490 -14.930 -9.766 1.00 97.31 318 GLU A O 1
ATOM 2586 N N . HIS A 1 319 ? -0.434 -15.679 -10.643 1.00 97.50 319 HIS A N 1
ATOM 2587 C CA . HIS A 1 319 ? -0.193 -15.200 -11.999 1.00 97.50 319 HIS A CA 1
ATOM 2588 C C . HIS A 1 319 ? -0.050 -13.672 -12.072 1.00 97.50 319 HIS A C 1
ATOM 2590 O O . HIS A 1 319 ? 0.883 -13.159 -12.697 1.00 97.50 319 HIS A O 1
ATOM 2596 N N . ALA A 1 320 ? -0.933 -12.922 -11.403 1.00 97.94 320 ALA A N 1
ATOM 2597 C CA . ALA A 1 320 ? -0.829 -11.466 -11.357 1.00 97.94 320 ALA A CA 1
ATOM 2598 C C . ALA A 1 320 ? 0.422 -10.999 -10.595 1.00 97.94 320 ALA A C 1
ATOM 2600 O O . ALA A 1 320 ? 1.039 -10.011 -10.999 1.00 97.94 320 ALA A O 1
ATOM 2601 N N . ALA A 1 321 ? 0.824 -11.714 -9.536 1.00 96.75 321 ALA A N 1
ATOM 2602 C CA . ALA A 1 321 ? 2.025 -11.400 -8.767 1.00 96.75 321 ALA A CA 1
ATOM 2603 C C . ALA A 1 321 ? 3.285 -11.641 -9.601 1.00 96.75 321 ALA A C 1
ATOM 2605 O O . ALA A 1 321 ? 4.100 -10.731 -9.735 1.00 96.75 321 ALA A O 1
ATOM 2606 N N . GLU A 1 322 ? 3.398 -12.801 -10.259 1.00 96.00 322 GLU A N 1
ATOM 2607 C CA . GLU A 1 322 ? 4.515 -13.082 -11.166 1.00 96.00 322 GLU A CA 1
ATOM 2608 C C . GLU A 1 322 ? 4.621 -12.007 -12.254 1.00 96.00 322 GLU A C 1
ATOM 2610 O O . GLU A 1 322 ? 5.715 -11.525 -12.570 1.00 96.00 322 GLU A O 1
ATOM 2615 N N . ARG A 1 323 ? 3.476 -11.597 -12.811 1.00 96.75 323 ARG A N 1
ATOM 2616 C CA . ARG A 1 323 ? 3.436 -10.562 -13.838 1.00 96.75 323 ARG A CA 1
ATOM 2617 C C . ARG A 1 323 ? 3.890 -9.206 -13.301 1.00 96.75 323 ARG A C 1
ATOM 2619 O O . ARG A 1 323 ? 4.735 -8.571 -13.933 1.00 96.75 323 ARG A O 1
ATOM 2626 N N . ALA A 1 324 ? 3.372 -8.764 -12.157 1.00 95.31 324 ALA A N 1
ATOM 2627 C CA . ALA A 1 324 ? 3.777 -7.507 -11.530 1.00 95.31 324 ALA A CA 1
ATOM 2628 C C . ALA A 1 324 ? 5.284 -7.499 -11.208 1.00 95.31 324 ALA A C 1
ATOM 2630 O O . ALA A 1 324 ? 5.985 -6.559 -11.593 1.00 95.31 324 ALA A O 1
ATOM 2631 N N . ASP A 1 325 ? 5.795 -8.576 -10.609 1.00 93.81 325 ASP A N 1
ATOM 2632 C CA . ASP A 1 325 ? 7.203 -8.728 -10.236 1.00 93.81 325 ASP A CA 1
ATOM 2633 C C . ASP A 1 325 ? 8.124 -8.708 -11.456 1.00 93.81 325 ASP A C 1
ATOM 2635 O O . ASP A 1 325 ? 9.157 -8.038 -11.445 1.00 93.81 325 ASP A O 1
ATOM 2639 N N . ALA A 1 326 ? 7.745 -9.383 -12.545 1.00 92.75 326 ALA A N 1
ATOM 2640 C CA . ALA A 1 326 ? 8.520 -9.368 -13.782 1.00 92.75 326 ALA A CA 1
ATOM 2641 C C . ALA A 1 326 ? 8.634 -7.956 -14.377 1.00 92.75 326 ALA A C 1
ATOM 2643 O O . ALA A 1 326 ? 9.705 -7.549 -14.844 1.00 92.75 326 ALA A O 1
ATOM 2644 N N . LEU A 1 327 ? 7.545 -7.183 -14.350 1.00 92.38 327 LEU A N 1
ATOM 2645 C CA . LEU A 1 327 ? 7.564 -5.797 -14.809 1.00 92.38 327 LEU A CA 1
ATOM 2646 C C . LEU A 1 327 ? 8.422 -4.909 -13.887 1.00 92.38 327 LEU A C 1
ATOM 2648 O O . LEU A 1 327 ? 9.188 -4.076 -14.386 1.00 92.38 327 LEU A O 1
ATOM 2652 N N . CYS A 1 328 ? 8.355 -5.105 -12.568 1.00 90.62 328 CYS A N 1
ATOM 2653 C CA . CYS A 1 328 ? 9.203 -4.406 -11.600 1.00 90.62 328 CYS A CA 1
ATOM 2654 C C . CYS A 1 328 ? 10.691 -4.750 -11.780 1.00 90.62 328 CYS A C 1
ATOM 2656 O O . CYS A 1 328 ? 11.522 -3.847 -11.878 1.00 90.62 328 CYS A O 1
ATOM 2658 N N . GLU A 1 329 ? 11.049 -6.031 -11.915 1.00 89.56 329 GLU A N 1
ATOM 2659 C CA . GLU A 1 329 ? 12.432 -6.484 -12.125 1.00 89.56 329 GLU A CA 1
ATOM 2660 C C . GLU A 1 329 ? 13.047 -5.831 -13.373 1.00 89.56 329 GLU A C 1
ATOM 2662 O O . GLU A 1 329 ? 14.178 -5.333 -13.358 1.00 89.56 329 GLU A O 1
ATOM 2667 N N . HIS A 1 330 ? 12.296 -5.808 -14.475 1.00 86.12 330 HIS A N 1
ATOM 2668 C CA . HIS A 1 330 ? 12.784 -5.301 -15.754 1.00 86.12 330 HIS A CA 1
ATOM 2669 C C . HIS A 1 330 ? 12.829 -3.776 -15.857 1.00 86.12 330 HIS A C 1
ATOM 2671 O O . HIS A 1 330 ? 13.507 -3.264 -16.749 1.00 86.12 330 HIS A O 1
ATOM 2677 N N . THR A 1 331 ? 12.191 -3.072 -14.920 1.00 81.19 331 THR A N 1
ATOM 2678 C CA . THR A 1 331 ? 12.256 -1.610 -14.779 1.00 81.19 331 THR A CA 1
ATOM 2679 C C . THR A 1 331 ? 13.131 -1.152 -13.605 1.00 81.19 331 THR A C 1
ATOM 2681 O O . THR A 1 331 ? 13.250 0.047 -13.372 1.00 81.19 331 THR A O 1
ATOM 2684 N N . GLY A 1 332 ? 13.779 -2.080 -12.885 1.00 83.12 332 GLY A N 1
ATOM 2685 C CA . GLY A 1 332 ? 14.672 -1.766 -11.762 1.00 83.12 332 GLY A CA 1
ATOM 2686 C C . GLY A 1 332 ? 13.952 -1.368 -10.470 1.00 83.12 332 GLY A C 1
ATOM 2687 O O . GLY A 1 332 ? 14.525 -0.638 -9.672 1.00 83.12 332 GLY A O 1
ATOM 2688 N N . ARG A 1 333 ? 12.711 -1.833 -10.279 1.00 84.75 333 ARG A N 1
ATOM 2689 C CA . ARG A 1 333 ? 11.777 -1.404 -9.220 1.00 84.75 333 ARG A CA 1
ATOM 2690 C C . ARG A 1 333 ? 11.332 -2.526 -8.281 1.00 84.75 333 ARG A C 1
ATOM 2692 O O . ARG A 1 333 ? 10.313 -2.386 -7.621 1.00 84.75 333 ARG A O 1
ATOM 2699 N N . LEU A 1 334 ? 12.043 -3.655 -8.261 1.00 83.56 334 LEU A N 1
ATOM 2700 C CA . LEU A 1 334 ? 11.616 -4.852 -7.522 1.00 83.56 334 LEU A CA 1
ATOM 2701 C C . LEU A 1 334 ? 11.361 -4.576 -6.029 1.00 83.56 334 LEU A C 1
ATOM 2703 O O . LEU A 1 334 ? 10.389 -5.077 -5.483 1.00 83.56 334 LEU A O 1
ATOM 2707 N N . ASP A 1 335 ? 12.181 -3.721 -5.415 1.00 81.81 335 ASP A N 1
ATOM 2708 C CA . ASP A 1 335 ? 12.091 -3.381 -3.988 1.00 81.81 335 ASP A CA 1
ATOM 2709 C C . ASP A 1 335 ? 11.389 -2.029 -3.734 1.00 81.81 335 ASP A C 1
ATOM 2711 O O . ASP A 1 335 ? 11.386 -1.516 -2.614 1.00 81.81 335 ASP A O 1
ATOM 2715 N N . GLU A 1 336 ? 10.819 -1.402 -4.770 1.00 85.38 336 GLU A N 1
ATOM 2716 C CA . GLU A 1 336 ? 10.136 -0.115 -4.638 1.00 85.38 336 GLU A CA 1
ATOM 2717 C C . GLU A 1 336 ? 8.637 -0.303 -4.355 1.00 85.38 336 GLU A C 1
ATOM 2719 O O . GLU A 1 336 ? 7.972 -1.102 -5.019 1.00 85.38 336 GLU A O 1
ATOM 2724 N N . PRO A 1 337 ? 8.044 0.477 -3.433 1.00 85.94 337 PRO A N 1
ATOM 2725 C CA . PRO A 1 337 ? 6.607 0.433 -3.211 1.00 85.94 337 PRO A CA 1
ATOM 2726 C C . PRO A 1 337 ? 5.849 0.916 -4.454 1.00 8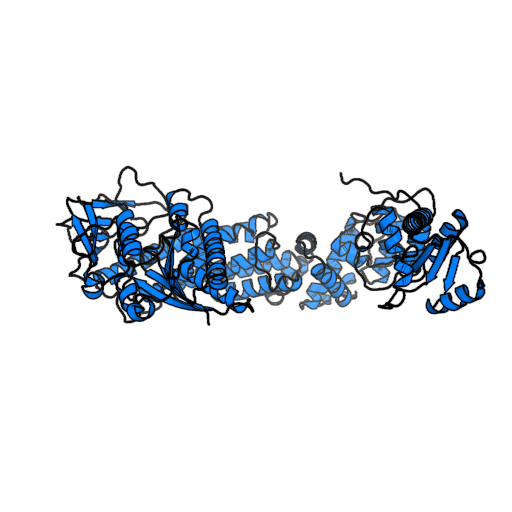5.94 337 PRO A C 1
ATOM 2728 O O . PRO A 1 337 ? 6.154 1.963 -5.032 1.00 85.94 337 PRO A O 1
ATOM 2731 N N . VAL A 1 338 ? 4.807 0.176 -4.831 1.00 88.06 338 VAL A N 1
ATOM 2732 C CA . VAL A 1 338 ? 3.932 0.536 -5.950 1.00 88.06 338 VAL A CA 1
ATOM 2733 C C . VAL A 1 338 ? 3.075 1.740 -5.561 1.00 88.06 338 VAL A C 1
ATOM 2735 O O . VAL A 1 338 ? 2.282 1.689 -4.622 1.00 88.06 338 VAL A O 1
ATOM 2738 N N . GLY A 1 339 ? 3.236 2.841 -6.291 1.00 86.31 339 GLY A N 1
ATOM 2739 C CA . GLY A 1 339 ? 2.537 4.098 -6.046 1.00 86.31 339 GLY A CA 1
ATOM 2740 C C . GLY A 1 339 ? 2.163 4.813 -7.338 1.00 86.31 339 GLY A C 1
ATOM 2741 O O . GLY A 1 339 ? 2.278 4.274 -8.435 1.00 86.31 339 GLY A O 1
ATOM 2742 N N . LYS A 1 340 ? 1.716 6.067 -7.228 1.00 84.38 340 LYS A N 1
ATOM 2743 C CA . LYS A 1 340 ? 1.212 6.831 -8.381 1.00 84.38 340 LYS A CA 1
ATOM 2744 C C . LYS A 1 340 ? 2.252 7.034 -9.492 1.00 84.38 340 LYS A C 1
ATOM 2746 O O . LYS A 1 340 ? 1.880 7.030 -10.661 1.00 84.38 340 LYS A O 1
ATOM 2751 N N . GLU A 1 341 ? 3.526 7.175 -9.130 1.00 84.12 341 GLU A N 1
ATOM 2752 C CA . GLU A 1 341 ? 4.648 7.349 -10.070 1.00 84.12 341 GLU A CA 1
ATOM 2753 C C . GLU A 1 341 ? 5.072 6.038 -10.758 1.00 84.12 341 GLU A C 1
ATOM 2755 O O . GLU A 1 341 ? 5.832 6.053 -11.728 1.00 84.12 341 GLU A O 1
ATOM 2760 N N . THR A 1 342 ? 4.587 4.892 -10.272 1.00 89.00 342 THR A N 1
ATOM 2761 C CA . THR A 1 342 ? 4.857 3.587 -10.873 1.00 89.00 342 THR A CA 1
ATOM 2762 C C . THR A 1 342 ? 4.119 3.467 -12.217 1.00 89.00 342 THR A C 1
ATOM 2764 O O . THR A 1 342 ? 2.975 3.918 -12.331 1.00 89.00 342 THR A O 1
ATOM 2767 N N . PRO A 1 343 ? 4.730 2.859 -13.255 1.00 89.12 343 PRO A N 1
ATOM 2768 C CA . PRO A 1 343 ? 4.083 2.661 -14.549 1.00 89.12 343 PRO A CA 1
ATOM 2769 C C . PRO A 1 343 ? 2.673 2.039 -14.455 1.00 89.12 343 PRO A C 1
ATOM 2771 O O . PRO A 1 343 ? 2.495 1.071 -13.712 1.00 89.12 343 PRO A O 1
ATOM 2774 N N . PRO A 1 344 ? 1.688 2.514 -15.248 1.00 91.56 344 PRO A N 1
ATOM 2775 C CA . PRO A 1 344 ? 0.292 2.082 -15.138 1.00 91.56 344 PRO A CA 1
ATOM 2776 C C . PRO A 1 344 ? 0.078 0.568 -15.161 1.00 91.56 344 PRO A C 1
ATOM 2778 O O . PRO A 1 344 ? -0.666 0.057 -14.335 1.00 91.56 344 PRO A O 1
ATOM 2781 N N . ARG A 1 345 ? 0.777 -0.163 -16.041 1.00 92.62 345 ARG A N 1
ATOM 2782 C CA . ARG A 1 345 ? 0.646 -1.627 -16.135 1.00 92.62 345 ARG A CA 1
ATOM 2783 C C . ARG A 1 345 ? 1.110 -2.363 -14.883 1.00 92.62 345 ARG A C 1
ATOM 2785 O O . ARG A 1 345 ? 0.457 -3.316 -14.490 1.00 92.62 345 ARG A O 1
ATOM 2792 N N . ILE A 1 346 ? 2.183 -1.905 -14.232 1.00 94.19 346 ILE A N 1
ATOM 2793 C CA . ILE A 1 346 ? 2.614 -2.486 -12.951 1.00 94.19 346 ILE A CA 1
ATOM 2794 C C . ILE A 1 346 ? 1.503 -2.296 -11.920 1.00 94.19 346 ILE A C 1
ATOM 2796 O O . ILE A 1 346 ? 1.082 -3.259 -11.298 1.00 94.19 346 ILE A O 1
ATOM 2800 N N . ARG A 1 347 ? 0.966 -1.075 -11.799 1.00 95.50 347 ARG A N 1
ATOM 2801 C CA . ARG A 1 347 ? -0.109 -0.783 -10.839 1.00 95.50 347 ARG A CA 1
ATOM 2802 C C . ARG A 1 347 ? -1.378 -1.596 -11.112 1.00 95.50 347 ARG A C 1
ATOM 2804 O O . ARG A 1 347 ? -2.013 -2.032 -10.162 1.00 95.50 347 ARG A O 1
ATOM 2811 N N . VAL A 1 348 ? -1.734 -1.807 -12.382 1.00 97.25 348 VAL A N 1
ATOM 2812 C CA . VAL A 1 348 ? -2.882 -2.640 -12.784 1.00 97.25 348 VAL A CA 1
ATOM 2813 C C . VAL A 1 348 ? -2.688 -4.089 -12.350 1.00 97.25 348 VAL A C 1
ATOM 2815 O O . VAL A 1 348 ? -3.562 -4.635 -11.685 1.00 97.25 348 VAL A O 1
ATOM 2818 N N . TRP A 1 349 ? -1.528 -4.688 -12.626 1.00 97.81 349 TRP A N 1
ATOM 281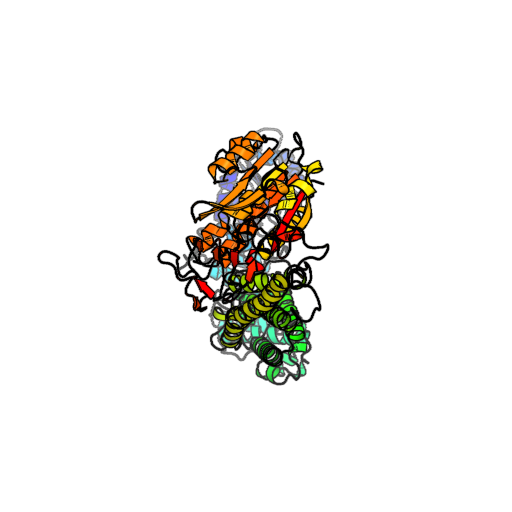9 C CA . TRP A 1 349 ? -1.238 -6.055 -12.187 1.00 97.81 349 TRP A CA 1
ATOM 2820 C C . TRP A 1 349 ? -1.118 -6.171 -10.660 1.00 97.81 349 TRP A C 1
ATOM 2822 O O . TRP A 1 349 ? -1.633 -7.121 -10.083 1.00 97.81 349 TRP A O 1
ATOM 2832 N N . SER A 1 350 ? -0.552 -5.175 -9.972 1.00 97.69 350 SER A N 1
ATOM 2833 C CA . SER A 1 350 ? -0.552 -5.134 -8.502 1.00 97.69 350 SER A CA 1
ATOM 2834 C C . SER A 1 350 ? -1.961 -5.022 -7.912 1.00 97.69 350 SER A C 1
ATOM 2836 O O . SER A 1 350 ? -2.246 -5.643 -6.891 1.00 97.69 350 SER A O 1
ATOM 2838 N N . GLN A 1 351 ? -2.863 -4.258 -8.540 1.00 98.00 351 GLN A N 1
ATOM 2839 C CA . GLN A 1 351 ? -4.258 -4.195 -8.102 1.00 98.00 351 GLN A CA 1
ATOM 2840 C C . GLN A 1 351 ? -4.995 -5.507 -8.406 1.00 98.00 351 GLN A C 1
ATOM 2842 O O . GLN A 1 351 ? -5.777 -5.949 -7.575 1.00 98.00 351 GLN A O 1
ATOM 2847 N N . ALA A 1 352 ? -4.691 -6.180 -9.519 1.00 98.56 352 ALA A N 1
ATOM 2848 C CA . ALA A 1 352 ? -5.224 -7.507 -9.828 1.00 98.56 352 ALA A CA 1
ATOM 2849 C C . ALA A 1 352 ? -4.851 -8.551 -8.755 1.00 98.56 352 ALA A C 1
ATOM 2851 O O . ALA A 1 352 ? -5.713 -9.317 -8.327 1.00 98.56 352 ALA A O 1
ATOM 2852 N N . VAL A 1 353 ? -3.613 -8.522 -8.234 1.00 98.62 353 VAL A N 1
ATOM 2853 C CA . VAL A 1 353 ? -3.210 -9.331 -7.062 1.00 98.62 353 VAL A CA 1
ATOM 2854 C C . VAL A 1 353 ? -4.106 -9.031 -5.862 1.00 98.62 353 VAL A C 1
ATOM 2856 O O . VAL A 1 353 ? -4.622 -9.952 -5.233 1.00 98.62 353 VAL A O 1
ATOM 2859 N N . ALA A 1 354 ? -4.311 -7.748 -5.552 1.00 98.38 354 ALA A N 1
ATOM 2860 C CA . ALA A 1 354 ? -5.115 -7.332 -4.407 1.00 98.38 354 ALA A CA 1
ATOM 2861 C C . ALA A 1 354 ? -6.594 -7.734 -4.545 1.00 98.38 354 ALA A C 1
ATOM 2863 O O . ALA A 1 354 ? -7.199 -8.153 -3.561 1.00 98.38 354 ALA A O 1
ATOM 2864 N N . LEU A 1 355 ? -7.172 -7.644 -5.748 1.00 98.69 355 LEU A N 1
ATOM 2865 C CA . LEU A 1 355 ? -8.546 -8.078 -6.013 1.00 98.69 355 LEU A CA 1
ATOM 2866 C C . LEU A 1 355 ? -8.696 -9.598 -5.904 1.00 98.69 355 LEU A C 1
ATOM 2868 O O . LEU A 1 355 ? -9.664 -10.058 -5.307 1.00 98.69 355 LEU A O 1
ATOM 2872 N N . ALA A 1 356 ? -7.744 -10.372 -6.434 1.00 98.69 356 ALA A N 1
ATOM 2873 C CA . ALA A 1 356 ? -7.746 -11.829 -6.301 1.00 98.69 356 ALA A CA 1
ATOM 2874 C C . ALA A 1 356 ? -7.622 -12.266 -4.834 1.00 98.69 356 ALA A C 1
ATOM 2876 O O . ALA A 1 356 ? -8.371 -13.130 -4.385 1.00 98.69 356 ALA A O 1
ATOM 2877 N N . ASP A 1 357 ? -6.739 -11.625 -4.062 1.00 98.38 357 ASP A N 1
ATOM 2878 C CA . ASP A 1 357 ? -6.607 -11.889 -2.626 1.00 98.38 357 ASP A CA 1
ATOM 2879 C C . ASP A 1 357 ? -7.887 -11.523 -1.857 1.00 98.38 357 ASP A C 1
ATOM 2881 O O . ASP A 1 357 ? -8.345 -12.297 -1.020 1.00 98.38 357 ASP A O 1
ATOM 2885 N N . LEU A 1 358 ? -8.514 -10.383 -2.170 1.00 98.69 358 LEU A N 1
ATOM 2886 C CA . LEU A 1 358 ? -9.779 -9.975 -1.553 1.00 98.69 358 LEU A CA 1
ATOM 2887 C C . LEU A 1 358 ? -10.926 -10.943 -1.887 1.00 98.69 358 LEU A C 1
ATOM 2889 O O . LEU A 1 358 ? -11.658 -11.346 -0.987 1.00 98.69 358 LEU A O 1
ATOM 2893 N N . ALA A 1 359 ? -11.065 -11.341 -3.153 1.00 98.50 359 ALA A N 1
ATOM 2894 C CA . ALA A 1 359 ? -12.086 -12.295 -3.580 1.00 98.50 359 ALA A CA 1
ATOM 2895 C C . ALA A 1 359 ? -11.932 -13.647 -2.870 1.00 98.50 359 ALA A C 1
ATOM 2897 O O . ALA A 1 359 ? -12.903 -14.169 -2.327 1.00 98.50 359 ALA A O 1
ATOM 2898 N N . HIS A 1 360 ? -10.702 -14.162 -2.790 1.00 97.44 360 HIS A N 1
ATOM 2899 C CA . HIS A 1 360 ? -10.413 -15.395 -2.063 1.00 97.44 360 HIS A CA 1
ATOM 2900 C C . HIS A 1 360 ? -10.787 -15.294 -0.578 1.00 97.44 360 HIS A C 1
ATOM 2902 O O . HIS A 1 360 ? -11.347 -16.224 -0.010 1.00 97.44 360 HIS A O 1
ATOM 2908 N N . ARG A 1 361 ? -10.537 -14.146 0.063 1.00 96.88 361 ARG A N 1
ATOM 2909 C CA . ARG A 1 361 ? -10.915 -13.937 1.470 1.00 96.88 361 ARG A CA 1
ATOM 2910 C C . ARG A 1 361 ? -12.418 -13.946 1.686 1.00 96.88 361 ARG A C 1
ATOM 2912 O O . ARG A 1 361 ? -12.855 -14.470 2.705 1.00 96.88 361 ARG A O 1
ATOM 2919 N N . TYR A 1 362 ? -13.204 -13.395 0.761 1.00 97.56 362 TYR A N 1
ATOM 2920 C CA . TYR A 1 362 ? -14.660 -13.501 0.852 1.00 97.56 362 TYR A CA 1
ATOM 2921 C C . TYR A 1 362 ? -15.136 -14.957 0.786 1.00 97.56 362 TYR A C 1
ATOM 2923 O O . TYR A 1 362 ? -16.082 -15.299 1.483 1.00 97.56 362 TYR A O 1
ATOM 2931 N N . GLU A 1 363 ? -14.460 -15.819 0.019 1.00 95.19 363 GLU A N 1
ATOM 2932 C CA . GLU A 1 363 ? -14.799 -17.245 -0.091 1.00 95.19 363 GLU A CA 1
ATOM 2933 C C . GLU A 1 363 ? -14.432 -18.053 1.169 1.00 95.19 363 GLU A C 1
ATOM 2935 O O . GLU A 1 363 ? -15.071 -19.068 1.456 1.00 95.19 363 GLU A O 1
ATOM 2940 N N . THR A 1 364 ? -13.394 -17.642 1.912 1.00 93.56 364 THR A N 1
ATOM 2941 C CA . THR A 1 364 ? -12.785 -18.498 2.947 1.00 93.56 364 THR A CA 1
ATOM 2942 C C . THR A 1 364 ? -12.901 -18.017 4.388 1.00 93.56 364 THR A C 1
ATOM 2944 O O . THR A 1 364 ? -12.654 -18.816 5.296 1.00 93.56 364 THR A O 1
ATOM 2947 N N . TRP A 1 365 ? -13.267 -16.756 4.644 1.00 93.75 365 TRP A N 1
ATOM 2948 C CA . TRP A 1 365 ? -13.144 -16.169 5.986 1.00 93.75 365 TRP A CA 1
ATOM 2949 C C . TRP A 1 365 ? -13.973 -16.873 7.078 1.00 93.75 365 TRP A C 1
ATOM 2951 O O . TRP A 1 365 ? -13.543 -16.908 8.236 1.00 93.75 365 TRP A O 1
ATOM 2961 N N . ASP A 1 366 ? -15.127 -17.441 6.726 1.00 89.88 366 ASP A N 1
ATOM 2962 C CA . ASP A 1 366 ? -16.102 -18.075 7.625 1.00 89.88 366 ASP A CA 1
ATOM 2963 C C . ASP A 1 366 ? -15.987 -19.609 7.681 1.00 89.88 366 ASP A C 1
ATOM 2965 O O . ASP A 1 366 ? -16.685 -20.270 8.447 1.00 89.88 366 ASP A O 1
ATOM 2969 N N . GLN A 1 367 ? -15.065 -20.211 6.923 1.00 90.25 367 GLN A N 1
ATOM 2970 C CA . GLN A 1 367 ? -14.921 -21.672 6.857 1.00 90.25 367 GLN A CA 1
ATOM 2971 C C . GLN A 1 367 ? -14.370 -22.287 8.156 1.00 90.25 367 GLN A C 1
ATOM 2973 O O . GLN A 1 367 ? -14.356 -23.512 8.332 1.00 90.25 367 GLN A O 1
ATOM 2978 N N . ARG A 1 368 ? -13.886 -21.450 9.080 1.00 86.50 368 ARG A N 1
ATOM 2979 C CA . ARG A 1 368 ? -13.312 -21.875 10.356 1.00 86.50 368 ARG A CA 1
ATOM 2980 C C . ARG A 1 368 ? -14.420 -22.043 11.392 1.00 86.50 368 ARG A C 1
ATOM 2982 O O . ARG A 1 368 ? -15.216 -21.149 11.632 1.00 86.50 368 ARG A O 1
ATOM 2989 N N . ASN A 1 369 ? -14.425 -23.176 12.090 1.00 86.44 369 ASN A N 1
ATOM 2990 C CA . ASN A 1 369 ? -15.305 -23.373 13.243 1.00 86.44 369 ASN A CA 1
ATOM 2991 C C . ASN A 1 369 ? -14.691 -22.716 14.491 1.00 86.44 369 ASN A C 1
ATOM 2993 O O . ASN A 1 369 ? -14.125 -23.408 15.342 1.00 86.44 369 ASN A O 1
ATOM 2997 N N . ALA A 1 370 ? -14.742 -21.387 14.553 1.00 88.44 370 ALA A N 1
ATOM 2998 C CA . ALA A 1 370 ? -14.163 -20.582 15.623 1.00 88.44 370 ALA A CA 1
ATOM 2999 C C . ALA A 1 370 ? -15.163 -19.520 16.119 1.00 88.44 370 ALA A C 1
ATOM 3001 O O . ALA A 1 370 ? -16.061 -19.140 15.370 1.00 88.44 370 ALA A O 1
ATOM 3002 N N . PRO A 1 371 ? -15.019 -19.020 17.361 1.00 89.12 371 PRO A N 1
ATOM 3003 C CA . PRO A 1 371 ? -15.824 -17.901 17.844 1.00 89.12 371 PRO A CA 1
ATOM 3004 C C . PRO A 1 371 ? -15.692 -16.656 16.953 1.00 89.12 371 PRO A C 1
ATOM 3006 O O . PRO A 1 371 ? -14.623 -16.398 16.393 1.00 89.12 371 PRO A O 1
ATOM 3009 N N . ALA A 1 372 ? -16.749 -15.840 16.880 1.00 90.50 372 ALA A N 1
ATOM 3010 C CA . ALA A 1 372 ? -16.819 -14.671 15.996 1.00 90.50 372 ALA A CA 1
ATOM 3011 C C . ALA A 1 372 ? -15.646 -13.684 16.173 1.00 90.50 372 ALA A C 1
ATOM 3013 O O . ALA A 1 372 ? -15.144 -13.124 15.196 1.00 90.50 372 ALA A O 1
ATOM 3014 N N . HIS A 1 373 ? -15.143 -13.496 17.401 1.00 90.25 373 HIS A N 1
ATOM 3015 C CA . HIS A 1 373 ? -13.982 -12.632 17.633 1.00 90.25 373 HIS A CA 1
ATOM 3016 C C . HIS A 1 373 ? -12.686 -13.216 17.070 1.00 90.25 373 HIS A C 1
ATOM 3018 O O . HIS A 1 373 ? -11.850 -12.446 16.614 1.00 90.25 373 HIS A O 1
ATOM 3024 N N . VAL A 1 374 ? -12.509 -14.542 17.068 1.00 92.50 374 VAL A N 1
ATOM 3025 C CA . VAL A 1 374 ? -11.344 -15.210 16.459 1.00 92.50 374 VAL A CA 1
ATOM 3026 C C . VAL A 1 374 ? -11.456 -15.176 14.937 1.00 92.50 374 VAL A C 1
ATOM 3028 O O . VAL A 1 374 ? -10.469 -14.892 14.254 1.00 92.50 374 VAL A O 1
ATOM 3031 N N . LEU A 1 375 ? -12.665 -15.393 14.402 1.00 93.44 375 LEU A N 1
ATOM 3032 C CA . LEU A 1 375 ? -12.941 -15.243 12.971 1.00 93.44 375 LEU A CA 1
ATOM 3033 C C . LEU A 1 375 ? -12.510 -13.868 12.468 1.00 93.44 375 LEU A C 1
ATOM 3035 O O . LEU A 1 375 ? -11.820 -13.776 11.454 1.00 93.44 375 LEU A O 1
ATOM 3039 N N . TYR A 1 376 ? -12.837 -12.820 13.224 1.00 95.75 376 TYR A N 1
ATOM 3040 C CA . TYR A 1 376 ? -12.464 -11.457 12.881 1.00 95.75 376 TYR A CA 1
ATOM 3041 C C . TYR A 1 376 ? -11.003 -11.120 13.182 1.00 95.75 376 TYR A C 1
ATOM 3043 O O . TYR A 1 376 ? -10.312 -10.570 12.327 1.00 95.75 376 TYR A O 1
ATOM 3051 N N . ALA A 1 377 ? -10.521 -11.429 14.386 1.00 95.44 377 ALA A N 1
ATOM 3052 C CA . ALA A 1 377 ? -9.297 -10.858 14.933 1.00 95.44 377 ALA A CA 1
ATOM 3053 C C . ALA A 1 377 ? -8.109 -11.813 15.002 1.00 95.44 377 ALA A C 1
ATOM 3055 O O . ALA A 1 377 ? -7.075 -11.414 15.529 1.00 95.44 377 ALA A O 1
ATOM 3056 N N . ASP A 1 378 ? -8.167 -13.022 14.450 1.00 94.62 378 ASP A N 1
ATOM 3057 C CA . ASP A 1 378 ? -6.938 -13.796 14.255 1.00 94.62 378 ASP A CA 1
ATOM 3058 C C . ASP A 1 378 ? -5.896 -12.975 13.461 1.00 94.62 378 ASP A C 1
ATOM 3060 O O . ASP A 1 378 ? -6.250 -12.222 12.547 1.00 94.62 378 ASP A O 1
ATOM 3064 N N . ARG A 1 379 ? -4.615 -13.015 13.853 1.00 93.69 379 ARG A N 1
ATOM 3065 C CA . ARG A 1 379 ? -3.588 -12.153 13.243 1.00 93.69 379 ARG A CA 1
ATOM 3066 C C . ARG A 1 379 ? -3.279 -12.561 11.806 1.00 93.69 379 ARG A C 1
ATOM 3068 O O . ARG A 1 379 ? -3.120 -11.677 10.968 1.00 93.69 379 ARG A O 1
ATOM 3075 N N . GLU A 1 380 ? -3.230 -13.855 11.521 1.00 93.31 380 GLU A N 1
ATOM 3076 C CA . GLU A 1 380 ? -2.792 -14.397 10.232 1.00 93.31 380 GLU A CA 1
ATOM 3077 C C . GLU A 1 380 ? -3.969 -14.639 9.282 1.00 93.31 380 GLU A C 1
ATOM 3079 O O . GLU A 1 380 ? -3.864 -14.347 8.093 1.00 93.31 380 GLU A O 1
ATOM 3084 N N . GLU A 1 381 ? -5.108 -15.080 9.810 1.00 93.19 381 GLU A N 1
ATOM 3085 C CA . GLU A 1 381 ? -6.265 -15.548 9.038 1.00 93.19 381 GLU A CA 1
ATOM 3086 C C . GLU A 1 381 ? -7.548 -14.742 9.298 1.00 93.19 381 GLU A C 1
ATOM 3088 O O . GLU A 1 381 ? -8.596 -15.031 8.723 1.00 93.19 381 GLU A O 1
ATOM 3093 N N . GLY A 1 382 ? -7.515 -13.757 10.199 1.00 95.88 382 GLY A N 1
ATOM 3094 C CA . GLY A 1 382 ? -8.723 -13.037 10.599 1.00 95.88 382 GLY A CA 1
ATOM 3095 C C . GLY A 1 382 ? -9.308 -12.157 9.490 1.00 95.88 382 GLY A C 1
ATOM 3096 O O . GLY A 1 382 ? -8.583 -11.541 8.701 1.00 95.88 382 GLY A O 1
ATOM 3097 N N . SER A 1 383 ? -10.637 -12.036 9.465 1.00 97.38 383 SER A N 1
ATOM 3098 C CA . SER A 1 383 ? -11.355 -11.257 8.452 1.00 97.38 383 SER A CA 1
ATOM 3099 C C . SER A 1 383 ? -11.134 -9.741 8.546 1.00 97.38 383 SER A C 1
ATOM 3101 O O . SER A 1 383 ? -11.426 -9.030 7.588 1.00 97.38 383 SER A O 1
ATOM 3103 N N . TRP A 1 384 ? -10.477 -9.224 9.594 1.00 97.94 384 TRP A N 1
ATOM 3104 C CA . TRP A 1 384 ? -9.925 -7.855 9.614 1.00 97.94 384 TRP A CA 1
ATOM 3105 C C . TRP A 1 384 ? -9.053 -7.535 8.383 1.00 97.94 384 TRP A C 1
ATOM 3107 O O . TRP A 1 384 ? -8.926 -6.376 7.982 1.00 97.94 384 TRP A O 1
ATOM 3117 N N . GLN A 1 385 ? -8.438 -8.551 7.765 1.00 98.19 385 GLN A N 1
ATOM 3118 C CA . GLN A 1 385 ? -7.642 -8.383 6.549 1.00 98.19 385 GLN A CA 1
ATOM 3119 C C . GLN A 1 385 ? -8.507 -7.977 5.346 1.00 98.19 385 GLN A C 1
ATOM 3121 O O . GLN A 1 385 ? -7.997 -7.303 4.455 1.00 98.19 385 GLN A O 1
ATOM 3126 N N . ILE A 1 386 ? -9.807 -8.298 5.341 1.00 98.69 386 ILE A N 1
ATOM 3127 C CA . ILE A 1 386 ? -10.780 -7.814 4.347 1.00 98.69 386 ILE A CA 1
ATOM 3128 C C . ILE A 1 386 ? -10.944 -6.298 4.483 1.00 98.69 386 ILE A C 1
ATOM 3130 O O . ILE A 1 386 ? -10.797 -5.575 3.497 1.00 98.69 386 ILE A O 1
ATOM 3134 N N . ASP A 1 387 ? -11.150 -5.796 5.706 1.00 98.44 387 ASP A N 1
ATOM 3135 C CA . ASP A 1 387 ? -11.248 -4.356 5.980 1.00 98.44 387 ASP A CA 1
ATOM 3136 C C . ASP A 1 387 ? -9.982 -3.608 5.506 1.00 98.44 387 ASP A C 1
ATOM 3138 O O . ASP A 1 387 ? -10.057 -2.524 4.911 1.00 98.44 387 ASP A O 1
ATOM 3142 N N . ALA A 1 388 ? -8.809 -4.212 5.739 1.00 98.31 388 ALA A N 1
ATOM 3143 C CA . ALA A 1 388 ? -7.520 -3.690 5.296 1.00 98.31 388 ALA A CA 1
ATOM 3144 C C . ALA A 1 388 ? -7.378 -3.714 3.766 1.00 98.31 388 ALA A C 1
ATOM 3146 O O . ALA A 1 388 ? -6.891 -2.745 3.178 1.00 98.31 388 ALA A O 1
ATOM 3147 N N . ALA A 1 389 ? -7.767 -4.816 3.122 1.00 98.38 389 ALA A N 1
ATOM 3148 C CA . ALA A 1 389 ? -7.666 -5.011 1.680 1.00 98.38 389 ALA A CA 1
ATOM 3149 C C . ALA A 1 389 ? -8.567 -4.029 0.923 1.00 98.38 389 ALA A C 1
ATOM 3151 O O . ALA A 1 389 ? -8.080 -3.343 0.024 1.00 98.38 389 ALA A O 1
ATOM 3152 N N . VAL A 1 390 ? -9.822 -3.864 1.354 1.00 98.50 390 VAL A N 1
ATOM 3153 C CA . VAL A 1 390 ? -10.756 -2.873 0.794 1.00 98.50 390 VAL A CA 1
ATOM 3154 C C . VAL A 1 390 ? -10.157 -1.467 0.860 1.00 98.50 390 VAL A C 1
ATOM 3156 O O . VAL A 1 390 ? -10.085 -0.784 -0.165 1.00 98.50 390 VAL A O 1
ATOM 3159 N N . ARG A 1 391 ? -9.620 -1.051 2.022 1.00 97.25 391 ARG A N 1
ATOM 3160 C CA . ARG A 1 391 ? -8.927 0.246 2.138 1.00 97.25 391 ARG A CA 1
ATOM 3161 C C . ARG A 1 391 ? -7.773 0.350 1.138 1.00 97.25 391 ARG A C 1
ATOM 3163 O O . ARG A 1 391 ? -7.668 1.357 0.443 1.00 97.25 391 ARG A O 1
ATOM 3170 N N . ARG A 1 392 ? -6.883 -0.647 1.080 1.00 96.19 392 ARG A N 1
ATOM 3171 C CA . ARG A 1 392 ? -5.687 -0.608 0.215 1.00 96.19 392 ARG A CA 1
ATOM 3172 C C . ARG A 1 392 ? -6.051 -0.531 -1.267 1.00 96.19 392 ARG A C 1
ATOM 3174 O O . ARG A 1 392 ? -5.423 0.242 -1.987 1.00 96.19 392 ARG A O 1
ATOM 3181 N N . ILE A 1 393 ? -7.076 -1.263 -1.704 1.00 97.69 393 ILE A N 1
ATOM 3182 C CA . ILE A 1 393 ? -7.579 -1.217 -3.081 1.00 97.69 393 ILE A CA 1
ATOM 3183 C C . ILE A 1 393 ? -8.101 0.187 -3.406 1.00 97.69 393 ILE A C 1
ATOM 3185 O O . ILE A 1 393 ? -7.642 0.782 -4.380 1.00 97.69 393 ILE A O 1
ATOM 3189 N N . ILE A 1 394 ? -8.948 0.773 -2.553 1.00 96.25 394 ILE A N 1
ATOM 3190 C CA . ILE A 1 394 ? -9.450 2.146 -2.743 1.00 96.25 394 ILE A CA 1
ATOM 3191 C C . ILE A 1 394 ? -8.291 3.158 -2.790 1.00 96.25 394 ILE A C 1
ATOM 3193 O O . ILE A 1 394 ? -8.240 4.016 -3.671 1.00 96.25 394 ILE A O 1
ATOM 3197 N N . VAL A 1 395 ? -7.311 3.038 -1.886 1.00 95.56 395 VAL A N 1
ATOM 3198 C CA . VAL A 1 395 ? -6.129 3.920 -1.844 1.00 95.56 395 VAL A CA 1
ATOM 3199 C C . VAL A 1 395 ? -5.257 3.785 -3.094 1.00 95.56 395 VAL A C 1
ATOM 3201 O O . VAL A 1 395 ? -4.681 4.779 -3.541 1.00 95.56 395 VAL A O 1
ATOM 3204 N N . SER A 1 396 ? -5.167 2.586 -3.676 1.00 94.56 396 SER A N 1
ATOM 3205 C CA . SER A 1 396 ? -4.410 2.350 -4.911 1.00 94.56 396 SER A CA 1
ATOM 3206 C C . SER A 1 396 ? -5.043 2.998 -6.154 1.00 94.56 396 SER A C 1
ATOM 3208 O O . SER A 1 396 ? -4.350 3.200 -7.153 1.00 94.56 396 SER A O 1
ATOM 3210 N N . GLY A 1 397 ? -6.311 3.418 -6.064 1.00 95.06 397 GLY A N 1
ATOM 3211 C CA . GLY A 1 397 ? -7.003 4.224 -7.067 1.00 95.06 397 GLY A CA 1
ATOM 3212 C C . GLY A 1 397 ? -7.457 3.434 -8.294 1.00 95.06 397 GLY A C 1
ATOM 3213 O O . GLY A 1 397 ? -7.785 2.254 -8.202 1.00 95.06 397 GLY A O 1
ATOM 3214 N N . THR A 1 398 ? -7.473 4.110 -9.441 1.00 96.12 398 THR A N 1
ATOM 3215 C CA . THR A 1 398 ? -8.007 3.640 -10.730 1.00 96.12 398 THR A CA 1
ATOM 3216 C C . THR A 1 398 ? -6.886 3.494 -11.773 1.00 96.12 398 THR A C 1
ATOM 3218 O O . THR A 1 398 ? -6.832 4.231 -12.763 1.00 96.12 398 THR A O 1
ATOM 3221 N N . PRO A 1 399 ? -5.888 2.612 -11.552 1.00 95.81 399 PRO A N 1
ATOM 3222 C CA . PRO A 1 399 ? -4.687 2.557 -12.385 1.00 95.81 399 PRO A CA 1
ATOM 3223 C C . PRO A 1 399 ? -4.963 2.234 -13.861 1.00 95.81 399 PRO A C 1
ATOM 3225 O O . PRO A 1 399 ? -4.156 2.603 -14.719 1.00 95.81 399 PRO A O 1
ATOM 3228 N N . GLU A 1 400 ? -6.085 1.582 -14.157 1.00 95.81 400 GLU A N 1
ATOM 3229 C CA . GLU A 1 400 ? -6.575 1.278 -15.496 1.00 95.81 400 GLU A CA 1
ATOM 3230 C C . GLU A 1 400 ? -6.972 2.526 -16.296 1.00 95.81 400 GLU A C 1
ATOM 3232 O O . GLU A 1 400 ? -6.903 2.513 -17.528 1.00 95.81 400 GLU A O 1
ATOM 3237 N N . GLU A 1 401 ? -7.295 3.645 -15.637 1.00 95.56 401 GLU A N 1
ATOM 3238 C CA . GLU A 1 401 ? -7.621 4.895 -16.329 1.00 95.56 401 GLU A CA 1
ATOM 3239 C C . GLU A 1 401 ? -6.443 5.464 -17.132 1.00 95.56 401 GLU A C 1
ATOM 3241 O O . GLU A 1 401 ? -6.656 6.169 -18.125 1.00 95.56 401 GLU A O 1
ATOM 3246 N N . ASP A 1 402 ? -5.218 5.092 -16.758 1.00 92.75 402 ASP A N 1
ATOM 3247 C CA . ASP A 1 402 ? -3.976 5.494 -17.420 1.00 92.75 402 ASP A CA 1
ATOM 3248 C C . ASP A 1 402 ? -3.541 4.522 -18.543 1.00 92.75 402 ASP A C 1
ATOM 3250 O O . ASP A 1 402 ? -2.513 4.738 -19.193 1.00 92.75 402 ASP A O 1
ATOM 3254 N N . LEU A 1 403 ? -4.303 3.450 -18.807 1.00 91.44 403 LEU A N 1
ATOM 3255 C CA . LEU A 1 403 ? -4.055 2.528 -19.923 1.00 91.44 403 LEU A CA 1
ATOM 3256 C C . LEU A 1 403 ? -4.664 3.024 -21.249 1.00 91.44 403 LEU A C 1
ATOM 3258 O O . LEU A 1 403 ? -5.579 3.845 -21.251 1.00 91.44 403 LEU A O 1
ATOM 3262 N N . PRO A 1 404 ? -4.225 2.523 -22.420 1.00 89.62 404 PRO A N 1
ATOM 3263 C CA . PRO A 1 404 ? -4.892 2.814 -23.691 1.00 89.62 404 PRO A CA 1
ATOM 3264 C C . PRO A 1 404 ? -6.381 2.428 -23.671 1.00 89.62 404 PRO A C 1
ATOM 3266 O O . PRO A 1 404 ? -6.745 1.399 -23.112 1.00 89.62 404 PRO A O 1
ATOM 3269 N N . SER A 1 405 ? -7.244 3.212 -24.329 1.00 87.00 405 SER A N 1
ATOM 3270 C CA . SER A 1 405 ? -8.711 3.046 -24.276 1.00 87.00 405 SER A CA 1
ATOM 3271 C C . SER A 1 405 ? -9.240 1.675 -24.721 1.00 87.00 405 SER A C 1
ATOM 3273 O O . SER A 1 405 ? -10.369 1.344 -24.395 1.00 87.00 405 SER A O 1
ATOM 3275 N N . GLY A 1 406 ? -8.466 0.910 -25.497 1.00 86.62 406 GLY A N 1
ATOM 3276 C CA . GLY A 1 406 ? -8.835 -0.432 -25.964 1.00 86.62 406 GLY A CA 1
ATOM 3277 C C . GLY A 1 406 ? -8.274 -1.582 -25.125 1.00 86.62 406 GLY A C 1
ATOM 3278 O O . GLY A 1 406 ? -8.390 -2.725 -25.548 1.00 86.62 406 GLY A O 1
ATOM 3279 N N . HIS A 1 407 ? -7.617 -1.298 -23.998 1.00 92.56 407 HIS A N 1
ATOM 3280 C CA . HIS A 1 407 ? -7.066 -2.338 -23.133 1.00 92.56 407 HIS A CA 1
ATOM 3281 C C . HIS A 1 407 ? -8.184 -3.023 -22.321 1.00 92.56 407 HIS A C 1
ATOM 3283 O O . HIS A 1 407 ? -8.963 -2.294 -21.702 1.00 92.56 407 HIS A O 1
ATOM 3289 N N . PRO A 1 408 ? -8.246 -4.370 -22.249 1.00 93.56 408 PRO A N 1
ATOM 3290 C CA . PRO A 1 408 ? -9.337 -5.095 -21.584 1.00 93.56 408 PRO A CA 1
ATOM 3291 C C . PRO A 1 408 ? -9.478 -4.730 -20.099 1.00 93.56 408 PRO A C 1
ATOM 3293 O O . PRO A 1 408 ? -10.579 -4.451 -19.641 1.00 93.56 408 PRO A O 1
ATOM 3296 N N . ALA A 1 409 ? -8.355 -4.558 -19.392 1.00 95.56 409 ALA A N 1
ATOM 3297 C CA . ALA A 1 409 ? -8.345 -4.132 -17.989 1.00 95.56 409 ALA A CA 1
ATOM 3298 C C . ALA A 1 409 ? -9.095 -2.826 -17.678 1.00 95.56 409 ALA A C 1
ATOM 3300 O O . ALA A 1 409 ? -9.388 -2.580 -16.516 1.00 95.56 409 ALA A O 1
ATOM 3301 N N . ARG A 1 410 ? -9.377 -1.957 -18.663 1.00 94.38 410 ARG A N 1
ATOM 3302 C CA . ARG A 1 410 ? -10.088 -0.695 -18.393 1.00 94.38 410 ARG A CA 1
ATOM 3303 C C . ARG A 1 410 ? -11.500 -0.903 -17.870 1.00 94.38 410 ARG A C 1
ATOM 3305 O O . ARG A 1 410 ? -11.945 -0.097 -17.066 1.00 94.38 410 ARG A O 1
ATOM 3312 N N . GLU A 1 411 ? -12.187 -1.917 -18.377 1.00 93.69 411 GLU A N 1
ATOM 3313 C CA . GLU A 1 411 ? -13.557 -2.229 -17.977 1.00 93.69 411 GLU A CA 1
ATOM 3314 C C . GLU A 1 411 ? -13.522 -3.266 -16.853 1.00 93.69 411 GLU A C 1
ATOM 3316 O O . GLU A 1 411 ? -13.934 -2.968 -15.735 1.00 93.69 411 GLU A O 1
ATOM 3321 N N . SER A 1 412 ? -12.875 -4.415 -17.084 1.00 96.62 412 SER A N 1
ATOM 3322 C CA . SER A 1 412 ? -12.932 -5.537 -16.141 1.00 96.62 412 SER A CA 1
ATOM 3323 C C . SER A 1 412 ? -12.280 -5.266 -14.785 1.00 96.62 412 SER A C 1
ATOM 3325 O O . SER A 1 412 ? -12.826 -5.675 -13.762 1.00 96.62 412 SER A O 1
ATOM 3327 N N . LEU A 1 413 ? -11.168 -4.517 -14.717 1.00 97.56 413 LEU A N 1
ATOM 3328 C CA . LEU A 1 413 ? -10.586 -4.158 -13.415 1.00 97.56 413 LEU A CA 1
ATOM 3329 C C . LEU A 1 413 ? -11.526 -3.239 -12.621 1.00 97.56 413 LEU A C 1
ATOM 3331 O O . LEU A 1 413 ? -11.643 -3.408 -11.408 1.00 97.56 413 LEU A O 1
ATOM 3335 N N . SER A 1 414 ? -12.193 -2.286 -13.289 1.00 96.19 414 SER A N 1
ATOM 3336 C CA . SER A 1 414 ? -13.145 -1.388 -12.622 1.00 96.19 414 SER A CA 1
ATOM 3337 C C . SER A 1 414 ? -14.347 -2.165 -12.108 1.00 96.19 414 SER A C 1
ATOM 3339 O O . SER A 1 414 ? -14.672 -2.049 -10.929 1.00 96.19 414 SER A O 1
ATOM 3341 N N . ASP A 1 415 ? -14.929 -3.023 -12.947 1.00 97.31 415 ASP A N 1
ATOM 3342 C CA . ASP A 1 415 ? -16.095 -3.835 -12.599 1.00 97.31 415 ASP A CA 1
ATOM 3343 C C . ASP A 1 415 ? -15.797 -4.776 -11.422 1.00 97.31 415 ASP A C 1
ATOM 3345 O O . ASP A 1 415 ? -16.573 -4.861 -10.467 1.00 97.31 415 ASP A O 1
ATOM 3349 N N . HIS A 1 416 ? -14.649 -5.464 -11.441 1.00 98.12 416 HIS A N 1
ATOM 3350 C CA . HIS A 1 416 ? -14.236 -6.319 -10.326 1.00 98.12 416 HIS A CA 1
ATOM 3351 C C . HIS A 1 416 ? -13.976 -5.517 -9.052 1.00 98.12 416 HIS A C 1
ATOM 3353 O O . HIS A 1 416 ? -14.370 -5.953 -7.969 1.00 98.12 416 HIS A O 1
ATOM 3359 N N . ARG A 1 417 ? -13.326 -4.352 -9.164 1.00 98.06 417 ARG A N 1
ATOM 3360 C CA . ARG A 1 417 ? -13.072 -3.477 -8.019 1.00 98.06 417 ARG A CA 1
ATOM 3361 C C . ARG A 1 417 ? -14.380 -3.017 -7.393 1.00 98.06 417 ARG A C 1
ATOM 3363 O O . ARG A 1 417 ? -14.544 -3.231 -6.199 1.00 98.06 417 ARG A O 1
ATOM 3370 N N . GLU A 1 418 ? -15.295 -2.446 -8.173 1.00 97.06 418 GLU A N 1
ATOM 3371 C CA . GLU A 1 418 ? -16.610 -1.983 -7.708 1.00 97.06 418 GLU A CA 1
ATOM 3372 C C . GLU A 1 418 ? -17.400 -3.127 -7.061 1.00 97.06 418 GLU A C 1
ATOM 3374 O O . GLU A 1 418 ? -17.833 -3.016 -5.913 1.00 97.06 418 GLU A O 1
ATOM 3379 N N . ARG A 1 419 ? -17.497 -4.285 -7.730 1.00 97.50 419 ARG A N 1
ATOM 3380 C CA . ARG A 1 419 ? -18.183 -5.461 -7.177 1.00 97.50 419 ARG A CA 1
ATOM 3381 C C . ARG A 1 419 ? -17.626 -5.865 -5.811 1.00 97.50 419 ARG A C 1
ATOM 3383 O O . ARG A 1 419 ? -18.405 -6.062 -4.878 1.00 97.50 419 ARG A O 1
ATOM 3390 N N . LEU A 1 420 ? -16.304 -5.989 -5.690 1.00 98.50 420 LEU A N 1
ATOM 3391 C CA . LEU A 1 420 ? -15.663 -6.473 -4.468 1.00 98.50 420 LEU A CA 1
ATOM 3392 C C . LEU A 1 420 ? -15.710 -5.451 -3.328 1.00 98.50 420 LEU A C 1
ATOM 3394 O O . LEU A 1 420 ? -16.074 -5.809 -2.212 1.00 98.50 420 LEU A O 1
ATOM 3398 N N . VAL A 1 421 ? -15.356 -4.187 -3.584 1.00 97.88 421 VAL A N 1
ATOM 3399 C CA . VAL A 1 421 ? -15.253 -3.171 -2.518 1.00 97.88 421 VAL A CA 1
ATOM 3400 C C . VAL A 1 421 ? -16.605 -2.607 -2.093 1.00 97.88 421 VAL A C 1
ATOM 3402 O O . VAL A 1 421 ? -16.702 -2.024 -1.013 1.00 97.88 421 VAL A O 1
ATOM 3405 N N . GLU A 1 422 ? -17.644 -2.784 -2.913 1.00 96.06 422 GLU A N 1
ATOM 3406 C CA . GLU A 1 422 ? -18.989 -2.309 -2.604 1.00 96.06 422 GLU A CA 1
ATOM 3407 C C . GLU A 1 422 ? -19.944 -3.447 -2.255 1.00 96.06 422 GLU A C 1
ATOM 3409 O O . GLU A 1 422 ? -20.415 -3.537 -1.121 1.00 96.06 422 GLU A O 1
ATOM 3414 N N . THR A 1 423 ? -20.240 -4.322 -3.217 1.00 96.50 423 THR A N 1
ATOM 3415 C CA . THR A 1 423 ? -21.305 -5.322 -3.061 1.00 96.50 423 THR A CA 1
ATOM 3416 C C . THR A 1 423 ? -20.873 -6.453 -2.136 1.00 96.50 423 THR A C 1
ATOM 3418 O O . THR A 1 423 ? -21.549 -6.714 -1.139 1.00 96.50 423 THR A O 1
ATOM 3421 N N . GLU A 1 424 ? -19.738 -7.094 -2.423 1.00 98.06 424 GLU A N 1
ATOM 3422 C CA . GLU A 1 424 ? -19.266 -8.223 -1.611 1.00 98.06 424 GLU A CA 1
ATOM 3423 C C . GLU A 1 424 ? -18.819 -7.776 -0.223 1.00 98.06 424 GLU A C 1
ATOM 3425 O O . GLU A 1 424 ? -19.123 -8.439 0.765 1.00 98.06 424 GLU A O 1
ATOM 3430 N N . TYR A 1 425 ? -18.192 -6.601 -0.112 1.00 98.38 425 TYR A N 1
ATOM 3431 C CA . TYR A 1 425 ? -17.858 -6.044 1.194 1.00 98.38 425 TYR A CA 1
ATOM 3432 C C . TYR A 1 425 ? -19.099 -5.815 2.063 1.00 98.38 425 TYR A C 1
ATOM 3434 O O . TYR A 1 425 ? -19.084 -6.156 3.244 1.00 98.38 425 TYR A O 1
ATOM 3442 N N . LEU A 1 426 ? -20.195 -5.290 1.503 1.00 97.69 426 LEU A N 1
ATOM 3443 C CA . LEU A 1 426 ? -21.436 -5.118 2.260 1.00 97.69 426 LEU A CA 1
ATOM 3444 C C . LEU A 1 426 ? -22.066 -6.459 2.663 1.00 97.69 426 LEU A C 1
ATOM 3446 O O . LEU A 1 426 ? -22.591 -6.557 3.772 1.00 97.69 426 LEU A O 1
ATOM 3450 N N . ASN A 1 427 ? -22.017 -7.475 1.795 1.00 97.44 427 ASN A N 1
ATOM 3451 C CA . ASN A 1 427 ? -22.485 -8.824 2.128 1.00 97.44 427 ASN A CA 1
ATOM 3452 C C . ASN A 1 427 ? -21.672 -9.411 3.287 1.00 97.44 427 ASN A C 1
ATOM 3454 O O . ASN A 1 427 ? -22.254 -9.773 4.303 1.00 97.44 427 ASN A O 1
ATOM 3458 N N . TYR A 1 428 ? -20.342 -9.348 3.201 1.00 97.88 428 TYR A N 1
ATOM 3459 C CA . TYR A 1 428 ? -19.442 -9.736 4.287 1.00 97.88 428 TYR A CA 1
ATOM 3460 C C . TYR A 1 428 ? -19.781 -9.038 5.612 1.00 97.88 428 TYR A C 1
ATOM 3462 O O . TYR A 1 428 ? -19.843 -9.689 6.652 1.00 97.88 428 TYR A O 1
ATOM 3470 N N . LEU A 1 429 ? -20.029 -7.722 5.600 1.00 97.69 429 LEU A N 1
ATOM 3471 C CA . LEU A 1 429 ? -20.388 -6.993 6.821 1.00 97.69 429 LEU A CA 1
ATOM 3472 C C . LEU A 1 429 ? -21.707 -7.488 7.432 1.00 97.69 429 LEU A C 1
ATOM 3474 O O . LEU A 1 429 ? -21.838 -7.474 8.655 1.00 97.69 429 LEU A O 1
ATOM 3478 N N . ARG A 1 430 ? -22.682 -7.898 6.610 1.00 96.94 430 ARG A N 1
ATOM 3479 C CA . ARG A 1 430 ? -23.955 -8.467 7.083 1.00 96.94 430 ARG A CA 1
ATOM 3480 C C . ARG A 1 430 ? -23.751 -9.866 7.657 1.00 96.94 430 ARG A C 1
ATOM 3482 O O . ARG A 1 430 ? -24.179 -10.106 8.781 1.00 96.94 430 ARG A O 1
ATOM 3489 N N . ASP A 1 431 ? -23.029 -10.730 6.953 1.00 96.75 431 ASP A N 1
ATOM 3490 C CA . ASP A 1 431 ? -22.765 -12.100 7.403 1.00 96.75 431 ASP A CA 1
ATOM 3491 C C . ASP A 1 431 ? -21.967 -12.099 8.719 1.00 96.75 431 ASP A C 1
ATOM 3493 O O . ASP A 1 431 ? -22.338 -12.754 9.693 1.00 96.75 431 ASP A O 1
ATOM 3497 N N . LEU A 1 432 ? -20.934 -11.253 8.817 1.00 96.19 432 LEU A N 1
ATOM 3498 C CA . LEU A 1 432 ? -20.194 -11.046 10.063 1.00 96.19 432 LEU A CA 1
ATOM 3499 C C . LEU A 1 432 ? -21.088 -10.491 11.185 1.00 96.19 432 LEU A C 1
ATOM 3501 O O . LEU A 1 432 ? -20.881 -10.811 12.359 1.00 96.19 432 LEU A O 1
ATOM 3505 N N . SER A 1 433 ? -22.069 -9.648 10.847 1.00 95.56 433 SER A N 1
ATOM 3506 C CA . SER A 1 433 ? -23.014 -9.115 11.829 1.00 95.56 433 SER A CA 1
ATOM 3507 C C . SER A 1 433 ? -23.921 -10.199 12.408 1.00 95.56 433 SER A C 1
ATOM 3509 O O . SER A 1 433 ? -24.135 -10.197 13.619 1.00 95.56 433 SER A O 1
ATOM 3511 N N . ASP A 1 434 ? -24.368 -11.151 11.585 1.00 94.81 434 ASP A N 1
ATOM 3512 C CA . ASP A 1 434 ? -25.211 -12.275 12.005 1.00 94.81 434 ASP A CA 1
ATOM 3513 C C . ASP A 1 434 ? -24.441 -13.242 12.921 1.00 94.81 434 ASP A C 1
ATOM 3515 O O . ASP A 1 434 ? -24.959 -13.673 13.962 1.00 94.81 434 ASP A O 1
ATOM 3519 N N . GLU A 1 435 ? -23.176 -13.523 12.591 1.00 94.56 435 GLU A N 1
ATOM 3520 C CA . GLU A 1 435 ? -22.276 -14.326 13.430 1.00 94.56 435 GLU A CA 1
ATOM 3521 C C . GLU A 1 435 ? -22.034 -13.660 14.794 1.00 94.56 435 GLU A C 1
ATOM 3523 O O . GLU A 1 435 ? -22.176 -14.281 15.854 1.00 94.56 435 GLU A O 1
ATOM 3528 N N . MET A 1 436 ? -21.734 -12.357 14.796 1.00 93.88 436 MET A N 1
ATOM 3529 C CA . MET A 1 436 ? -21.503 -11.598 16.026 1.00 93.88 436 MET A CA 1
ATOM 3530 C C . MET A 1 436 ? -22.779 -11.453 16.872 1.00 93.88 436 MET A C 1
ATOM 3532 O O . MET A 1 436 ? -22.725 -11.551 18.101 1.00 93.88 436 MET A O 1
ATOM 3536 N N . GLU A 1 437 ? -23.938 -11.244 16.244 1.00 93.19 437 GLU A N 1
ATOM 3537 C CA . GLU A 1 437 ? -25.240 -11.167 16.916 1.00 93.19 437 GLU A CA 1
ATOM 3538 C C . GLU A 1 437 ? -25.580 -12.494 17.594 1.00 93.19 437 GLU A C 1
ATOM 3540 O O . GLU A 1 437 ? -25.960 -12.507 18.770 1.00 93.19 437 GLU A O 1
ATOM 3545 N N . THR A 1 438 ? -25.349 -13.609 16.902 1.00 91.94 438 THR A N 1
ATOM 3546 C CA . THR A 1 438 ? -25.516 -14.955 17.454 1.00 91.94 438 THR A CA 1
ATOM 3547 C C . THR A 1 438 ? -24.601 -15.177 18.659 1.00 91.94 438 THR A C 1
ATOM 3549 O O . THR A 1 438 ? -25.083 -15.576 19.726 1.00 91.94 438 THR A O 1
ATOM 3552 N N . ALA A 1 439 ? -23.312 -14.843 18.537 1.00 91.00 439 ALA A N 1
ATOM 3553 C CA . ALA A 1 439 ? -22.337 -14.994 19.615 1.00 91.00 439 ALA A CA 1
ATOM 3554 C C . ALA A 1 439 ? -22.690 -14.141 20.849 1.00 91.00 439 ALA A C 1
ATOM 3556 O O . ALA A 1 439 ? -22.690 -14.645 21.975 1.00 91.00 439 ALA A O 1
ATOM 3557 N N . LEU A 1 440 ? -23.070 -12.870 20.662 1.00 89.94 440 LEU A N 1
ATOM 3558 C CA . LEU A 1 440 ? -23.535 -11.993 21.746 1.00 89.94 440 LEU A CA 1
ATOM 3559 C C . LEU A 1 440 ? -24.814 -12.517 22.402 1.00 89.94 440 LEU A C 1
ATOM 3561 O O . LEU A 1 440 ? -24.975 -12.432 23.623 1.00 89.94 440 LEU A O 1
ATOM 3565 N N . ALA A 1 441 ? -25.747 -13.033 21.600 1.00 87.81 441 ALA A N 1
ATOM 3566 C CA . ALA A 1 441 ? -27.018 -13.517 22.103 1.00 87.81 441 ALA A CA 1
ATOM 3567 C C . ALA A 1 441 ? -26.858 -14.784 22.957 1.00 87.81 441 ALA A C 1
ATOM 3569 O O . ALA A 1 441 ? -27.570 -14.932 23.959 1.00 87.81 441 ALA A O 1
ATOM 3570 N N . GLN A 1 442 ? -25.935 -15.667 22.574 1.00 86.00 442 GLN A N 1
ATOM 3571 C CA . GLN A 1 442 ? -25.629 -16.920 23.270 1.00 86.00 442 GLN A CA 1
ATOM 3572 C C . GLN A 1 442 ? -24.648 -16.727 24.434 1.00 86.00 442 GLN A C 1
ATOM 3574 O O . GLN A 1 442 ? -24.695 -17.483 25.401 1.00 86.00 442 GLN A O 1
ATOM 3579 N N . GLY A 1 443 ? -23.834 -15.669 24.389 1.00 80.00 443 GLY A N 1
ATOM 3580 C CA . GLY A 1 443 ? -22.772 -15.413 25.359 1.00 80.00 443 GLY A CA 1
ATOM 3581 C C . GLY A 1 443 ? -21.464 -16.144 25.052 1.00 80.00 443 GLY A C 1
ATOM 3582 O O . GLY A 1 443 ? -20.589 -16.194 25.911 1.00 80.00 443 GLY A O 1
ATOM 3583 N N . ASP A 1 444 ? -21.308 -16.645 23.827 1.00 81.00 444 ASP A N 1
ATOM 3584 C CA . ASP A 1 444 ? -20.197 -17.498 23.381 1.00 81.00 444 ASP A CA 1
ATOM 3585 C C . ASP A 1 444 ? -19.037 -16.688 22.762 1.00 81.00 444 ASP A C 1
ATOM 3587 O O . ASP A 1 444 ? -18.313 -17.150 21.884 1.00 81.00 444 ASP A O 1
ATOM 3591 N N . LEU A 1 445 ? -18.857 -15.447 23.221 1.00 76.44 445 LEU A N 1
ATOM 3592 C CA . LEU A 1 445 ? -17.789 -14.541 22.774 1.00 76.44 445 LEU A CA 1
ATOM 3593 C C . LEU A 1 445 ? -16.453 -14.741 23.488 1.00 76.44 445 LEU A C 1
ATOM 3595 O O . LEU A 1 445 ? -15.465 -14.114 23.117 1.00 76.44 445 LEU A O 1
ATOM 3599 N N . VAL A 1 446 ? -16.430 -15.513 24.573 1.00 64.75 446 VAL A N 1
ATOM 3600 C CA . VAL A 1 446 ? -15.265 -15.593 25.455 1.00 64.75 446 VAL A CA 1
ATOM 3601 C C . VAL A 1 446 ? -14.615 -16.948 25.308 1.00 64.75 446 VAL A C 1
ATOM 3603 O O . VAL A 1 446 ? -15.122 -17.959 25.790 1.00 64.75 446 VAL A O 1
ATOM 3606 N N . ASP A 1 447 ? -13.451 -16.937 24.681 1.00 76.31 447 ASP A N 1
ATOM 3607 C CA . ASP A 1 447 ? -12.400 -17.888 24.996 1.00 76.31 447 ASP A CA 1
ATOM 3608 C C . ASP A 1 447 ? -11.250 -17.150 25.697 1.00 76.31 447 ASP A C 1
ATOM 3610 O O . ASP A 1 447 ? -11.277 -15.929 25.886 1.00 76.31 447 ASP A O 1
ATOM 3614 N N . ASP A 1 448 ? -10.217 -17.893 26.082 1.00 73.06 448 ASP A N 1
ATOM 3615 C CA . ASP A 1 448 ? -9.064 -17.350 26.804 1.00 73.06 448 ASP A CA 1
ATOM 3616 C C . ASP A 1 448 ? -8.255 -16.311 25.987 1.00 73.06 448 ASP A C 1
ATOM 3618 O O . ASP A 1 448 ? -7.334 -15.698 26.530 1.00 73.06 448 ASP A O 1
ATOM 3622 N N . SER A 1 449 ? -8.566 -16.095 24.698 1.00 80.38 449 SER A N 1
ATOM 3623 C CA . SER A 1 449 ? -7.866 -15.138 23.830 1.00 80.38 449 SER A CA 1
ATOM 3624 C C . SER A 1 449 ? -8.462 -13.725 23.832 1.00 80.38 449 SER A C 1
ATOM 3626 O O . SER A 1 449 ? -7.783 -12.793 23.397 1.00 80.38 449 SER A O 1
ATOM 3628 N N . LEU A 1 450 ? -9.685 -13.528 24.347 1.00 87.75 450 LEU A N 1
ATOM 3629 C CA . LEU A 1 450 ? -10.354 -12.224 24.339 1.00 87.75 450 LEU A CA 1
ATOM 3630 C C . LEU A 1 450 ? -10.578 -11.679 25.750 1.00 87.75 450 LEU A C 1
ATOM 3632 O O . LEU A 1 450 ? -11.427 -12.145 26.505 1.00 87.75 450 LEU A O 1
ATOM 3636 N N . SER A 1 451 ? -9.853 -10.615 26.092 1.00 88.25 451 SER A N 1
ATOM 3637 C CA . SER A 1 451 ? -10.020 -9.896 27.363 1.00 88.25 451 SER A CA 1
ATOM 3638 C C . SER A 1 451 ? -10.773 -8.582 27.178 1.00 88.25 451 SER A C 1
ATOM 3640 O O . SER A 1 451 ? -10.584 -7.879 26.189 1.00 88.25 451 SER A O 1
ATOM 3642 N N . SER A 1 452 ? -11.589 -8.182 28.153 1.00 91.00 452 SER A N 1
ATOM 3643 C CA . SER A 1 452 ? -12.263 -6.878 28.090 1.00 91.00 452 SER A CA 1
ATOM 3644 C C . SER A 1 452 ? -11.283 -5.716 28.309 1.00 91.00 452 SER A C 1
ATOM 3646 O O . SER A 1 452 ? -10.350 -5.794 29.117 1.00 91.00 452 SER A O 1
ATOM 3648 N N . ALA A 1 453 ? -11.510 -4.604 27.610 1.00 93.06 453 ALA A N 1
ATOM 3649 C CA . ALA A 1 453 ? -10.729 -3.375 27.719 1.00 93.06 453 ALA A CA 1
ATOM 3650 C C . ALA A 1 453 ? -10.753 -2.779 29.139 1.00 93.06 453 ALA A C 1
ATOM 3652 O O . ALA A 1 453 ? -9.778 -2.156 29.557 1.00 93.06 453 ALA A O 1
ATOM 3653 N N . VAL A 1 454 ? -11.810 -3.036 29.928 1.00 92.19 454 VAL A N 1
ATOM 3654 C CA . VAL A 1 454 ? -11.900 -2.587 31.336 1.00 92.19 454 VAL A CA 1
ATOM 3655 C C . VAL A 1 454 ? -10.808 -3.198 32.222 1.00 92.19 454 VAL A C 1
ATOM 3657 O O . VAL A 1 454 ? -10.488 -2.639 33.272 1.00 92.19 454 VAL A O 1
ATOM 3660 N N . HIS A 1 455 ? -10.245 -4.343 31.817 1.00 91.50 455 HIS A N 1
ATOM 3661 C CA . HIS A 1 455 ? -9.201 -5.059 32.551 1.00 91.50 455 HIS A CA 1
ATOM 3662 C C . HIS A 1 455 ? -7.784 -4.623 32.185 1.00 91.50 455 HIS A C 1
ATOM 3664 O O . HIS A 1 455 ? -6.854 -4.961 32.913 1.00 91.50 455 HIS A O 1
ATOM 3670 N N . PHE A 1 456 ? -7.605 -3.811 31.138 1.00 92.81 456 PHE A N 1
ATOM 3671 C CA . PHE A 1 456 ? -6.281 -3.427 30.652 1.00 92.81 456 PHE A CA 1
ATOM 3672 C C . PHE A 1 456 ? -5.357 -2.919 31.775 1.00 92.81 456 PHE A C 1
ATOM 3674 O O . PHE A 1 456 ? -4.272 -3.453 31.982 1.00 92.81 456 PHE A O 1
ATOM 3681 N N . TRP A 1 457 ? -5.809 -1.968 32.599 1.00 90.50 457 TRP A N 1
ATOM 3682 C CA . TRP A 1 457 ? -4.980 -1.457 33.701 1.00 90.50 457 TRP A CA 1
ATOM 3683 C C . TRP A 1 457 ? -4.665 -2.490 34.780 1.00 90.50 457 TRP A C 1
ATOM 3685 O O . TRP A 1 457 ? -3.578 -2.443 35.352 1.00 90.50 457 TRP A O 1
ATOM 3695 N N . SER A 1 458 ? -5.593 -3.403 35.085 1.00 90.12 458 SER A N 1
ATOM 3696 C CA . SER A 1 458 ? -5.326 -4.458 36.068 1.00 90.12 458 SER A CA 1
ATOM 3697 C C . SER A 1 458 ? -4.329 -5.486 35.547 1.00 90.12 458 SER A C 1
ATOM 3699 O O . SER A 1 458 ? -3.498 -5.960 36.318 1.00 90.12 458 SER A O 1
ATOM 3701 N N . ASP A 1 459 ? -4.365 -5.783 34.251 1.00 91.12 459 ASP A N 1
ATOM 3702 C CA . ASP A 1 459 ? -3.466 -6.758 33.630 1.00 91.12 459 ASP A CA 1
ATOM 3703 C C . ASP A 1 459 ? -2.025 -6.230 33.593 1.00 91.12 459 ASP A C 1
ATOM 3705 O O . ASP A 1 459 ? -1.070 -6.983 33.784 1.00 91.12 459 ASP A O 1
ATOM 3709 N N . HIS A 1 460 ? -1.877 -4.910 33.453 1.00 91.00 460 HIS A N 1
ATOM 3710 C CA . HIS A 1 460 ? -0.594 -4.213 33.419 1.00 91.00 460 HIS A CA 1
ATOM 3711 C C . HIS A 1 460 ? -0.236 -3.512 34.751 1.00 91.00 460 HIS A C 1
ATOM 3713 O O . HIS A 1 460 ? 0.666 -2.678 34.780 1.00 91.00 460 HIS A O 1
ATOM 3719 N N . GLU A 1 461 ? -0.871 -3.848 35.887 1.00 88.44 461 GLU A N 1
ATOM 3720 C CA . GLU A 1 461 ? -0.685 -3.138 37.176 1.00 88.44 461 GLU A CA 1
ATOM 3721 C C . GLU A 1 461 ? 0.789 -3.078 37.623 1.00 88.44 461 GLU A C 1
ATOM 3723 O O . GLU A 1 461 ? 1.261 -2.054 38.120 1.00 88.44 461 GLU A O 1
ATOM 3728 N N . LYS A 1 462 ? 1.547 -4.163 37.413 1.00 87.69 462 LYS A N 1
ATOM 3729 C CA . LYS A 1 462 ? 2.981 -4.223 37.753 1.00 87.69 462 LYS A CA 1
ATOM 3730 C C . LYS A 1 462 ? 3.820 -3.277 36.897 1.00 87.69 462 LYS A C 1
ATOM 3732 O O . LYS A 1 462 ? 4.757 -2.659 37.393 1.00 87.69 462 LYS A O 1
ATOM 3737 N N . GLU A 1 463 ? 3.490 -3.200 35.614 1.00 88.56 463 GLU A N 1
ATOM 3738 C CA . GLU A 1 463 ? 4.190 -2.404 34.611 1.00 88.56 463 GLU A CA 1
ATOM 3739 C C . GLU A 1 463 ? 3.852 -0.916 34.735 1.00 88.56 463 GLU A C 1
ATOM 3741 O O . GLU A 1 463 ? 4.726 -0.070 34.564 1.00 88.56 463 GLU A O 1
ATOM 3746 N N . LEU A 1 464 ? 2.611 -0.607 35.111 1.00 87.81 464 LEU A N 1
ATOM 3747 C CA . LEU A 1 464 ? 2.043 0.740 35.164 1.00 87.81 464 LEU A CA 1
ATOM 3748 C C . LEU A 1 464 ? 2.004 1.356 36.569 1.00 87.81 464 LEU A C 1
ATOM 3750 O O . LEU A 1 464 ? 1.517 2.482 36.746 1.00 87.81 464 LEU A O 1
ATOM 3754 N N . GLY A 1 465 ? 2.532 0.637 37.562 1.00 80.81 465 GLY A N 1
ATOM 3755 C CA . GLY A 1 465 ? 2.608 1.066 38.954 1.00 80.81 465 GLY A CA 1
ATOM 3756 C C . GLY A 1 465 ? 3.200 2.468 39.126 1.00 80.81 465 GLY A C 1
ATOM 3757 O O . GLY A 1 465 ? 3.963 2.963 38.291 1.00 80.81 465 GLY A O 1
ATOM 3758 N N . ALA A 1 466 ? 2.818 3.137 40.215 1.00 75.56 466 ALA A N 1
ATOM 3759 C CA . ALA A 1 466 ? 3.261 4.497 40.506 1.00 75.56 466 ALA A CA 1
ATOM 3760 C C . ALA A 1 466 ? 4.799 4.595 40.519 1.00 75.56 466 ALA A C 1
ATOM 3762 O O . ALA A 1 466 ? 5.468 3.845 41.229 1.00 75.56 466 ALA A O 1
ATOM 3763 N N . GLY A 1 467 ? 5.342 5.538 39.745 1.00 74.88 467 GLY A N 1
ATOM 3764 C CA . GLY A 1 467 ? 6.785 5.759 39.603 1.00 74.88 467 GLY A CA 1
ATOM 3765 C C . GLY A 1 467 ? 7.431 5.089 38.387 1.00 74.88 467 GLY A C 1
ATOM 3766 O O . GLY A 1 467 ? 8.551 5.458 38.052 1.00 74.88 467 GLY A O 1
ATOM 3767 N N . ASN A 1 468 ? 6.735 4.180 37.698 1.00 86.06 468 ASN A N 1
ATOM 3768 C CA . ASN A 1 468 ? 7.216 3.637 36.427 1.00 86.06 468 ASN A CA 1
ATOM 3769 C C . ASN A 1 468 ? 6.980 4.637 35.287 1.00 86.06 468 ASN A C 1
ATOM 3771 O O . ASN A 1 468 ? 5.928 5.289 35.239 1.00 86.06 468 ASN A O 1
ATOM 3775 N N . GLU A 1 469 ? 7.955 4.726 34.382 1.00 89.19 469 GLU A N 1
ATOM 3776 C CA . GLU A 1 469 ? 7.878 5.491 33.137 1.00 89.19 469 GLU A CA 1
ATOM 3777 C C . GLU A 1 469 ? 6.940 4.810 32.142 1.00 89.19 469 GLU A C 1
ATOM 3779 O O . GLU A 1 469 ? 6.989 3.592 31.962 1.00 89.19 469 GLU A O 1
ATOM 3784 N N . ALA A 1 470 ? 6.083 5.598 31.498 1.00 91.75 470 ALA A N 1
ATOM 3785 C CA . ALA A 1 470 ? 5.203 5.107 30.449 1.00 91.75 470 ALA A CA 1
ATOM 3786 C C . ALA A 1 470 ? 4.661 6.261 29.606 1.00 91.75 470 ALA A C 1
ATOM 3788 O O . ALA A 1 470 ? 4.267 7.311 30.126 1.00 91.75 470 ALA A O 1
ATOM 3789 N N . LEU A 1 471 ? 4.576 6.022 28.303 1.00 93.56 471 LEU A N 1
ATOM 3790 C CA . LEU A 1 471 ? 3.921 6.902 27.349 1.00 93.56 471 LEU A CA 1
ATOM 3791 C C . LEU A 1 471 ? 2.632 6.247 26.837 1.00 93.56 471 LEU A C 1
ATOM 3793 O O . LEU A 1 471 ? 2.658 5.127 26.350 1.00 93.56 471 LEU A O 1
ATOM 3797 N N . PHE A 1 472 ? 1.500 6.934 26.934 1.00 94.50 472 PHE A N 1
ATOM 3798 C CA . PHE A 1 472 ? 0.210 6.456 26.444 1.00 94.50 472 PHE A CA 1
ATOM 3799 C C . PHE A 1 472 ? -0.265 7.272 25.252 1.00 94.50 472 PHE A C 1
ATOM 3801 O O . PHE A 1 472 ? -0.361 8.494 25.337 1.00 94.50 472 PHE A O 1
ATOM 3808 N N . PHE A 1 473 ? -0.646 6.579 24.188 1.00 96.06 473 PHE A N 1
ATOM 3809 C CA . PHE A 1 473 ? -1.375 7.114 23.050 1.00 96.06 473 PHE A CA 1
ATOM 3810 C C . PHE A 1 473 ? -2.822 6.626 23.137 1.00 96.06 473 PHE A C 1
ATOM 3812 O O . PHE A 1 473 ? -3.114 5.471 22.839 1.00 96.06 473 PHE A O 1
ATOM 3819 N N . TYR A 1 474 ? -3.716 7.511 23.571 1.00 95.75 474 TYR A N 1
ATOM 3820 C CA . TYR A 1 474 ? -5.162 7.317 23.542 1.00 95.75 474 TYR A CA 1
ATOM 3821 C C . TYR A 1 474 ? -5.680 7.788 22.185 1.00 95.75 474 TYR A C 1
ATOM 3823 O O . TYR A 1 474 ? -5.837 8.992 21.954 1.00 95.75 474 TYR A O 1
ATOM 3831 N N . LEU A 1 475 ? -5.880 6.840 21.275 1.00 96.81 475 LEU A N 1
ATOM 3832 C CA . LEU A 1 475 ? -6.314 7.107 19.909 1.00 96.81 475 LEU A CA 1
ATOM 3833 C C . LEU A 1 475 ? -7.812 6.819 19.790 1.00 96.81 475 LEU A C 1
ATOM 3835 O O . LEU A 1 475 ? -8.240 5.695 20.035 1.00 96.81 475 LEU A O 1
ATOM 3839 N N . ASP A 1 476 ? -8.594 7.836 19.443 1.00 96.38 476 ASP A N 1
ATOM 3840 C CA . ASP A 1 476 ? -10.041 7.730 19.213 1.00 96.38 476 ASP A CA 1
ATOM 3841 C C . ASP A 1 476 ? -10.300 6.996 17.889 1.00 96.38 476 ASP A C 1
ATOM 3843 O O . ASP A 1 476 ? -9.706 7.357 16.865 1.00 96.38 476 ASP A O 1
ATOM 3847 N N . ALA A 1 477 ? -11.159 5.976 17.910 1.00 96.88 477 ALA A N 1
ATOM 3848 C CA . ALA A 1 477 ? -11.587 5.216 16.731 1.00 96.88 477 ALA A CA 1
ATOM 3849 C C . ALA A 1 477 ? -10.486 4.424 15.969 1.00 96.88 477 ALA A C 1
ATOM 3851 O O . ALA A 1 477 ? -10.549 4.284 14.741 1.00 96.88 477 ALA A O 1
ATOM 3852 N N . LEU A 1 478 ? -9.463 3.876 16.643 1.00 98.00 478 LEU A N 1
ATOM 3853 C CA . LEU A 1 478 ? -8.414 3.080 15.982 1.00 98.00 478 LEU A CA 1
ATOM 3854 C C . LEU A 1 478 ? -8.905 1.650 15.686 1.00 98.00 478 LEU A C 1
ATOM 3856 O O . LEU A 1 478 ? -8.709 0.724 16.472 1.00 98.00 478 LEU A O 1
ATOM 3860 N N . ARG A 1 479 ? -9.514 1.463 14.510 1.00 98.25 479 ARG A N 1
ATOM 3861 C CA . ARG A 1 479 ? -9.977 0.150 14.027 1.00 98.25 479 ARG A CA 1
ATOM 3862 C C . ARG A 1 479 ? -8.839 -0.881 13.964 1.00 98.25 479 ARG A C 1
ATOM 3864 O O . ARG A 1 479 ? -7.683 -0.534 13.717 1.00 98.25 479 ARG A O 1
ATOM 3871 N N . LEU A 1 480 ? -9.177 -2.157 14.163 1.00 98.50 480 LEU A N 1
ATOM 3872 C CA . LEU A 1 480 ? -8.227 -3.270 14.288 1.00 98.50 480 LEU A CA 1
ATOM 3873 C C . LEU A 1 480 ? -7.192 -3.344 13.151 1.00 98.50 480 LEU A C 1
ATOM 3875 O O . LEU A 1 480 ? -6.004 -3.537 13.399 1.00 98.50 480 LEU A O 1
ATOM 3879 N N . ASP A 1 481 ? -7.624 -3.151 11.909 1.00 98.62 481 ASP A N 1
ATOM 3880 C CA . ASP A 1 481 ? -6.762 -3.170 10.729 1.00 98.62 481 ASP A CA 1
ATOM 3881 C C . ASP A 1 481 ? -5.787 -1.983 10.650 1.00 98.62 481 ASP A C 1
ATOM 3883 O O . ASP A 1 481 ? -4.695 -2.116 10.095 1.00 98.62 481 ASP A O 1
ATOM 3887 N N . LEU A 1 482 ? -6.155 -0.830 11.215 1.00 98.69 482 LEU A N 1
ATOM 3888 C CA . LEU A 1 482 ? -5.274 0.330 11.364 1.00 98.69 482 LEU A CA 1
ATOM 3889 C C . LEU A 1 482 ? -4.271 0.120 12.503 1.00 98.69 482 LEU A C 1
ATOM 3891 O O . LEU A 1 482 ? -3.102 0.465 12.348 1.00 98.69 482 LEU A O 1
ATOM 3895 N N . ALA A 1 483 ? -4.708 -0.461 13.625 1.00 98.50 483 ALA A N 1
ATOM 3896 C CA . ALA A 1 483 ? -3.836 -0.797 14.752 1.00 98.50 483 ALA A CA 1
ATOM 3897 C C . ALA A 1 483 ? -2.760 -1.822 14.356 1.00 98.50 483 ALA A C 1
ATOM 3899 O O . ALA A 1 483 ? -1.591 -1.661 14.700 1.00 98.50 483 ALA A O 1
ATOM 3900 N N . ARG A 1 484 ? -3.139 -2.832 13.567 1.00 98.38 484 ARG A N 1
ATOM 3901 C CA . ARG A 1 484 ? -2.213 -3.836 13.023 1.00 98.38 484 ARG A CA 1
ATOM 3902 C C . ARG A 1 484 ? -1.227 -3.251 12.033 1.00 98.38 484 ARG A C 1
ATOM 3904 O O . ARG A 1 484 ? -0.034 -3.500 12.144 1.00 98.38 484 ARG A O 1
ATOM 3911 N N . GLU A 1 485 ? -1.700 -2.402 11.120 1.00 98.31 485 GLU A N 1
ATOM 3912 C CA . GLU A 1 485 ? -0.799 -1.685 10.217 1.00 98.31 485 GLU A CA 1
ATOM 3913 C C . GLU A 1 485 ? 0.165 -0.765 10.988 1.00 98.31 485 GLU A C 1
ATOM 3915 O O . GLU A 1 485 ? 1.330 -0.645 10.614 1.00 98.31 485 GLU A O 1
ATOM 3920 N N . LEU A 1 486 ? -0.285 -0.133 12.078 1.00 98.62 486 LEU A N 1
ATOM 3921 C CA . LEU A 1 486 ? 0.584 0.652 12.954 1.00 98.62 486 LEU A CA 1
ATOM 3922 C C . LEU A 1 486 ? 1.675 -0.220 13.593 1.00 98.62 486 LEU A C 1
ATOM 3924 O O . LEU A 1 486 ? 2.840 0.176 13.575 1.00 98.62 486 LEU A O 1
ATOM 3928 N N . ALA A 1 487 ? 1.316 -1.398 14.111 1.00 98.31 487 ALA A N 1
ATOM 3929 C CA . ALA A 1 487 ? 2.267 -2.351 14.680 1.00 98.31 487 ALA A CA 1
ATOM 3930 C C . ALA A 1 487 ? 3.301 -2.818 13.640 1.00 98.31 487 ALA A C 1
ATOM 3932 O O . ALA A 1 487 ? 4.501 -2.700 13.882 1.00 98.31 487 ALA A O 1
ATOM 3933 N N . ASP A 1 488 ? 2.843 -3.233 12.453 1.00 97.56 488 ASP A N 1
ATOM 3934 C CA . ASP A 1 488 ? 3.707 -3.672 11.347 1.00 97.56 488 ASP A CA 1
ATOM 3935 C C . ASP A 1 488 ? 4.697 -2.573 10.931 1.00 97.56 488 ASP A C 1
ATOM 3937 O O . ASP A 1 488 ? 5.876 -2.829 10.694 1.00 97.56 488 ASP A O 1
ATOM 3941 N N . ARG A 1 489 ? 4.241 -1.315 10.878 1.00 97.31 489 ARG A N 1
ATOM 3942 C CA . ARG A 1 489 ? 5.097 -0.168 10.536 1.00 97.31 489 ARG A CA 1
ATOM 3943 C C . ARG A 1 489 ? 6.114 0.162 11.620 1.00 97.31 489 ARG A C 1
ATOM 3945 O O . ARG A 1 489 ? 7.217 0.585 11.283 1.00 97.31 489 ARG A O 1
ATOM 3952 N N . LEU A 1 490 ? 5.749 0.023 12.892 1.00 97.19 490 LEU A N 1
ATOM 3953 C CA . LEU A 1 490 ? 6.682 0.215 14.001 1.00 97.19 490 LEU A CA 1
ATOM 3954 C C . LEU A 1 490 ? 7.771 -0.858 13.984 1.00 97.19 490 LEU A C 1
ATOM 3956 O O . LEU A 1 490 ? 8.941 -0.507 14.121 1.00 97.19 490 LEU A O 1
ATOM 3960 N N . GLN A 1 491 ? 7.402 -2.119 13.737 1.00 95.69 491 GLN A N 1
ATOM 3961 C CA . GLN A 1 491 ? 8.365 -3.211 13.604 1.00 95.69 491 GLN A CA 1
ATOM 3962 C C . GLN A 1 491 ? 9.291 -2.996 12.402 1.00 95.69 491 GLN A C 1
ATOM 3964 O O . GLN A 1 491 ? 10.501 -2.996 12.571 1.00 95.69 491 GLN A O 1
ATOM 3969 N N . ALA A 1 492 ? 8.750 -2.693 11.217 1.00 94.25 492 ALA A N 1
ATOM 3970 C CA . ALA A 1 492 ? 9.574 -2.429 10.035 1.00 94.25 492 ALA A CA 1
ATOM 3971 C C . ALA A 1 492 ? 10.560 -1.268 10.256 1.00 94.25 492 ALA A C 1
ATOM 3973 O O . ALA A 1 492 ? 11.713 -1.334 9.845 1.00 94.25 492 ALA A O 1
ATOM 3974 N N . ARG A 1 493 ? 10.135 -0.206 10.956 1.00 92.62 493 ARG A N 1
ATOM 3975 C CA . ARG A 1 493 ? 11.036 0.899 11.317 1.00 92.62 493 ARG A CA 1
ATOM 3976 C C . ARG A 1 493 ? 12.103 0.516 12.328 1.00 92.62 493 ARG A C 1
ATOM 3978 O O . ARG A 1 493 ? 13.184 1.092 12.272 1.00 92.62 493 ARG A O 1
ATOM 3985 N N . SER A 1 494 ? 11.783 -0.386 13.249 1.00 92.75 494 SER A N 1
ATOM 3986 C CA . SER A 1 494 ? 12.759 -0.981 14.155 1.00 92.75 494 SER A CA 1
ATOM 3987 C C . SER A 1 494 ? 13.806 -1.763 13.368 1.00 92.75 494 SER A C 1
ATOM 3989 O O . SER A 1 494 ? 14.994 -1.495 13.501 1.00 92.75 494 SER A O 1
ATOM 3991 N N . ASP A 1 495 ? 13.359 -2.648 12.476 1.00 92.81 495 ASP A N 1
ATOM 3992 C CA . ASP A 1 495 ? 14.223 -3.518 11.674 1.00 92.81 495 ASP A CA 1
ATOM 3993 C C . ASP A 1 495 ? 15.153 -2.719 10.737 1.00 92.81 495 ASP A C 1
ATOM 3995 O O . ASP A 1 495 ? 16.308 -3.094 10.534 1.00 92.81 495 ASP A O 1
ATOM 3999 N N . ASP A 1 496 ? 14.671 -1.590 10.204 1.00 90.75 496 ASP A N 1
ATOM 4000 C CA . ASP A 1 496 ? 15.434 -0.678 9.340 1.00 90.75 496 ASP A CA 1
ATOM 4001 C C . ASP A 1 496 ? 16.387 0.266 10.112 1.00 90.75 496 ASP A C 1
ATOM 4003 O O . ASP A 1 496 ? 17.151 1.020 9.496 1.00 90.75 496 ASP A O 1
ATOM 4007 N N . SER A 1 497 ? 16.331 0.292 11.448 1.00 86.50 497 SER A N 1
ATOM 4008 C CA . SER A 1 497 ? 17.021 1.275 12.290 1.00 86.50 497 SER A CA 1
ATOM 4009 C C . SER A 1 497 ? 18.147 0.661 13.122 1.00 86.50 497 SER A C 1
ATOM 4011 O O . SER A 1 497 ? 17.927 -0.194 13.969 1.00 86.50 497 SER A O 1
ATOM 4013 N N . ASP A 1 498 ? 19.354 1.223 13.010 1.00 87.06 498 ASP A N 1
ATOM 4014 C CA . ASP A 1 498 ? 20.486 0.870 13.884 1.00 87.06 498 ASP A CA 1
ATOM 4015 C C . ASP A 1 498 ? 20.431 1.551 15.277 1.00 87.06 498 ASP A C 1
ATOM 4017 O O . ASP A 1 498 ? 21.265 1.270 16.140 1.00 87.06 498 ASP A O 1
ATOM 4021 N N . GLU A 1 499 ? 19.515 2.507 15.501 1.00 83.88 499 GLU A N 1
ATOM 4022 C CA . GLU A 1 499 ? 19.499 3.368 16.704 1.00 83.88 499 GLU A CA 1
ATOM 4023 C C . GLU A 1 499 ? 18.572 2.879 17.826 1.00 83.88 499 GLU A C 1
ATOM 4025 O O . GLU A 1 499 ? 18.772 3.248 18.985 1.00 83.88 499 GLU A O 1
ATOM 4030 N N . LEU A 1 500 ? 17.528 2.126 17.486 1.00 88.75 500 LEU A N 1
ATOM 4031 C CA . LEU A 1 500 ? 16.441 1.770 18.392 1.00 88.75 500 LEU A CA 1
ATOM 4032 C C . LEU A 1 500 ? 15.813 0.464 17.924 1.00 88.75 500 LEU A C 1
ATOM 4034 O O . LEU A 1 500 ? 15.279 0.420 16.818 1.00 88.75 500 LEU A O 1
ATOM 4038 N N . ASP A 1 501 ? 15.860 -0.536 18.797 1.00 92.00 501 ASP A N 1
ATOM 4039 C CA . ASP A 1 501 ? 15.171 -1.808 18.630 1.00 92.00 501 ASP A CA 1
ATOM 4040 C C . ASP A 1 501 ? 13.901 -1.806 19.493 1.00 92.00 501 ASP A C 1
ATOM 4042 O O . ASP A 1 501 ? 13.927 -1.389 20.656 1.00 92.00 501 ASP A O 1
ATOM 4046 N N . LEU A 1 502 ? 12.778 -2.206 18.906 1.00 94.62 502 LEU A N 1
ATOM 4047 C CA . LEU A 1 502 ? 11.451 -2.200 19.498 1.00 94.62 502 LEU A CA 1
ATOM 4048 C C . LEU A 1 502 ? 10.867 -3.610 19.494 1.00 94.62 502 LEU A C 1
ATOM 4050 O O . LEU A 1 502 ? 10.760 -4.254 18.454 1.00 94.62 502 LEU A O 1
ATOM 4054 N N . ASN A 1 503 ? 10.367 -4.029 20.651 1.00 95.62 503 ASN A N 1
ATOM 4055 C CA . ASN A 1 503 ? 9.433 -5.140 20.768 1.00 95.62 503 ASN A CA 1
ATOM 4056 C C . ASN A 1 503 ? 7.999 -4.592 20.738 1.00 95.62 503 ASN A C 1
ATOM 4058 O O . ASN A 1 503 ? 7.617 -3.822 21.627 1.00 95.62 503 ASN A O 1
ATOM 4062 N N . VAL A 1 504 ? 7.215 -4.974 19.727 1.00 96.88 504 VAL A N 1
ATOM 4063 C CA . VAL A 1 504 ? 5.810 -4.568 19.574 1.00 96.88 504 VAL A CA 1
ATOM 4064 C C . VAL A 1 504 ? 4.897 -5.759 19.862 1.00 96.88 504 VAL A C 1
ATOM 4066 O O . VAL A 1 504 ? 4.777 -6.683 19.064 1.00 96.88 504 VAL A O 1
ATOM 4069 N N . GLU A 1 505 ? 4.222 -5.725 21.008 1.00 96.12 505 GLU A N 1
ATOM 4070 C CA . GLU A 1 505 ? 3.259 -6.739 21.434 1.00 96.12 505 GLU A CA 1
ATOM 4071 C C . GLU A 1 505 ? 1.824 -6.253 21.197 1.00 96.12 505 GLU A C 1
ATOM 4073 O O . GLU A 1 505 ? 1.450 -5.146 21.591 1.00 96.12 505 GLU A O 1
ATOM 4078 N N . GLU A 1 506 ? 0.999 -7.105 20.592 1.00 95.81 506 GLU A N 1
ATOM 4079 C CA . GLU A 1 506 ? -0.426 -6.854 20.370 1.00 95.81 506 GLU A CA 1
ATOM 4080 C C . GLU A 1 506 ? -1.289 -7.614 21.383 1.00 95.81 506 GLU A C 1
ATOM 4082 O O . GLU A 1 506 ? -1.053 -8.785 21.681 1.00 95.81 506 GLU A O 1
ATOM 4087 N N . SER A 1 507 ? -2.343 -6.966 21.877 1.00 94.44 507 SER A N 1
ATOM 4088 C CA . SER A 1 507 ? -3.359 -7.571 22.736 1.00 94.44 507 SER A CA 1
ATOM 4089 C C . SER A 1 507 ? -4.743 -7.302 22.158 1.00 94.44 507 SER A C 1
ATOM 4091 O O . SER A 1 507 ? -5.225 -6.167 22.190 1.00 94.44 507 SER A O 1
ATOM 4093 N N . THR A 1 508 ? -5.393 -8.352 21.652 1.00 95.12 508 THR A N 1
ATOM 4094 C CA . THR A 1 508 ? -6.787 -8.279 21.204 1.00 95.12 508 THR A CA 1
ATOM 4095 C C . THR A 1 508 ? -7.711 -8.117 22.409 1.00 95.12 508 THR A C 1
ATOM 4097 O O . THR A 1 508 ? -7.630 -8.861 23.390 1.00 95.12 508 THR A O 1
ATOM 4100 N N . ARG A 1 509 ? -8.589 -7.117 22.348 1.00 94.38 509 ARG A N 1
ATOM 4101 C CA . ARG A 1 509 ? -9.450 -6.698 23.455 1.00 94.38 509 ARG A CA 1
ATOM 4102 C C . ARG A 1 509 ? -10.883 -6.506 22.974 1.00 94.38 509 ARG A C 1
ATOM 4104 O O . ARG A 1 509 ? -11.106 -5.920 21.917 1.00 94.38 509 ARG A O 1
ATOM 4111 N N . LEU A 1 510 ? -11.853 -6.913 23.790 1.00 94.50 510 LEU A N 1
ATOM 4112 C CA . LEU A 1 510 ? -13.238 -6.479 23.622 1.00 94.50 510 LEU A CA 1
ATOM 4113 C C . LEU A 1 510 ? -13.384 -5.065 24.194 1.00 94.50 510 LEU A C 1
ATOM 4115 O O . LEU A 1 510 ? -13.220 -4.852 25.398 1.00 94.50 510 LEU A O 1
ATOM 4119 N N . GLY A 1 511 ? -13.685 -4.102 23.332 1.00 95.00 511 GLY A N 1
ATOM 4120 C CA . GLY A 1 511 ? -14.031 -2.735 23.693 1.00 95.00 511 GLY A CA 1
ATOM 4121 C C . GLY A 1 511 ? -15.272 -2.663 24.581 1.00 95.00 511 GLY A C 1
ATOM 4122 O O . GLY A 1 511 ? -16.059 -3.604 24.698 1.00 95.00 511 GLY A O 1
ATOM 4123 N N . VAL A 1 512 ? -15.453 -1.520 25.236 1.00 95.06 512 VAL A N 1
ATOM 4124 C CA . VAL A 1 512 ? -16.668 -1.290 26.020 1.00 95.06 512 VAL A CA 1
ATOM 4125 C C . VAL A 1 512 ? -17.848 -1.053 25.089 1.00 95.06 512 VAL A C 1
ATOM 4127 O O . VAL A 1 512 ? -17.728 -0.345 24.096 1.00 95.06 512 VAL A O 1
ATOM 4130 N N . LEU A 1 513 ? -18.991 -1.634 25.444 1.00 94.75 513 LEU A N 1
ATOM 4131 C CA . LEU A 1 513 ? -20.250 -1.484 24.738 1.00 94.75 513 LEU A CA 1
ATOM 4132 C C . LEU A 1 513 ? -21.216 -0.586 25.541 1.00 94.75 513 LEU A C 1
ATOM 4134 O O . LEU A 1 513 ? -21.283 -0.724 26.764 1.00 94.75 513 LEU A O 1
ATOM 4138 N N . PRO A 1 514 ? -21.983 0.318 24.898 1.00 95.94 514 PRO A N 1
ATOM 4139 C CA . PRO A 1 514 ? -21.881 0.694 23.484 1.00 95.94 514 PRO A CA 1
ATOM 4140 C C . PRO A 1 514 ? -20.494 1.229 23.115 1.00 95.94 514 PRO A C 1
ATOM 4142 O O . PRO A 1 514 ? -19.864 1.896 23.936 1.00 95.94 514 PRO A O 1
ATOM 4145 N N . SER A 1 515 ? -20.046 0.954 21.888 1.00 96.44 515 SER A N 1
ATOM 4146 C CA . SER A 1 515 ? -18.720 1.334 21.383 1.00 96.44 515 SER A CA 1
ATOM 4147 C C . SER A 1 515 ? -18.643 2.835 21.048 1.00 96.44 515 SER A C 1
ATOM 4149 O O . SER A 1 515 ? -18.471 3.223 19.897 1.00 96.44 515 SER A O 1
ATOM 4151 N N . GLU A 1 516 ? -18.852 3.685 22.052 1.00 95.56 516 GLU A N 1
ATOM 4152 C CA . GLU A 1 516 ? -18.777 5.146 21.958 1.00 95.56 516 GLU A CA 1
ATOM 4153 C C . GLU A 1 516 ? -17.643 5.674 22.841 1.00 95.56 516 GLU A C 1
ATOM 4155 O O . GLU A 1 516 ? -17.436 5.196 23.967 1.00 95.56 516 GLU A O 1
ATOM 4160 N N . THR A 1 517 ? -17.006 6.764 22.407 1.00 95.12 517 THR A N 1
ATOM 4161 C CA . THR A 1 517 ? -15.902 7.434 23.111 1.00 95.12 517 THR A CA 1
ATOM 4162 C C . THR A 1 517 ? -16.178 7.696 24.587 1.00 95.12 517 THR A C 1
ATOM 4164 O O . THR A 1 517 ? -15.308 7.535 25.445 1.00 95.12 517 THR A O 1
ATOM 4167 N N . LYS A 1 518 ? -17.411 8.092 24.937 1.00 94.88 518 LYS A N 1
ATOM 4168 C CA . LYS A 1 518 ? -17.801 8.379 26.330 1.00 94.88 518 LYS A CA 1
ATOM 4169 C C . LYS A 1 518 ? -17.571 7.178 27.252 1.00 94.88 518 LYS A C 1
ATOM 4171 O O . LYS A 1 518 ? -17.207 7.376 28.411 1.00 94.88 518 LYS A O 1
ATOM 4176 N N . PHE A 1 519 ? -17.797 5.964 26.756 1.00 95.94 519 PHE A N 1
ATOM 4177 C CA . PHE A 1 519 ? -17.703 4.741 27.545 1.00 95.94 519 PHE A CA 1
ATOM 4178 C C . PHE A 1 519 ? -16.304 4.132 27.440 1.00 95.94 519 PHE A C 1
ATOM 4180 O O . PHE A 1 519 ? -15.658 3.948 28.475 1.00 95.94 519 PHE A O 1
ATOM 4187 N N . GLY A 1 520 ? -15.797 3.915 26.223 1.00 95.38 520 GLY A N 1
ATOM 4188 C CA . GLY A 1 520 ? -14.496 3.279 25.998 1.00 95.38 520 GLY A CA 1
ATOM 4189 C C . GLY A 1 520 ? -13.329 4.065 26.601 1.00 95.38 520 GLY A C 1
ATOM 4190 O O . GLY A 1 520 ? -12.591 3.521 27.423 1.00 95.38 520 GLY A O 1
ATOM 4191 N N . MET A 1 521 ? -13.224 5.376 26.338 1.00 93.69 521 MET A N 1
ATOM 4192 C CA . MET A 1 521 ? -12.143 6.198 26.910 1.00 93.69 521 MET A CA 1
ATOM 4193 C C . MET A 1 521 ? -12.227 6.324 28.429 1.00 93.69 521 MET A C 1
ATOM 4195 O O . MET A 1 521 ? -11.232 6.643 29.065 1.00 93.69 521 MET A O 1
ATOM 4199 N N . ALA A 1 522 ? -13.401 6.131 29.033 1.00 94.12 522 ALA A N 1
ATOM 4200 C CA . ALA A 1 522 ? -13.534 6.117 30.487 1.00 94.12 522 ALA A CA 1
ATOM 4201 C C . ALA A 1 522 ? -13.049 4.789 31.100 1.00 94.12 522 ALA A C 1
ATOM 4203 O O . ALA A 1 522 ? -12.539 4.786 32.222 1.00 94.12 522 ALA A O 1
ATOM 4204 N N . ALA A 1 523 ? -13.184 3.682 30.368 1.00 92.62 523 ALA A N 1
ATOM 4205 C CA . ALA A 1 523 ? -12.789 2.349 30.811 1.00 92.62 523 ALA A CA 1
ATOM 4206 C C . ALA A 1 523 ? -11.276 2.125 30.777 1.00 92.62 523 ALA A C 1
ATOM 4208 O O . ALA A 1 523 ? -10.725 1.495 31.679 1.00 92.62 523 ALA A O 1
ATOM 4209 N N . VAL A 1 524 ? -10.594 2.692 29.782 1.00 90.56 524 VAL A N 1
ATOM 4210 C CA . VAL A 1 524 ? -9.139 2.570 29.621 1.00 90.56 524 VAL A CA 1
ATOM 4211 C C . VAL A 1 524 ? -8.354 3.573 30.474 1.00 90.56 524 VAL A C 1
ATOM 4213 O O . VAL A 1 524 ? -7.209 3.870 30.160 1.00 90.56 524 VAL A O 1
ATOM 4216 N N . LEU A 1 525 ? -8.924 4.096 31.565 1.00 89.81 525 LEU A N 1
ATOM 4217 C CA . LEU A 1 525 ? -8.228 4.984 32.511 1.00 89.81 525 LEU A CA 1
ATOM 4218 C C . LEU A 1 525 ? -7.728 4.243 33.758 1.00 89.81 525 LEU A C 1
ATOM 4220 O O . LEU A 1 525 ? -8.412 3.320 34.221 1.00 89.81 525 LEU A O 1
ATOM 4224 N N . PRO A 1 526 ? -6.639 4.717 34.401 1.00 86.88 526 PRO A N 1
ATOM 4225 C CA . PRO A 1 526 ? -6.073 4.092 35.596 1.00 86.88 526 PRO A CA 1
ATOM 4226 C C . PRO A 1 526 ? -7.099 3.796 36.690 1.00 86.88 526 PRO A C 1
ATOM 4228 O O . PRO A 1 526 ? -7.883 4.662 37.070 1.00 86.88 526 PRO A O 1
ATOM 4231 N N . GLY A 1 527 ? -7.088 2.572 37.221 1.00 82.00 527 GLY A N 1
ATOM 4232 C CA . GLY A 1 527 ? -7.905 2.163 38.366 1.00 82.00 527 GLY A CA 1
ATOM 4233 C C . GLY A 1 527 ? -8.505 0.763 38.216 1.00 82.00 527 GLY A C 1
ATOM 4234 O O . GLY A 1 527 ? -8.257 0.055 37.246 1.00 82.00 527 GLY A O 1
ATOM 4235 N N . ARG A 1 528 ? -9.307 0.339 39.202 1.00 83.44 528 ARG A N 1
ATOM 4236 C CA . ARG A 1 528 ? -9.813 -1.045 39.279 1.00 83.44 528 ARG A CA 1
ATOM 4237 C C . ARG A 1 528 ? -11.052 -1.267 38.398 1.00 83.44 528 ARG A C 1
ATOM 4239 O O . ARG A 1 528 ? -11.957 -0.433 38.476 1.00 83.44 528 ARG A O 1
ATOM 4246 N N . PRO A 1 529 ? -11.182 -2.409 37.695 1.00 81.56 529 PRO A N 1
ATOM 4247 C CA . PRO A 1 529 ? -12.343 -2.706 36.845 1.00 81.56 529 PRO A CA 1
ATOM 4248 C C . PRO A 1 529 ? -13.685 -2.589 37.582 1.00 81.56 529 PRO A C 1
ATOM 4250 O O . PRO A 1 529 ? -14.590 -1.909 37.124 1.00 81.56 529 PRO A O 1
ATOM 4253 N N . LYS A 1 530 ? -13.770 -3.126 38.809 1.00 85.06 530 LYS A N 1
ATOM 4254 C CA . LYS A 1 530 ? -14.986 -3.102 39.653 1.00 85.06 530 LYS A CA 1
ATOM 4255 C C . LYS A 1 530 ? -15.483 -1.707 40.052 1.00 85.06 530 LYS A C 1
ATOM 4257 O O . LYS A 1 530 ? -16.523 -1.604 40.684 1.00 85.06 530 LYS A O 1
ATOM 4262 N N . SER A 1 531 ? -14.697 -0.662 39.799 1.00 89.31 531 SER A N 1
ATOM 4263 C CA . SER A 1 531 ? -15.117 0.715 40.067 1.00 89.31 531 SER A CA 1
ATOM 4264 C C . SER A 1 531 ? -15.848 1.356 38.894 1.00 89.31 531 SER A C 1
ATOM 4266 O O . SER A 1 531 ? -16.457 2.400 39.106 1.00 89.31 531 SER A O 1
ATOM 4268 N N . TYR A 1 532 ? -15.731 0.783 37.692 1.00 94.50 532 TYR A N 1
ATOM 4269 C CA . TYR A 1 532 ? -16.268 1.316 36.447 1.00 94.50 532 TYR A CA 1
ATOM 4270 C C . TYR A 1 532 ? -17.669 0.763 36.182 1.00 94.50 532 TYR A C 1
ATOM 4272 O O . TYR A 1 532 ? -17.882 -0.446 36.247 1.00 94.50 532 TYR A O 1
ATOM 4280 N N . GLU A 1 533 ? -18.604 1.654 35.867 1.00 95.44 533 GLU A N 1
ATOM 4281 C CA . GLU A 1 533 ? -1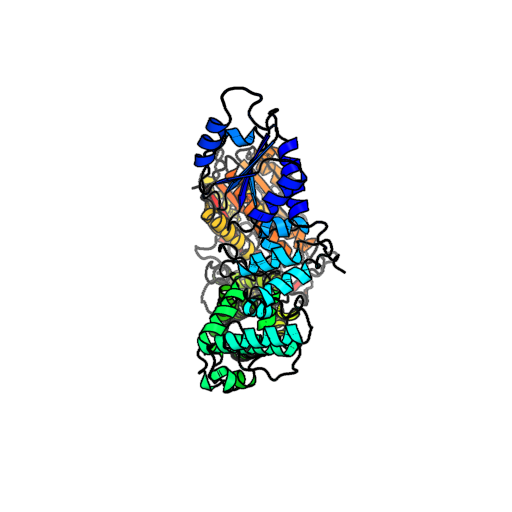9.994 1.314 35.575 1.00 95.44 533 GLU A CA 1
ATOM 4282 C C . GLU A 1 533 ? -20.523 2.165 34.418 1.00 95.44 533 GLU A C 1
ATOM 4284 O O . GLU A 1 533 ? -20.213 3.353 34.303 1.00 95.44 533 GLU A O 1
ATOM 4289 N N . VAL A 1 534 ? -21.385 1.576 33.599 1.00 95.88 534 VAL A N 1
ATOM 4290 C CA . VAL A 1 534 ? -22.205 2.261 32.602 1.00 95.88 534 VAL A CA 1
ATOM 4291 C C . VAL A 1 534 ? -23.658 2.106 33.030 1.00 95.88 534 VAL A C 1
ATOM 4293 O O . VAL A 1 534 ? -24.174 0.992 33.129 1.00 95.88 534 VAL A O 1
ATOM 4296 N N . ARG A 1 535 ? -24.317 3.227 33.328 1.00 95.38 535 ARG A N 1
ATOM 4297 C CA . ARG A 1 535 ? -25.686 3.238 33.858 1.00 95.38 535 ARG A CA 1
ATOM 4298 C C . ARG A 1 535 ? -26.486 4.425 33.351 1.00 95.38 535 ARG A C 1
ATOM 4300 O O . ARG A 1 535 ? -25.915 5.459 33.001 1.00 95.38 535 ARG A O 1
ATOM 4307 N N . LEU A 1 536 ? -27.804 4.277 33.350 1.00 95.44 536 LEU A N 1
ATOM 4308 C CA . LEU A 1 536 ? -28.734 5.383 33.168 1.00 95.44 536 LEU A CA 1
ATOM 4309 C C . LEU A 1 536 ? -28.777 6.251 34.430 1.00 95.44 536 LEU A C 1
ATOM 4311 O O . LEU A 1 536 ? -28.750 5.754 35.560 1.00 95.44 536 LEU A O 1
ATOM 4315 N N . ASP A 1 537 ? -28.836 7.559 34.218 1.00 93.38 537 ASP A N 1
ATOM 4316 C CA . ASP A 1 537 ? -28.993 8.572 35.259 1.00 93.38 537 ASP A CA 1
ATOM 4317 C C . ASP A 1 537 ? -29.816 9.716 34.667 1.00 93.38 537 ASP A C 1
ATOM 4319 O O . ASP A 1 537 ? -29.450 10.263 33.628 1.00 93.38 537 ASP A O 1
ATOM 4323 N N . ASP A 1 538 ? -30.971 10.015 35.263 1.00 89.50 538 ASP A N 1
ATOM 4324 C CA . ASP A 1 538 ? -31.942 10.990 34.737 1.00 89.50 538 ASP A CA 1
ATOM 4325 C C . ASP A 1 538 ? -32.303 10.793 33.244 1.00 89.50 538 ASP A C 1
ATOM 4327 O O . ASP A 1 538 ? -32.615 11.740 32.523 1.00 89.50 538 ASP A O 1
ATOM 4331 N N . GLY A 1 539 ? -32.306 9.536 32.785 1.00 90.06 539 GLY A N 1
ATOM 4332 C CA . GLY A 1 539 ? -32.682 9.159 31.420 1.00 90.06 539 GLY A CA 1
ATOM 4333 C C . GLY A 1 539 ? -31.558 9.228 30.384 1.00 90.06 539 GLY A C 1
ATOM 4334 O O . GLY A 1 539 ? -31.818 8.875 29.239 1.00 90.06 539 GLY A O 1
ATOM 4335 N N . ASP A 1 540 ? -30.334 9.607 30.767 1.00 93.75 540 ASP A N 1
ATOM 4336 C CA . ASP A 1 540 ? -29.155 9.621 29.894 1.00 93.75 540 ASP A CA 1
ATOM 4337 C C . ASP A 1 540 ? -28.162 8.515 30.289 1.00 93.75 540 ASP A C 1
ATOM 4339 O O . ASP A 1 540 ? -27.860 8.319 31.469 1.00 93.75 540 ASP A O 1
ATOM 4343 N N . LEU A 1 541 ? -27.605 7.792 29.309 1.00 95.94 541 LEU A N 1
ATOM 4344 C CA . LEU A 1 541 ? -26.610 6.751 29.583 1.00 95.94 541 LEU A CA 1
ATOM 4345 C C . LEU A 1 541 ? -25.240 7.390 29.851 1.00 95.94 541 LEU A C 1
ATOM 4347 O O . LEU A 1 541 ? -24.725 8.169 29.039 1.00 95.94 541 LEU A O 1
ATOM 4351 N N . GLY A 1 542 ? -24.615 7.069 30.985 1.00 96.00 542 GLY A N 1
ATOM 4352 C CA . GLY A 1 542 ? -23.337 7.642 31.407 1.00 96.00 542 GLY A CA 1
ATOM 4353 C C . GLY A 1 542 ? -22.320 6.620 31.899 1.00 96.00 542 GLY A C 1
ATOM 4354 O O . GLY A 1 542 ? -22.685 5.558 32.388 1.00 96.00 542 GLY A O 1
ATOM 4355 N N . ALA A 1 543 ? -21.037 6.976 31.779 1.00 96.12 543 ALA A N 1
ATOM 4356 C CA . ALA A 1 543 ? -19.928 6.265 32.405 1.00 96.12 543 ALA A CA 1
ATOM 4357 C C . ALA A 1 543 ? -19.663 6.841 33.801 1.00 96.12 543 ALA A C 1
ATOM 4359 O O . ALA A 1 543 ? -19.645 8.063 33.988 1.00 96.12 543 ALA A O 1
ATOM 4360 N N . TYR A 1 544 ? -19.433 5.965 34.771 1.00 95.31 544 TYR A N 1
ATOM 4361 C CA . TYR A 1 544 ? -19.211 6.300 36.169 1.00 95.31 544 TYR A CA 1
ATOM 4362 C C . TYR A 1 544 ? -17.991 5.560 36.699 1.00 95.31 544 TYR A C 1
ATOM 4364 O O . TYR A 1 544 ? -17.703 4.432 36.304 1.00 95.31 544 TYR A O 1
ATOM 4372 N N . ARG A 1 545 ? -17.293 6.194 37.641 1.00 91.00 545 ARG A N 1
ATOM 4373 C CA . ARG A 1 545 ? -16.261 5.548 38.443 1.00 91.00 545 ARG A CA 1
ATOM 4374 C C . ARG A 1 545 ? -16.430 5.882 39.910 1.00 91.00 545 ARG A C 1
ATOM 4376 O O . ARG A 1 545 ? -16.528 7.055 40.266 1.00 91.00 545 ARG A O 1
ATOM 4383 N N . ASN A 1 546 ? -16.485 4.859 40.764 1.00 88.81 546 ASN A N 1
ATOM 4384 C CA . ASN A 1 546 ? -16.756 5.017 42.201 1.00 88.81 546 ASN A CA 1
ATOM 4385 C C . ASN A 1 546 ? -18.005 5.892 42.467 1.00 88.81 546 ASN A C 1
ATOM 4387 O O . ASN A 1 546 ? -17.986 6.785 43.314 1.00 88.81 546 ASN A O 1
ATOM 4391 N N . GLY A 1 547 ? -19.068 5.697 41.678 1.00 88.88 547 GLY A N 1
ATOM 4392 C CA . GLY A 1 547 ? -20.317 6.465 41.763 1.00 88.88 547 GLY A CA 1
ATOM 4393 C C . GLY A 1 547 ? -20.276 7.885 41.179 1.00 88.88 547 GLY A C 1
ATOM 4394 O O . GLY A 1 547 ? -21.314 8.541 41.121 1.00 88.88 547 GLY A O 1
ATOM 4395 N N . SER A 1 548 ? -19.124 8.372 40.707 1.00 90.69 548 SER A N 1
ATOM 4396 C CA . SER A 1 548 ? -18.990 9.700 40.092 1.00 90.69 548 SER A CA 1
ATOM 4397 C C . SER A 1 548 ? -19.017 9.615 38.568 1.00 90.69 548 SER A C 1
ATOM 4399 O O . SER A 1 548 ? -18.275 8.830 37.989 1.00 90.69 548 SER A O 1
ATOM 4401 N N . SER A 1 549 ? -19.840 10.435 37.909 1.00 93.12 549 SER A N 1
ATOM 4402 C CA . SER A 1 549 ? -19.888 10.498 36.438 1.00 93.12 549 SER A CA 1
ATOM 4403 C C . SER A 1 549 ? -18.549 10.968 35.863 1.00 93.12 549 SER A C 1
ATOM 4405 O O . SER A 1 549 ? -17.974 11.920 36.400 1.00 93.12 549 SER A O 1
ATOM 4407 N N . LEU A 1 550 ? -18.092 10.341 34.777 1.00 91.19 550 LEU A N 1
ATOM 4408 C CA . LEU A 1 550 ? -16.863 10.661 34.051 1.00 91.19 550 LEU A CA 1
ATOM 4409 C C . LEU A 1 550 ? -17.177 11.398 32.740 1.00 91.19 550 LEU A C 1
ATOM 4411 O O . LEU A 1 550 ? -17.610 10.804 31.756 1.00 91.19 550 LEU A O 1
ATOM 4415 N N . ASP A 1 551 ? -16.922 12.703 32.723 1.00 89.00 551 ASP A N 1
ATOM 4416 C CA . ASP A 1 551 ? -16.906 13.534 31.514 1.00 89.00 551 ASP A CA 1
ATOM 4417 C C . ASP A 1 551 ? -15.459 13.742 31.016 1.00 89.00 551 ASP A C 1
ATOM 4419 O O . ASP A 1 551 ? -14.509 13.208 31.587 1.00 89.00 551 ASP A O 1
ATOM 4423 N N . ALA A 1 552 ? -15.257 14.471 29.913 1.00 85.81 552 ALA A N 1
ATOM 4424 C CA . ALA A 1 552 ? -13.915 14.734 29.372 1.00 85.81 552 ALA A CA 1
ATOM 4425 C C . ALA A 1 552 ? -12.967 15.396 30.389 1.00 85.81 552 ALA A C 1
ATOM 4427 O O . ALA A 1 552 ? -11.828 14.954 30.545 1.00 85.81 552 ALA A O 1
ATOM 4428 N N . ASP A 1 553 ? -13.449 16.394 31.129 1.00 87.69 553 ASP A N 1
ATOM 4429 C CA . ASP A 1 553 ? -12.630 17.136 32.089 1.00 87.69 553 ASP A CA 1
ATOM 4430 C C . ASP A 1 553 ? -12.246 16.272 33.292 1.00 87.69 553 ASP A C 1
ATOM 4432 O O . ASP A 1 553 ? -11.109 16.315 33.760 1.00 87.69 553 ASP A O 1
ATOM 4436 N N . LYS A 1 554 ? -13.171 15.453 33.797 1.00 90.25 554 LYS A N 1
ATOM 4437 C CA . LYS A 1 554 ? -12.900 14.545 34.918 1.00 90.25 554 LYS A CA 1
ATOM 4438 C C . LYS A 1 554 ? -11.961 13.411 34.536 1.00 90.25 554 LYS A C 1
ATOM 4440 O O . LYS A 1 554 ? -11.139 13.028 35.361 1.00 90.25 554 LYS A O 1
ATOM 4445 N N . ARG A 1 555 ? -12.050 12.896 33.305 1.00 90.31 555 ARG A N 1
ATOM 4446 C CA . ARG A 1 555 ? -11.105 11.892 32.785 1.00 90.31 555 ARG A CA 1
ATOM 4447 C C . ARG A 1 555 ? -9.670 12.426 32.805 1.00 90.31 555 ARG A C 1
ATOM 4449 O O . ARG A 1 555 ? -8.774 11.748 33.299 1.00 90.31 555 ARG A O 1
ATOM 4456 N N . ARG A 1 556 ? -9.476 13.674 32.369 1.00 88.62 556 ARG A N 1
ATOM 4457 C CA . ARG A 1 556 ? -8.184 14.373 32.441 1.00 88.62 556 ARG A CA 1
ATOM 4458 C C . ARG A 1 556 ? -7.707 14.572 33.879 1.00 88.62 556 ARG A C 1
ATOM 4460 O O . ARG A 1 556 ? -6.578 14.215 34.190 1.00 88.62 556 ARG A O 1
ATOM 4467 N N . ARG A 1 557 ? -8.566 15.098 34.759 1.00 89.38 557 ARG A N 1
ATOM 4468 C CA . ARG A 1 557 ? -8.207 15.308 36.174 1.00 89.38 557 ARG A CA 1
ATOM 4469 C C . ARG A 1 557 ? -7.801 14.012 36.862 1.00 89.38 557 ARG A C 1
ATOM 4471 O O . ARG A 1 557 ? -6.859 14.026 37.637 1.00 89.38 557 ARG A O 1
ATOM 4478 N N . LEU A 1 558 ? -8.463 12.898 36.548 1.00 89.94 558 LEU A N 1
ATOM 4479 C CA . LEU A 1 558 ? -8.098 11.584 37.079 1.00 89.94 558 LEU A CA 1
ATOM 4480 C C . LEU A 1 558 ? -6.663 11.206 36.685 1.00 89.94 558 LEU A C 1
ATOM 4482 O O . LEU A 1 558 ? -5.898 10.760 37.533 1.00 89.94 558 LEU A O 1
ATOM 4486 N N . LEU A 1 559 ? -6.270 11.420 35.426 1.00 89.88 559 LEU A N 1
ATOM 4487 C CA . LEU A 1 559 ? -4.890 11.192 34.989 1.00 89.88 559 LEU A CA 1
ATOM 4488 C C . LEU A 1 559 ? -3.893 12.096 35.727 1.00 89.88 559 LEU A C 1
ATOM 4490 O O . LEU A 1 559 ? -2.868 11.609 36.200 1.00 89.88 559 LEU A O 1
ATOM 4494 N N . GLU A 1 560 ? -4.206 13.384 35.866 1.00 90.12 560 GLU A N 1
ATOM 4495 C CA . GLU A 1 560 ? -3.364 14.349 36.588 1.00 90.12 560 GLU A CA 1
ATOM 4496 C C . GLU A 1 560 ? -3.207 13.980 38.075 1.00 90.12 560 GLU A C 1
ATOM 4498 O O . GLU A 1 560 ? -2.100 14.027 38.613 1.00 90.12 560 GLU A O 1
ATOM 4503 N N . GLU A 1 561 ? -4.292 13.559 38.734 1.00 89.38 561 GLU A N 1
ATOM 4504 C CA . GLU A 1 561 ? -4.303 13.080 40.125 1.00 89.38 561 GLU A CA 1
ATOM 4505 C C . GLU A 1 561 ? -3.459 11.805 40.306 1.00 89.38 561 GLU A C 1
ATOM 4507 O O . GLU A 1 561 ? -2.814 11.634 41.342 1.00 89.38 561 GLU A O 1
ATOM 4512 N N . GLU A 1 562 ? -3.391 10.957 39.277 1.00 87.81 562 GLU A N 1
ATOM 4513 C CA . GLU A 1 562 ? -2.546 9.755 39.205 1.00 87.81 562 GLU A CA 1
ATOM 4514 C C . GLU A 1 562 ? -1.113 10.047 38.699 1.00 87.81 562 GLU A C 1
ATOM 4516 O O . GLU A 1 562 ? -0.330 9.128 38.434 1.00 87.81 562 GLU A O 1
ATOM 4521 N N . GLY A 1 563 ? -0.743 11.327 38.570 1.00 88.75 563 GLY A N 1
ATOM 4522 C CA . GLY A 1 563 ? 0.616 11.771 38.254 1.00 88.75 563 GLY A CA 1
ATOM 4523 C C . GLY A 1 563 ? 0.996 11.710 36.773 1.00 88.75 563 GLY A C 1
ATOM 4524 O O . GLY A 1 563 ? 2.186 11.663 36.460 1.00 88.75 563 GLY A O 1
ATOM 4525 N N . TRP A 1 564 ? 0.020 11.693 35.865 1.00 90.31 564 TRP A N 1
ATOM 4526 C CA . TRP A 1 564 ? 0.248 11.747 34.420 1.00 90.31 564 TRP A CA 1
ATOM 4527 C C . TRP A 1 564 ? 0.187 13.180 33.896 1.00 90.31 564 TRP A C 1
ATOM 4529 O O . TRP A 1 564 ? -0.716 13.943 34.235 1.00 90.31 564 TRP A O 1
ATOM 4539 N N . ALA A 1 565 ? 1.105 13.528 32.997 1.00 90.44 565 ALA A N 1
ATOM 4540 C CA . ALA A 1 565 ? 1.006 14.750 32.210 1.00 90.44 565 ALA A CA 1
ATOM 4541 C C . ALA A 1 565 ? 0.185 14.506 30.942 1.00 90.44 565 ALA A C 1
ATOM 4543 O O . ALA A 1 565 ? 0.441 13.552 30.209 1.00 90.44 565 ALA A O 1
ATOM 4544 N N . VAL A 1 566 ? -0.780 15.380 30.655 1.00 87.19 566 VAL A N 1
ATOM 4545 C CA . VAL A 1 566 ? -1.642 15.255 29.472 1.00 87.19 566 VAL A CA 1
ATOM 4546 C C . VAL A 1 566 ? -1.124 16.162 28.353 1.00 87.19 566 VAL A C 1
ATOM 4548 O O . VAL A 1 566 ? -1.261 17.382 28.412 1.00 87.19 566 VAL A O 1
ATOM 4551 N N . ALA A 1 567 ? -0.490 15.569 27.341 1.00 77.88 567 ALA A N 1
ATOM 4552 C CA . ALA A 1 567 ? 0.372 16.276 26.388 1.00 77.88 567 ALA A CA 1
ATOM 4553 C C . ALA A 1 567 ? -0.327 16.817 25.124 1.00 77.88 567 ALA A C 1
ATOM 4555 O O . ALA A 1 567 ? 0.334 17.425 24.282 1.00 77.88 567 ALA A O 1
ATOM 4556 N N . SER A 1 568 ? -1.645 16.635 24.973 1.00 68.38 568 SER A N 1
ATOM 4557 C CA . SER A 1 568 ? -2.402 17.207 23.843 1.00 68.38 568 SER A CA 1
ATOM 4558 C C . SER A 1 568 ? -2.440 18.744 23.861 1.00 68.38 568 SER A C 1
ATOM 4560 O O . SER A 1 568 ? -2.654 19.358 22.819 1.00 68.38 568 SER A O 1
ATOM 4562 N N . ASP A 1 569 ? -2.196 19.357 25.027 1.00 54.19 569 ASP A N 1
ATOM 4563 C CA . ASP A 1 569 ? -2.458 20.783 25.267 1.00 54.19 569 ASP A CA 1
ATOM 4564 C C . ASP A 1 569 ? -1.204 21.585 25.670 1.00 54.19 569 ASP A C 1
ATOM 4566 O O . ASP A 1 569 ? -1.203 22.814 25.579 1.00 54.19 569 ASP A O 1
ATOM 4570 N N . ASP A 1 570 ? -0.125 20.912 26.087 1.00 62.97 570 ASP A N 1
ATOM 4571 C CA . ASP A 1 570 ? 1.135 21.541 26.493 1.00 62.97 570 ASP A CA 1
ATOM 4572 C C . ASP A 1 570 ? 2.350 20.727 26.005 1.00 62.97 570 ASP A C 1
ATOM 4574 O O . ASP A 1 570 ? 2.593 19.618 26.495 1.00 62.97 570 ASP A O 1
ATOM 4578 N N . PRO A 1 571 ? 3.171 21.276 25.087 1.00 67.25 571 PRO A N 1
ATOM 4579 C CA . PRO A 1 571 ? 4.416 20.652 24.654 1.00 67.25 571 PRO A CA 1
ATOM 4580 C C . PRO A 1 571 ? 5.401 20.341 25.794 1.00 67.25 571 PRO A C 1
ATOM 4582 O O . PRO A 1 571 ? 6.255 19.471 25.630 1.00 67.25 571 PRO A O 1
ATOM 4585 N N . SER A 1 572 ? 5.303 21.024 26.940 1.00 71.06 572 SER A N 1
ATOM 4586 C CA . SER A 1 572 ? 6.135 20.750 28.117 1.00 71.06 572 SER A CA 1
ATOM 4587 C C . SER A 1 572 ? 5.803 19.408 28.785 1.00 71.06 572 SER A C 1
ATOM 4589 O O . SER A 1 572 ? 6.672 18.799 29.409 1.00 71.06 572 SER A O 1
ATOM 4591 N N . GLY A 1 573 ? 4.583 18.889 28.585 1.00 76.25 573 GLY A N 1
ATOM 4592 C CA . GLY A 1 573 ? 4.153 17.592 29.113 1.00 76.25 573 GLY A CA 1
ATOM 4593 C C . GLY A 1 573 ? 4.999 16.424 28.602 1.00 76.25 573 GLY A C 1
ATOM 4594 O O . GLY A 1 573 ? 5.187 15.445 29.316 1.00 76.25 573 GLY A O 1
ATOM 4595 N N . TRP A 1 574 ? 5.603 16.563 27.418 1.00 84.44 574 TRP A N 1
ATOM 4596 C CA . TRP A 1 574 ? 6.507 15.569 26.837 1.00 84.44 574 TRP A CA 1
ATOM 4597 C C . TRP A 1 574 ? 7.849 15.436 27.570 1.00 84.44 574 TRP A C 1
ATOM 4599 O O . TRP A 1 574 ? 8.635 14.578 27.203 1.00 84.44 574 TRP A O 1
ATOM 4609 N N . SER A 1 575 ? 8.164 16.258 28.574 1.00 82.75 575 SER A N 1
ATOM 4610 C CA . SER A 1 575 ? 9.382 16.070 29.378 1.00 82.75 575 SER A CA 1
ATOM 4611 C C . SER A 1 575 ? 9.138 15.278 30.668 1.00 82.75 575 SER A C 1
ATOM 4613 O O . SER A 1 575 ? 10.017 15.236 31.527 1.00 82.75 575 SER A O 1
ATOM 4615 N N . GLN A 1 576 ? 7.926 14.755 30.874 1.00 85.75 576 GLN A N 1
ATOM 4616 C CA . GLN A 1 576 ? 7.553 14.020 32.083 1.00 85.75 576 GLN A CA 1
ATOM 4617 C C . GLN A 1 576 ? 7.732 12.510 31.884 1.00 85.75 576 GLN A C 1
ATOM 4619 O O . GLN A 1 576 ? 7.625 11.992 30.775 1.00 85.75 576 GLN A O 1
ATOM 4624 N N . THR A 1 577 ? 7.957 11.779 32.974 1.00 87.81 577 THR A N 1
ATOM 4625 C CA . THR A 1 577 ? 8.155 10.318 32.944 1.00 87.81 577 THR A CA 1
ATOM 4626 C C . THR A 1 577 ? 6.871 9.544 32.635 1.00 87.81 577 THR A C 1
ATOM 4628 O O . THR A 1 577 ? 6.929 8.421 32.139 1.00 87.81 577 THR A O 1
ATOM 4631 N N . ARG A 1 578 ? 5.703 10.142 32.903 1.00 90.12 578 ARG A N 1
ATOM 4632 C CA . ARG A 1 578 ? 4.374 9.571 32.644 1.00 90.12 578 ARG A CA 1
ATOM 4633 C C . ARG A 1 578 ? 3.559 10.532 31.798 1.00 90.12 578 ARG A C 1
ATOM 4635 O O . ARG A 1 578 ? 3.185 11.607 32.273 1.00 90.12 578 ARG A O 1
ATOM 4642 N N . VAL A 1 579 ? 3.283 10.147 30.559 1.00 92.38 579 VAL A N 1
ATOM 4643 C CA . VAL A 1 579 ? 2.608 11.013 29.586 1.00 92.38 579 VAL A CA 1
ATOM 4644 C C . VAL A 1 579 ? 1.392 10.317 29.001 1.00 92.38 579 VAL A C 1
ATOM 4646 O O . VAL A 1 579 ? 1.472 9.165 28.595 1.00 92.38 579 VAL A O 1
ATOM 4649 N N . ALA A 1 580 ? 0.274 11.032 28.942 1.00 92.94 580 ALA A N 1
ATOM 4650 C CA . ALA A 1 580 ? -0.934 10.643 28.233 1.00 92.94 580 ALA A CA 1
ATOM 4651 C C . ALA A 1 580 ? -1.169 11.614 27.068 1.00 92.94 580 ALA A C 1
ATOM 4653 O O . ALA A 1 580 ? -1.366 12.814 27.265 1.00 92.94 580 ALA A O 1
ATOM 4654 N N . TYR A 1 581 ? -1.145 11.101 25.846 1.00 92.44 581 TYR A N 1
ATOM 4655 C CA . TYR A 1 581 ? -1.432 11.844 24.630 1.00 92.44 581 TYR A CA 1
ATOM 4656 C C . TYR A 1 581 ? -2.765 11.382 24.047 1.00 92.44 581 TYR A C 1
ATOM 4658 O O . TYR A 1 581 ? -2.959 10.194 23.807 1.00 92.44 581 TYR A O 1
ATOM 4666 N N . TYR A 1 582 ? -3.671 12.331 23.818 1.00 91.38 582 TYR A N 1
ATOM 4667 C CA . TYR A 1 582 ? -4.967 12.089 23.193 1.00 91.38 582 TYR A CA 1
ATOM 4668 C C . TYR A 1 582 ? -4.950 12.564 21.745 1.00 91.38 582 TYR A C 1
ATOM 4670 O O . TYR A 1 582 ? -4.544 13.696 21.472 1.00 91.38 582 TYR A O 1
ATOM 4678 N N . SER A 1 583 ? -5.453 11.735 20.834 1.00 92.75 583 SER A N 1
ATOM 4679 C CA . SER A 1 583 ? -5.691 12.120 19.444 1.00 92.75 583 SER A CA 1
ATOM 4680 C C . SER A 1 583 ? -7.056 11.628 18.994 1.00 92.75 583 SER A C 1
ATOM 4682 O O . SER A 1 583 ? -7.351 10.442 19.091 1.00 92.75 583 SER A O 1
ATOM 4684 N N . LYS A 1 584 ? -7.861 12.556 18.473 1.00 93.25 584 LYS A N 1
ATOM 4685 C CA . LYS A 1 584 ? -9.192 12.295 17.908 1.00 93.25 584 LYS A CA 1
ATOM 4686 C C . LYS A 1 584 ? -9.229 12.367 16.383 1.00 93.25 584 LYS A C 1
ATOM 4688 O O . LYS A 1 584 ? -10.288 12.469 15.782 1.00 93.25 584 LYS A O 1
ATOM 4693 N N . GLU A 1 585 ? -8.057 12.396 15.749 1.00 93.81 585 GLU A N 1
ATOM 4694 C CA . GLU A 1 585 ? -7.963 12.685 14.318 1.00 93.81 585 GLU A CA 1
ATOM 4695 C C . GLU A 1 585 ? -8.646 11.626 13.454 1.00 93.81 585 GLU A C 1
ATOM 4697 O O . GLU A 1 585 ? -9.283 11.986 12.471 1.00 93.81 585 GLU A O 1
ATOM 4702 N N . ILE A 1 586 ? -8.531 10.346 13.817 1.00 95.00 586 ILE A N 1
ATOM 4703 C CA . ILE A 1 586 ? -9.132 9.249 13.050 1.00 95.00 586 ILE A CA 1
ATOM 4704 C C . ILE A 1 586 ? -10.663 9.378 13.045 1.00 95.00 586 ILE A C 1
ATOM 4706 O O . ILE A 1 586 ? -11.258 9.357 11.967 1.00 95.00 586 ILE A O 1
ATOM 4710 N N . ASP A 1 587 ? -11.278 9.595 14.209 1.00 94.56 587 ASP A N 1
ATOM 4711 C CA . ASP A 1 587 ? -12.726 9.820 14.329 1.00 94.56 587 ASP A CA 1
ATOM 4712 C C . ASP A 1 587 ? -13.167 11.120 13.627 1.00 94.56 587 ASP A C 1
ATOM 4714 O O . ASP A 1 587 ? -14.089 11.118 12.807 1.00 94.56 587 ASP A O 1
ATOM 4718 N N . ASP A 1 588 ? -12.419 12.220 13.809 1.00 93.94 588 ASP A N 1
ATOM 4719 C CA . ASP A 1 588 ? -12.675 13.503 13.134 1.00 93.94 588 ASP A CA 1
ATOM 4720 C C . ASP A 1 588 ? -12.670 13.366 11.596 1.00 93.94 588 ASP A C 1
ATOM 4722 O O . ASP A 1 588 ? -13.359 14.120 10.901 1.00 93.94 588 ASP A O 1
ATOM 4726 N N . TYR A 1 589 ? -11.894 12.438 11.020 1.00 92.12 589 TYR A N 1
ATOM 4727 C CA . TYR A 1 589 ? -11.919 12.207 9.573 1.00 92.12 589 TYR A CA 1
ATOM 4728 C C . TYR A 1 589 ? -13.286 11.679 9.130 1.00 92.12 589 TYR A C 1
ATOM 4730 O O . TYR A 1 589 ? -13.815 12.161 8.130 1.00 92.12 589 TYR A O 1
ATOM 4738 N N . GLY A 1 590 ? -13.874 10.755 9.885 1.00 86.31 590 GLY A N 1
ATOM 4739 C CA . GLY A 1 590 ? -15.184 10.177 9.603 1.00 86.31 590 GLY A CA 1
ATOM 4740 C C . GLY A 1 590 ? -16.367 11.085 9.944 1.00 86.31 590 GLY A C 1
ATOM 4741 O O . GLY A 1 590 ? -17.337 11.155 9.184 1.00 86.31 590 GLY A O 1
ATOM 4742 N N . GLU A 1 591 ? -16.287 11.826 11.050 1.00 86.25 591 GLU A N 1
ATOM 4743 C CA . GLU A 1 591 ? -17.382 12.691 11.500 1.00 86.25 591 GLU A CA 1
ATOM 4744 C C . GLU A 1 591 ? -17.400 14.060 10.802 1.00 86.25 591 GLU A C 1
ATOM 4746 O O . GLU A 1 591 ? -18.473 14.584 10.484 1.00 86.25 591 GLU A O 1
ATOM 4751 N N . ALA A 1 592 ? -16.228 14.655 10.545 1.00 83.44 592 ALA A N 1
ATOM 4752 C CA . ALA A 1 592 ? -16.139 16.023 10.033 1.00 83.44 592 ALA A CA 1
ATOM 4753 C C . ALA A 1 592 ? -15.950 16.110 8.510 1.00 83.44 592 ALA A C 1
ATOM 4755 O O . ALA A 1 592 ? -16.382 17.097 7.908 1.00 83.44 592 ALA A O 1
ATOM 4756 N N . SER A 1 593 ? -15.289 15.137 7.862 1.00 82.12 593 SER A N 1
ATOM 4757 C CA . SER A 1 593 ? -15.053 15.181 6.409 1.00 82.12 593 SER A CA 1
ATOM 4758 C C . SER A 1 593 ? -14.695 13.827 5.785 1.00 82.12 593 SER A C 1
ATOM 4760 O O . SER A 1 593 ? -13.520 13.465 5.712 1.00 82.12 593 SER A O 1
ATOM 4762 N N . MET A 1 594 ? -15.673 13.206 5.128 1.00 87.62 594 MET A N 1
ATOM 4763 C CA . MET A 1 594 ? -15.534 11.935 4.399 1.00 87.62 594 MET A CA 1
ATOM 4764 C C . MET A 1 594 ? -14.644 11.967 3.147 1.00 87.62 594 MET A C 1
ATOM 4766 O O . MET A 1 594 ? -14.365 10.926 2.558 1.00 87.62 594 MET A O 1
ATOM 4770 N N . LYS A 1 595 ? -14.204 13.147 2.702 1.00 88.00 595 LYS A N 1
ATOM 4771 C CA . LYS A 1 595 ? -13.386 13.272 1.493 1.00 88.00 595 LYS A CA 1
ATOM 4772 C C . LYS A 1 595 ? -12.056 12.523 1.645 1.00 88.00 595 LYS A C 1
ATOM 4774 O O . LYS A 1 595 ? -11.270 12.859 2.534 1.00 88.00 595 LYS A O 1
ATOM 4779 N N . ASP A 1 596 ? -11.794 11.598 0.717 1.00 90.62 596 ASP A N 1
ATOM 4780 C CA . ASP A 1 596 ? -10.566 10.793 0.640 1.00 90.62 596 ASP A CA 1
ATOM 4781 C C . ASP A 1 596 ? -10.230 10.073 1.968 1.00 90.62 596 ASP A C 1
ATOM 4783 O O . ASP A 1 596 ? -9.057 9.969 2.341 1.00 90.62 596 ASP A O 1
ATOM 4787 N N . ILE A 1 597 ? -11.247 9.638 2.724 1.00 94.50 597 ILE A N 1
ATOM 4788 C CA . ILE A 1 597 ? -11.073 9.122 4.089 1.00 94.50 597 ILE A CA 1
ATOM 4789 C C . ILE A 1 597 ? -10.087 7.949 4.147 1.00 94.50 597 ILE A C 1
ATOM 4791 O O . ILE A 1 597 ? -9.186 7.968 4.980 1.00 94.50 597 ILE A O 1
ATOM 4795 N N . GLU A 1 598 ? -10.164 6.987 3.228 1.00 95.75 598 GLU A N 1
ATOM 4796 C CA . GLU A 1 598 ? -9.292 5.808 3.181 1.00 95.75 598 GLU A CA 1
ATOM 4797 C C . GLU A 1 598 ? -7.813 6.201 3.054 1.00 95.75 598 GLU A C 1
ATOM 4799 O O . GLU A 1 598 ? -6.956 5.660 3.760 1.00 95.75 598 GLU A O 1
ATOM 4804 N N . ARG A 1 599 ? -7.513 7.200 2.210 1.00 94.94 599 ARG A N 1
ATOM 4805 C CA . ARG A 1 599 ? -6.153 7.733 2.038 1.00 94.94 599 ARG A CA 1
ATOM 4806 C C . ARG A 1 599 ? -5.686 8.474 3.285 1.00 94.94 599 ARG A C 1
ATOM 4808 O O . ARG A 1 599 ? -4.555 8.270 3.715 1.00 94.94 599 ARG A O 1
ATOM 4815 N N . ARG A 1 600 ? -6.552 9.287 3.896 1.00 96.38 600 ARG A N 1
ATOM 4816 C CA . ARG A 1 600 ? -6.230 10.013 5.137 1.00 96.38 600 ARG A CA 1
ATOM 4817 C C . ARG A 1 600 ? -5.960 9.061 6.301 1.00 96.38 600 ARG A C 1
ATOM 4819 O O . ARG A 1 600 ? -5.036 9.304 7.069 1.00 96.38 600 ARG A O 1
ATOM 4826 N N . LEU A 1 601 ? -6.714 7.967 6.410 1.00 97.25 601 LEU A N 1
ATOM 4827 C CA . LEU A 1 601 ? -6.481 6.918 7.405 1.00 97.25 601 LEU A CA 1
ATOM 4828 C C . LEU A 1 601 ? -5.114 6.248 7.199 1.00 97.25 601 LEU A C 1
ATOM 4830 O O . LEU A 1 601 ? -4.338 6.150 8.149 1.00 97.25 601 LEU A O 1
ATOM 4834 N N . ALA A 1 602 ? -4.786 5.856 5.962 1.00 95.56 602 ALA A N 1
ATOM 4835 C CA . ALA A 1 602 ? -3.488 5.260 5.633 1.00 95.56 602 ALA A CA 1
ATOM 4836 C C . ALA A 1 602 ? -2.314 6.218 5.925 1.00 95.56 602 ALA A C 1
ATOM 4838 O O . ALA A 1 602 ? -1.308 5.830 6.523 1.00 95.56 602 ALA A O 1
ATOM 4839 N N . GLU A 1 603 ? -2.451 7.496 5.557 1.00 95.81 603 GLU A N 1
ATOM 4840 C CA . GLU A 1 603 ? -1.466 8.536 5.868 1.00 95.81 603 GLU A CA 1
ATOM 4841 C C . GLU A 1 603 ? -1.318 8.740 7.380 1.00 95.81 603 GLU A C 1
ATOM 4843 O O . GLU A 1 603 ? -0.190 8.829 7.873 1.00 95.81 603 GLU A O 1
ATOM 4848 N N . ARG A 1 604 ? -2.427 8.764 8.132 1.00 96.50 604 ARG A N 1
ATOM 4849 C CA . ARG A 1 604 ? -2.388 8.983 9.580 1.00 96.50 604 ARG A CA 1
ATOM 4850 C C . ARG A 1 604 ? -1.683 7.849 10.305 1.00 96.50 604 ARG A C 1
ATOM 4852 O O . ARG A 1 604 ? -0.818 8.139 11.127 1.00 96.50 604 ARG A O 1
ATOM 4859 N N . VAL A 1 605 ? -1.967 6.592 9.964 1.00 97.62 605 VAL A N 1
ATOM 4860 C CA . VAL A 1 605 ? -1.255 5.428 10.523 1.00 97.62 605 VAL A CA 1
ATOM 4861 C C . VAL A 1 605 ? 0.249 5.529 10.264 1.00 97.62 605 VAL A C 1
ATOM 4863 O O . VAL A 1 605 ? 1.041 5.330 11.184 1.00 97.62 605 VAL A O 1
ATOM 4866 N N . ARG A 1 606 ? 0.658 5.938 9.053 1.00 95.88 606 ARG A N 1
ATOM 4867 C CA . ARG A 1 606 ? 2.073 6.201 8.756 1.00 95.88 606 ARG A CA 1
ATOM 4868 C C . ARG A 1 606 ? 2.648 7.284 9.668 1.00 95.88 606 ARG A C 1
ATOM 4870 O O . ARG A 1 606 ? 3.681 7.068 10.283 1.00 95.88 606 ARG A O 1
ATOM 4877 N N . THR A 1 607 ? 1.985 8.435 9.784 1.00 96.81 607 THR A N 1
ATOM 4878 C CA . THR A 1 607 ? 2.480 9.526 10.643 1.00 96.81 607 THR A CA 1
ATOM 4879 C C . THR A 1 607 ? 2.514 9.154 12.122 1.00 96.81 607 THR A C 1
ATOM 4881 O O . THR A 1 607 ? 3.432 9.569 12.814 1.00 96.81 607 THR A O 1
ATOM 4884 N N . LEU A 1 608 ? 1.569 8.340 12.601 1.00 97.06 608 LEU A N 1
ATOM 4885 C CA . LEU A 1 608 ? 1.548 7.848 13.977 1.00 97.06 608 LEU A CA 1
ATOM 4886 C C . LEU A 1 608 ? 2.733 6.925 14.254 1.00 97.06 608 LEU A C 1
ATOM 4888 O O . LEU A 1 608 ? 3.366 7.070 15.294 1.00 97.06 608 LEU A O 1
ATOM 4892 N N . ALA A 1 609 ? 3.063 6.018 13.330 1.00 97.19 609 ALA A N 1
ATOM 4893 C CA . ALA A 1 609 ? 4.242 5.162 13.464 1.00 97.19 609 ALA A CA 1
ATOM 4894 C C . ALA A 1 609 ? 5.519 6.010 13.582 1.00 97.19 609 ALA A C 1
ATOM 4896 O O . ALA A 1 609 ? 6.322 5.804 14.491 1.00 97.19 609 ALA A O 1
ATOM 4897 N N . ASP A 1 610 ? 5.663 7.014 12.711 1.00 94.50 610 ASP A N 1
ATOM 4898 C CA . ASP A 1 610 ? 6.784 7.956 12.724 1.00 94.50 610 ASP A CA 1
ATOM 4899 C C . ASP A 1 610 ? 6.848 8.730 14.046 1.00 94.50 610 ASP A C 1
ATOM 4901 O O . ASP A 1 610 ? 7.910 8.814 14.659 1.00 94.50 610 ASP A O 1
ATOM 4905 N N . GLU A 1 611 ? 5.712 9.274 14.491 1.00 93.19 611 GLU A N 1
ATOM 4906 C CA . GLU A 1 611 ? 5.582 10.029 15.736 1.00 93.19 611 GLU A CA 1
ATOM 4907 C C . GLU A 1 611 ? 5.951 9.173 16.951 1.00 93.19 611 GLU A C 1
ATOM 4909 O O . GLU A 1 611 ? 6.764 9.602 17.767 1.00 93.19 611 GLU A O 1
ATOM 4914 N N . ILE A 1 612 ? 5.390 7.969 17.079 1.00 94.56 612 ILE A N 1
ATOM 4915 C CA . ILE A 1 612 ? 5.637 7.068 18.210 1.00 94.56 612 ILE A CA 1
ATOM 4916 C C . ILE A 1 612 ? 7.110 6.655 18.248 1.00 94.56 612 ILE A C 1
ATOM 4918 O O . ILE A 1 612 ? 7.755 6.808 19.289 1.00 94.56 612 ILE A O 1
ATOM 4922 N N . PHE A 1 613 ? 7.657 6.204 17.116 1.00 94.00 613 PHE A N 1
ATOM 4923 C CA . PHE A 1 613 ? 9.056 5.792 17.011 1.00 94.00 613 PHE A CA 1
ATOM 4924 C C . PHE A 1 613 ? 10.002 6.928 17.415 1.00 94.00 613 PHE A C 1
ATOM 4926 O O . PHE A 1 613 ? 10.866 6.759 18.275 1.00 94.00 613 PHE A O 1
ATOM 4933 N N . ASP A 1 614 ? 9.801 8.130 16.863 1.00 91.06 614 ASP A N 1
ATOM 4934 C CA . ASP A 1 614 ? 10.633 9.287 17.191 1.00 91.06 614 ASP A CA 1
ATOM 4935 C C . ASP A 1 614 ? 10.505 9.720 18.654 1.00 91.06 614 ASP A C 1
ATOM 4937 O O . ASP A 1 614 ? 11.470 10.237 19.221 1.00 91.06 614 ASP A O 1
ATOM 4941 N N . ARG A 1 615 ? 9.327 9.561 19.267 1.00 90.06 615 ARG A N 1
ATOM 4942 C CA . ARG A 1 615 ? 9.110 9.914 20.676 1.00 90.06 615 ARG A CA 1
ATOM 4943 C C . ARG A 1 615 ? 9.850 8.972 21.605 1.00 90.06 615 ARG A C 1
ATOM 4945 O O . ARG A 1 615 ? 10.523 9.468 22.501 1.00 90.06 615 ARG A O 1
ATOM 4952 N N . ILE A 1 616 ? 9.765 7.665 21.372 1.00 90.56 616 ILE A N 1
ATOM 4953 C CA . ILE A 1 616 ? 10.513 6.672 22.153 1.00 90.56 616 ILE A CA 1
ATOM 4954 C C . ILE A 1 616 ? 12.014 6.915 21.976 1.00 90.56 616 ILE A C 1
ATOM 4956 O O . ILE A 1 616 ? 12.731 7.061 22.955 1.00 90.56 616 ILE A O 1
ATOM 4960 N N . ARG A 1 617 ? 12.472 7.098 20.733 1.00 88.56 617 ARG A N 1
ATOM 4961 C CA . ARG A 1 617 ? 13.886 7.333 20.416 1.00 88.56 617 ARG A CA 1
ATOM 4962 C C . ARG A 1 617 ? 14.483 8.587 21.060 1.00 88.56 617 ARG A C 1
ATOM 4964 O O . ARG A 1 617 ? 15.655 8.598 21.420 1.00 88.56 617 ARG A O 1
ATOM 4971 N N . LYS A 1 618 ? 13.724 9.687 21.103 1.00 84.44 618 LYS A N 1
ATOM 4972 C CA . LYS A 1 618 ? 14.201 10.993 21.607 1.00 84.44 618 LYS A CA 1
ATOM 4973 C C . LYS A 1 618 ? 13.948 11.190 23.097 1.00 84.44 618 LYS A C 1
ATOM 4975 O O . LYS A 1 618 ? 14.548 12.089 23.683 1.00 84.44 618 LYS A O 1
ATOM 4980 N N . GLY A 1 619 ? 12.984 10.468 23.652 1.00 75.88 619 GLY A N 1
ATOM 4981 C CA . GLY A 1 619 ? 12.581 10.596 25.040 1.00 75.88 619 GLY A CA 1
ATOM 4982 C C . GLY A 1 619 ? 13.300 9.612 25.947 1.00 75.88 619 GLY A C 1
ATOM 4983 O O . GLY A 1 619 ? 14.015 8.728 25.495 1.00 75.88 619 GLY A O 1
ATOM 4984 N N . ASP A 1 620 ? 13.049 9.753 27.243 1.00 73.06 620 ASP A N 1
ATOM 4985 C CA . ASP A 1 620 ? 13.573 8.844 28.265 1.00 73.06 620 ASP A CA 1
ATOM 4986 C C . ASP A 1 620 ? 12.621 7.651 28.517 1.00 73.06 620 ASP A C 1
ATOM 4988 O O . ASP A 1 620 ? 12.734 6.971 29.532 1.00 73.06 620 ASP A O 1
ATOM 4992 N N . TRP A 1 621 ? 11.640 7.396 27.636 1.00 87.31 621 TRP A N 1
ATOM 4993 C CA . TRP A 1 621 ? 10.653 6.329 27.839 1.00 87.31 621 TRP A CA 1
ATOM 4994 C C . TRP A 1 621 ? 11.116 5.015 27.225 1.00 87.31 621 TRP A C 1
ATOM 4996 O O . TRP A 1 621 ? 11.214 4.888 26.009 1.00 87.31 621 TRP A O 1
ATOM 5006 N N . ASN A 1 622 ? 11.248 3.994 28.064 1.00 86.75 622 ASN A N 1
ATOM 5007 C CA . ASN A 1 622 ? 11.514 2.628 27.606 1.00 86.75 622 ASN A CA 1
ATOM 5008 C C . ASN A 1 622 ? 10.239 1.876 27.187 1.00 86.75 622 ASN A C 1
ATOM 5010 O O . ASN A 1 622 ? 10.315 0.741 26.721 1.00 86.75 622 ASN A O 1
ATOM 5014 N N . ARG A 1 623 ? 9.057 2.478 27.391 1.00 92.62 623 ARG A N 1
ATOM 5015 C CA . ARG A 1 623 ? 7.768 1.842 27.117 1.00 92.62 623 ARG A CA 1
ATOM 5016 C C . ARG A 1 623 ? 6.700 2.827 26.658 1.00 92.62 623 ARG A C 1
ATOM 5018 O O . ARG A 1 623 ? 6.479 3.860 27.299 1.00 92.62 623 ARG A O 1
ATOM 5025 N N . ALA A 1 624 ? 5.972 2.443 25.616 1.00 95.69 624 ALA A N 1
ATOM 5026 C CA . ALA A 1 624 ? 4.751 3.099 25.183 1.00 95.69 624 ALA A CA 1
ATOM 5027 C C . ALA A 1 624 ? 3.581 2.112 25.060 1.00 95.69 624 ALA A C 1
ATOM 5029 O O . ALA A 1 624 ? 3.772 0.915 24.857 1.00 95.69 624 ALA A O 1
ATOM 5030 N N . TYR A 1 625 ? 2.364 2.635 25.166 1.00 97.25 625 TYR A N 1
ATOM 5031 C CA . TYR A 1 625 ? 1.126 1.903 24.943 1.00 97.25 625 TYR A CA 1
ATOM 5032 C C . TYR A 1 625 ? 0.245 2.662 23.961 1.00 97.25 625 TYR A C 1
ATOM 5034 O O . TYR A 1 625 ? 0.083 3.878 24.086 1.00 97.25 625 TYR A O 1
ATOM 5042 N N . VAL A 1 626 ? -0.357 1.943 23.021 1.00 98.00 626 VAL A N 1
ATOM 5043 C CA . VAL A 1 626 ? -1.421 2.462 22.159 1.00 98.00 626 VAL A CA 1
ATOM 5044 C C . VAL A 1 626 ? -2.719 1.800 22.583 1.00 98.00 626 VAL A C 1
ATOM 5046 O O . VAL A 1 626 ? -2.838 0.576 22.546 1.00 98.00 626 VAL A O 1
ATOM 5049 N N . VAL A 1 627 ? -3.681 2.613 23.006 1.00 97.38 627 VAL A N 1
ATOM 5050 C CA . VAL A 1 627 ? -5.006 2.163 23.433 1.00 97.38 627 VAL A CA 1
ATOM 5051 C C . VAL A 1 627 ? -6.076 2.940 22.687 1.00 97.38 627 VAL A C 1
ATOM 5053 O O . VAL A 1 627 ? -5.888 4.100 22.317 1.00 97.38 627 VAL A O 1
ATOM 5056 N N . THR A 1 628 ? -7.217 2.295 22.490 1.00 97.44 628 THR A N 1
ATOM 5057 C CA . THR A 1 628 ? -8.365 2.878 21.803 1.00 97.44 628 THR A CA 1
ATOM 5058 C C . THR A 1 628 ? -9.658 2.472 22.499 1.00 97.44 628 THR A C 1
ATOM 5060 O O . THR A 1 628 ? -9.690 1.548 23.312 1.00 97.44 628 THR A O 1
ATOM 5063 N N . ASP A 1 629 ? -10.710 3.226 22.251 1.00 95.69 629 ASP A N 1
ATOM 5064 C CA . ASP A 1 629 ? -12.029 3.106 22.856 1.00 95.69 629 ASP A CA 1
ATOM 5065 C C . ASP A 1 629 ? -13.003 2.312 22.001 1.00 95.69 629 ASP A C 1
ATOM 5067 O O . ASP A 1 629 ? -13.789 1.533 22.543 1.00 95.69 629 ASP A O 1
ATOM 5071 N N . HIS A 1 630 ? -12.942 2.523 20.693 1.00 97.25 630 HIS A N 1
ATOM 5072 C CA . HIS A 1 630 ? -13.719 1.820 19.689 1.00 97.25 630 HIS A CA 1
ATOM 5073 C C . HIS A 1 630 ? -12.970 1.802 18.352 1.00 97.25 630 HIS A C 1
ATOM 5075 O O . HIS A 1 630 ? -11.963 2.476 18.161 1.00 97.25 630 HIS A O 1
ATOM 5081 N N . GLY A 1 631 ? -13.469 1.007 17.416 1.00 97.69 631 GLY A N 1
ATOM 5082 C CA . GLY A 1 631 ? -13.215 1.178 15.994 1.00 97.69 631 GLY A CA 1
ATOM 5083 C C . GLY A 1 631 ? -14.411 1.849 15.323 1.00 97.69 631 GLY A C 1
ATOM 5084 O O . GLY A 1 631 ? -15.152 2.610 15.945 1.00 97.69 631 GLY A O 1
ATOM 5085 N N . PHE A 1 632 ? -14.625 1.570 14.046 1.00 97.62 632 PHE A N 1
ATOM 5086 C CA . PHE A 1 632 ? -15.716 2.165 13.282 1.00 97.62 632 PHE A CA 1
ATOM 5087 C C . PHE A 1 632 ? -16.131 1.256 12.137 1.00 97.62 632 PHE A C 1
ATOM 5089 O O . PHE A 1 632 ? -15.331 0.482 11.607 1.00 97.62 632 PHE A O 1
A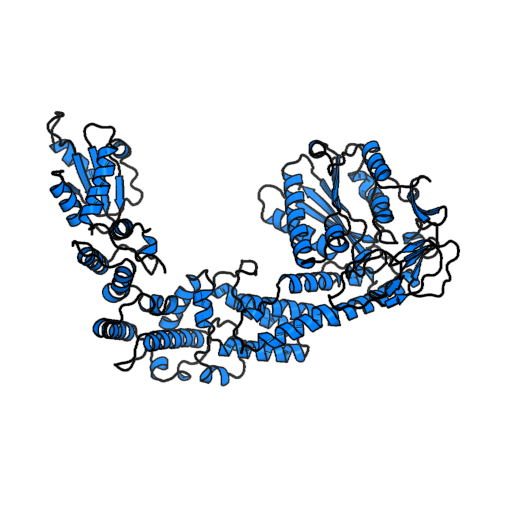TOM 5096 N N . VAL A 1 633 ? -17.366 1.427 11.683 1.00 97.12 633 VAL A N 1
ATOM 5097 C CA . VAL A 1 633 ? -17.801 0.904 10.394 1.00 97.12 633 VAL A CA 1
ATOM 5098 C C . VAL A 1 633 ? -17.660 1.995 9.349 1.00 97.12 633 VAL A C 1
ATOM 5100 O O . VAL A 1 633 ? -18.024 3.151 9.571 1.00 97.12 633 VAL A O 1
ATOM 5103 N N . LEU A 1 634 ? -17.137 1.606 8.194 1.00 96.50 634 LEU A N 1
ATOM 5104 C CA . LEU A 1 634 ? -17.044 2.441 7.011 1.00 96.50 634 LEU A CA 1
ATOM 5105 C C . LEU A 1 634 ? -17.715 1.686 5.869 1.00 96.50 634 LEU A C 1
ATOM 5107 O O . LEU A 1 634 ? -17.122 0.758 5.324 1.00 96.50 634 LEU A O 1
ATOM 5111 N N . LEU A 1 635 ? -18.962 2.041 5.559 1.00 95.69 635 LEU A N 1
ATOM 5112 C CA . LEU A 1 635 ? -19.704 1.405 4.469 1.00 95.69 635 LEU A CA 1
ATOM 5113 C C . LEU A 1 635 ? -19.180 1.867 3.100 1.00 95.69 635 LEU A C 1
ATOM 5115 O O . LEU A 1 635 ? -18.554 2.929 3.026 1.00 95.69 635 LEU A O 1
ATOM 5119 N N . PRO A 1 636 ? -19.460 1.114 2.023 1.00 93.94 636 PRO A N 1
ATOM 5120 C CA . PRO A 1 636 ? -19.287 1.574 0.643 1.00 93.94 636 PRO A CA 1
ATOM 5121 C C . PRO A 1 636 ? -19.987 2.909 0.351 1.00 93.94 636 PRO A C 1
ATOM 5123 O O . PRO A 1 636 ? -20.919 3.289 1.063 1.00 93.94 636 PRO A O 1
ATOM 5126 N N . GLU A 1 637 ? -19.562 3.622 -0.698 1.00 87.44 637 GLU A N 1
ATOM 5127 C CA . GLU A 1 637 ? -20.113 4.949 -1.031 1.00 87.44 637 GLU A CA 1
ATOM 5128 C C . GLU A 1 637 ? -21.617 4.920 -1.332 1.00 87.44 637 GLU A C 1
ATOM 5130 O O . GLU A 1 637 ? -22.349 5.778 -0.837 1.00 87.44 637 GLU A O 1
ATOM 5135 N N . ASP A 1 638 ? -22.086 3.891 -2.039 1.00 84.69 638 ASP A N 1
ATOM 5136 C CA . ASP A 1 638 ? -23.489 3.751 -2.443 1.00 84.69 638 ASP A CA 1
ATOM 5137 C C . ASP A 1 638 ? -24.374 3.016 -1.418 1.00 84.69 638 ASP A C 1
ATOM 5139 O O . ASP A 1 638 ? -25.583 2.838 -1.627 1.00 84.69 638 ASP A O 1
ATOM 5143 N N . ALA A 1 639 ? -23.814 2.624 -0.269 1.00 89.31 639 ALA A N 1
ATOM 5144 C CA . ALA A 1 639 ? -24.551 1.899 0.758 1.00 89.31 639 ALA A CA 1
ATOM 5145 C C . ALA A 1 639 ? -25.705 2.736 1.337 1.00 89.31 639 ALA A C 1
ATOM 5147 O O . ALA A 1 639 ? -25.536 3.874 1.777 1.00 89.31 639 ALA A O 1
ATOM 5148 N N . GLN A 1 640 ? -26.899 2.141 1.376 1.00 89.50 640 GLN A N 1
ATOM 5149 C CA . GLN A 1 640 ? -28.103 2.783 1.908 1.00 89.50 640 GLN A CA 1
ATOM 5150 C C . GLN A 1 640 ? -28.384 2.329 3.339 1.00 89.50 640 GLN A C 1
ATOM 5152 O O . GLN A 1 640 ? -28.245 1.148 3.652 1.00 89.50 640 GLN A O 1
ATOM 5157 N N . PHE A 1 641 ? -28.833 3.250 4.190 1.00 91.31 641 PHE A N 1
ATOM 5158 C CA . PHE A 1 641 ? -29.280 2.927 5.544 1.00 91.31 641 PHE A CA 1
ATOM 5159 C C . PHE A 1 641 ? -30.763 2.552 5.584 1.00 91.31 641 PHE A C 1
ATOM 5161 O O . PHE A 1 641 ? -31.597 3.166 4.915 1.00 91.31 641 PHE A O 1
ATOM 5168 N N . GLU A 1 642 ? -31.099 1.615 6.464 1.00 92.50 642 GLU A N 1
ATOM 5169 C CA . GLU A 1 642 ? -32.463 1.322 6.882 1.00 92.50 642 GLU A CA 1
ATOM 5170 C C . GLU A 1 642 ? -32.770 2.021 8.217 1.00 92.50 642 GLU A C 1
ATOM 5172 O O . GLU A 1 642 ? -32.148 1.784 9.257 1.00 92.50 642 GLU A O 1
ATOM 5177 N N . ASP A 1 643 ? -33.750 2.925 8.174 1.00 92.06 643 ASP A N 1
ATOM 5178 C CA . ASP A 1 643 ? -34.180 3.726 9.317 1.00 92.06 643 ASP A CA 1
ATOM 5179 C C . ASP A 1 643 ? -35.173 2.954 10.200 1.00 92.06 643 ASP A C 1
ATOM 5181 O O . ASP A 1 643 ? -36.348 2.789 9.866 1.00 92.06 643 ASP A O 1
ATOM 5185 N N . LEU A 1 644 ? -34.725 2.580 11.393 1.00 91.62 644 LEU A N 1
ATOM 5186 C CA . LEU A 1 644 ? -35.527 1.941 12.426 1.00 91.62 644 LEU A CA 1
ATOM 5187 C C . LEU A 1 644 ? -36.200 2.972 13.339 1.00 91.62 644 LEU A C 1
ATOM 5189 O O . LEU A 1 644 ? -35.652 4.036 13.654 1.00 91.62 644 LEU A O 1
ATOM 5193 N N . THR A 1 645 ? -37.393 2.622 13.823 1.00 87.56 645 THR A N 1
ATOM 5194 C CA . THR A 1 645 ? -38.094 3.404 14.851 1.00 87.56 645 THR A CA 1
ATOM 5195 C C . THR A 1 645 ? -37.529 3.049 16.226 1.00 87.56 645 THR A C 1
ATOM 5197 O O . THR A 1 645 ? -37.565 1.875 16.597 1.00 87.56 645 THR A O 1
ATOM 5200 N N . PRO A 1 646 ? -37.015 4.017 17.003 1.00 81.62 646 PRO A N 1
ATOM 5201 C CA . PRO A 1 646 ? -36.407 3.700 18.284 1.00 81.62 646 PRO A CA 1
ATOM 5202 C C . PRO A 1 646 ? -37.454 3.339 19.351 1.00 81.62 646 PRO A C 1
ATOM 5204 O O . PRO A 1 646 ? -38.460 4.049 19.472 1.00 81.62 646 PRO A O 1
ATOM 5207 N N . PRO A 1 647 ? -37.217 2.304 20.181 1.00 78.56 647 PRO A N 1
ATOM 5208 C CA . PRO A 1 647 ? -37.883 2.207 21.476 1.00 78.56 647 PRO A CA 1
ATOM 5209 C C . PRO A 1 647 ? -37.468 3.427 22.322 1.00 78.56 647 PRO A C 1
ATOM 5211 O O . PRO A 1 647 ? -36.335 3.889 22.224 1.00 78.56 647 PRO A O 1
ATOM 5214 N N . GLY A 1 648 ? -38.388 4.034 23.078 1.00 84.44 648 GLY A N 1
ATOM 5215 C CA . GLY A 1 648 ? -38.085 5.247 23.858 1.00 84.44 648 GLY A CA 1
ATOM 5216 C C . GLY A 1 648 ? -36.920 5.057 24.848 1.00 84.44 648 GLY A C 1
ATOM 5217 O O . GLY A 1 648 ? -36.631 3.935 25.245 1.00 84.44 648 GLY A O 1
ATOM 5218 N N . GLY A 1 649 ? -36.266 6.152 25.254 1.00 90.75 649 GLY A N 1
ATOM 5219 C CA . GLY A 1 649 ? -35.088 6.136 26.139 1.00 90.75 649 GLY A CA 1
ATOM 5220 C C . GLY A 1 649 ? -33.965 7.049 25.636 1.00 90.75 649 GLY A C 1
ATOM 5221 O O . GLY A 1 649 ? -34.220 7.970 24.851 1.00 90.75 649 GLY A O 1
ATOM 5222 N N . ASP A 1 650 ? -32.722 6.774 26.041 1.00 93.50 650 ASP A N 1
ATOM 5223 C CA . ASP A 1 650 ? -31.531 7.411 25.465 1.00 93.50 650 ASP A CA 1
ATOM 5224 C C . ASP A 1 650 ? -31.160 6.729 24.142 1.00 93.50 650 ASP A C 1
ATOM 5226 O O . ASP A 1 650 ? -30.510 5.678 24.098 1.00 93.50 650 ASP A O 1
ATOM 5230 N N . VAL A 1 651 ? -31.617 7.344 23.053 1.00 91.88 651 VAL A N 1
ATOM 5231 C CA . VAL A 1 651 ? -31.463 6.853 21.680 1.00 91.88 651 VAL A CA 1
ATOM 5232 C C . VAL A 1 651 ? -30.281 7.534 20.991 1.00 91.88 651 VAL A C 1
ATOM 5234 O O . VAL A 1 651 ? -30.243 8.770 20.864 1.00 91.88 651 VAL A O 1
ATOM 5237 N N . LYS A 1 652 ? -29.374 6.724 20.441 1.00 92.69 652 LYS A N 1
ATOM 5238 C CA . LYS A 1 652 ? -28.304 7.114 19.507 1.00 92.69 652 LYS A CA 1
ATOM 5239 C C . LYS A 1 652 ? -28.434 6.329 18.202 1.00 92.69 652 LYS A C 1
ATOM 5241 O O . LYS A 1 652 ? -29.323 5.499 18.069 1.00 92.69 652 LYS A O 1
ATOM 5246 N N . ARG A 1 653 ? -27.548 6.588 17.233 1.00 90.81 653 ARG A N 1
ATOM 5247 C CA . ARG A 1 653 ? -27.600 5.982 15.889 1.00 90.81 653 ARG A CA 1
ATOM 5248 C C . ARG A 1 653 ? -27.649 4.453 15.930 1.00 90.81 653 ARG A C 1
ATOM 5250 O O . ARG A 1 653 ? -28.443 3.858 15.210 1.00 90.81 653 ARG A O 1
ATOM 5257 N N . ARG A 1 654 ? -26.805 3.844 16.764 1.00 94.56 654 ARG A N 1
ATOM 5258 C CA . ARG A 1 654 ? -26.570 2.394 16.805 1.00 94.56 654 ARG A CA 1
ATOM 5259 C C . ARG A 1 654 ? -27.067 1.709 18.076 1.00 94.56 654 ARG A C 1
ATOM 5261 O O . ARG A 1 654 ? -26.950 0.495 18.190 1.00 94.56 654 ARG A O 1
ATOM 5268 N N . ARG A 1 655 ? -27.649 2.461 19.017 1.00 94.50 655 ARG A N 1
ATOM 5269 C CA . ARG A 1 655 ? -28.083 1.907 20.301 1.00 94.50 655 ARG A CA 1
ATOM 5270 C C . ARG A 1 655 ? -29.217 2.658 20.976 1.00 94.50 655 ARG A C 1
ATOM 5272 O O . ARG A 1 655 ? -29.390 3.861 20.774 1.00 94.50 655 ARG A O 1
ATOM 5279 N N . VAL A 1 656 ? -29.929 1.946 21.844 1.00 94.56 656 VAL A N 1
ATOM 5280 C CA . VAL A 1 656 ? -30.903 2.507 22.788 1.00 94.56 656 VAL A CA 1
ATOM 5281 C C . VAL A 1 656 ? -30.615 1.993 24.188 1.00 94.56 656 VAL A C 1
ATOM 5283 O O . VAL A 1 656 ? -30.352 0.809 24.364 1.00 94.56 656 VAL A O 1
ATOM 5286 N N . ALA A 1 657 ? -30.711 2.870 25.183 1.00 94.81 657 ALA A N 1
ATOM 5287 C CA . ALA A 1 657 ? -30.716 2.486 26.589 1.00 94.81 657 ALA A CA 1
ATOM 5288 C C . ALA A 1 657 ? -31.997 2.969 27.278 1.00 94.81 657 ALA A C 1
ATOM 5290 O O . ALA A 1 657 ? -32.384 4.131 27.134 1.00 94.81 657 ALA A O 1
ATOM 5291 N N . ALA A 1 658 ? -32.643 2.081 28.028 1.00 93.44 658 ALA A N 1
ATOM 5292 C CA . ALA A 1 658 ? -33.791 2.389 28.879 1.00 93.44 658 ALA A CA 1
ATOM 5293 C C . ALA A 1 658 ? -33.852 1.391 30.047 1.00 93.44 658 ALA A C 1
ATOM 5295 O O . ALA A 1 658 ? -33.288 0.303 29.950 1.00 93.44 658 ALA A O 1
ATOM 5296 N N . GLU A 1 659 ? -34.532 1.756 31.140 1.00 89.25 659 GLU A N 1
ATOM 5297 C CA . GLU A 1 659 ? -34.728 0.853 32.290 1.00 89.25 659 GLU A CA 1
ATOM 5298 C C . GLU A 1 659 ? -35.502 -0.410 31.884 1.00 89.25 659 GLU A C 1
ATOM 5300 O O . GLU A 1 659 ? -35.121 -1.510 32.270 1.00 89.25 659 GLU A O 1
ATOM 5305 N N . ASP A 1 660 ? -36.520 -0.241 31.034 1.00 85.88 660 ASP A N 1
ATOM 5306 C CA . ASP A 1 660 ? -37.375 -1.313 30.528 1.00 85.88 660 ASP A CA 1
ATOM 5307 C C . ASP A 1 660 ? -37.267 -1.400 28.995 1.00 85.88 660 ASP A C 1
ATOM 5309 O O . ASP A 1 660 ? -37.997 -0.730 28.257 1.00 85.88 660 ASP A O 1
ATOM 5313 N N . LEU A 1 661 ? -36.344 -2.229 28.499 1.00 88.69 661 LEU A N 1
ATOM 5314 C CA . LEU A 1 661 ? -36.265 -2.600 27.083 1.00 88.69 661 LEU A CA 1
ATOM 5315 C C . LEU A 1 661 ? -36.897 -3.978 26.867 1.00 88.69 661 LEU A C 1
ATOM 5317 O O . LEU A 1 661 ? -36.645 -4.912 27.618 1.00 88.69 661 LEU A O 1
ATOM 5321 N N . SER A 1 662 ? -37.706 -4.100 25.814 1.00 85.38 662 SER A N 1
ATOM 5322 C CA . SER A 1 662 ? -38.213 -5.392 25.340 1.00 85.38 662 SER A CA 1
ATOM 5323 C C . SER A 1 662 ? -37.053 -6.285 24.899 1.00 85.38 662 SER A C 1
ATOM 5325 O O . SER A 1 662 ? -36.123 -5.779 24.267 1.00 85.38 662 SER A O 1
ATOM 5327 N N . ASP A 1 663 ? -37.138 -7.592 25.162 1.00 83.12 663 ASP A N 1
ATOM 5328 C CA . ASP A 1 663 ? -36.233 -8.597 24.585 1.00 83.12 663 ASP A CA 1
ATOM 5329 C C . ASP A 1 663 ? -36.424 -8.698 23.061 1.00 83.12 663 ASP A C 1
ATOM 5331 O O . ASP A 1 663 ? -35.456 -8.851 22.316 1.00 83.12 663 ASP A O 1
ATOM 5335 N N . ASP A 1 664 ? -37.656 -8.489 22.585 1.00 83.06 664 ASP A N 1
ATOM 5336 C CA . ASP A 1 664 ? -37.992 -8.446 21.162 1.00 83.06 664 ASP A CA 1
ATOM 5337 C C . ASP A 1 664 ? -37.591 -7.102 20.533 1.00 83.06 664 ASP A C 1
ATOM 5339 O O . ASP A 1 664 ? -37.921 -6.032 21.060 1.00 83.06 664 ASP A O 1
ATOM 5343 N N . GLY A 1 665 ? -36.923 -7.152 19.380 1.00 84.88 665 GLY A N 1
ATOM 5344 C CA . GLY A 1 665 ? -36.536 -5.988 18.579 1.00 84.88 665 GLY A CA 1
ATOM 5345 C C . GLY A 1 665 ? -35.275 -6.253 17.747 1.00 84.88 665 GLY A C 1
ATOM 5346 O O . GLY A 1 665 ? -34.623 -7.270 17.963 1.00 84.88 665 GLY A O 1
ATOM 5347 N N . PRO A 1 666 ? -34.914 -5.349 16.820 1.00 88.75 666 PRO A N 1
ATOM 5348 C CA . PRO A 1 666 ? -33.690 -5.477 16.032 1.00 88.75 666 PRO A CA 1
ATOM 5349 C C . PRO A 1 666 ? -32.435 -5.357 16.911 1.00 88.75 666 PRO A C 1
ATOM 5351 O O . PRO A 1 666 ? -32.398 -4.534 17.839 1.00 88.75 666 PRO A O 1
ATOM 5354 N N . GLY A 1 667 ? -31.419 -6.165 16.604 1.00 91.06 667 GLY A N 1
ATOM 5355 C CA . GLY A 1 667 ? -30.152 -6.239 17.326 1.00 91.06 667 GLY A CA 1
ATOM 5356 C C . GLY A 1 667 ? -30.245 -6.920 18.696 1.00 91.06 667 GLY A C 1
ATOM 5357 O O . GLY A 1 667 ? -31.280 -7.465 19.088 1.00 91.06 667 GLY A O 1
ATOM 5358 N N . VAL A 1 668 ? -29.172 -6.820 19.482 1.00 92.38 668 VAL A N 1
ATOM 5359 C CA . VAL A 1 668 ? -29.021 -7.558 20.744 1.00 92.38 668 VAL A CA 1
ATOM 5360 C C . VAL A 1 668 ? -29.245 -6.664 21.960 1.00 92.38 668 VAL A C 1
ATOM 5362 O O . VAL A 1 668 ? -28.680 -5.576 22.067 1.00 92.38 668 VAL A O 1
ATOM 5365 N N . LEU A 1 669 ? -30.042 -7.150 22.918 1.00 92.50 669 LEU A N 1
ATOM 5366 C CA . LEU A 1 669 ? -30.156 -6.572 24.258 1.00 92.50 669 LEU A CA 1
ATOM 5367 C C . LEU A 1 669 ? -29.045 -7.103 25.176 1.00 92.50 669 LEU A C 1
ATOM 5369 O O . LEU A 1 669 ? -28.988 -8.298 25.470 1.00 92.50 669 LEU A O 1
ATOM 5373 N N . LEU A 1 670 ? -28.192 -6.211 25.666 1.00 90.81 670 LEU A N 1
ATOM 5374 C CA . LEU A 1 670 ? -27.139 -6.513 26.627 1.00 90.81 670 LEU A CA 1
ATOM 5375 C C . LEU A 1 670 ? -27.517 -6.029 28.026 1.00 90.81 670 LEU A C 1
ATOM 5377 O O . LEU A 1 670 ? -28.019 -4.918 28.218 1.00 90.81 670 LEU A O 1
ATOM 5381 N N . THR A 1 671 ? -27.232 -6.878 29.009 1.00 88.31 671 THR A N 1
ATOM 5382 C CA . THR A 1 671 ? -27.357 -6.594 30.440 1.00 88.31 671 THR A CA 1
ATOM 5383 C C . THR A 1 671 ? -26.141 -7.167 31.161 1.00 88.31 671 THR A C 1
ATOM 5385 O O . THR A 1 671 ? -25.543 -8.143 30.697 1.00 88.31 671 THR A O 1
ATOM 5388 N N . GLY A 1 672 ? -25.791 -6.610 32.324 1.00 83.62 672 GLY A N 1
ATOM 5389 C CA . GLY A 1 672 ? -24.705 -7.156 33.140 1.00 83.62 672 GLY A CA 1
ATOM 5390 C C . GLY A 1 672 ? -24.959 -8.566 33.685 1.00 83.62 672 GLY A C 1
ATOM 5391 O O . GLY A 1 672 ? -24.023 -9.215 34.143 1.00 83.62 672 GLY A O 1
ATOM 5392 N N . GLU A 1 673 ? -26.195 -9.068 33.606 1.00 79.81 673 GLU A N 1
ATOM 5393 C CA . GLU A 1 673 ? -26.560 -10.425 34.026 1.00 79.81 673 GLU A CA 1
ATOM 5394 C C . GLU A 1 673 ? -26.394 -11.470 32.913 1.00 79.81 673 GLU A C 1
ATOM 5396 O O . GLU A 1 673 ? -26.185 -12.641 33.223 1.00 79.81 673 GLU A O 1
ATOM 5401 N N . ARG A 1 674 ? -26.473 -11.070 31.633 1.00 73.25 674 ARG A N 1
ATOM 5402 C CA . ARG A 1 674 ? -26.475 -12.004 30.491 1.00 73.25 674 ARG A CA 1
ATOM 5403 C C . ARG A 1 674 ? -25.140 -12.738 30.347 1.00 73.25 674 ARG A C 1
ATOM 5405 O O . ARG A 1 674 ? -25.128 -13.958 30.247 1.00 73.25 674 ARG A O 1
ATOM 5412 N N . VAL A 1 675 ? -24.032 -11.992 30.385 1.00 70.94 675 VAL A N 1
ATOM 5413 C CA . VAL A 1 675 ? -22.658 -12.528 30.391 1.00 70.94 675 VAL A CA 1
ATOM 5414 C C . VAL A 1 675 ? -21.838 -11.742 31.420 1.00 70.94 675 VAL A C 1
ATOM 5416 O O . VAL A 1 675 ? -21.140 -10.792 31.058 1.00 70.94 675 VAL A O 1
ATOM 5419 N N . PRO A 1 676 ? -21.936 -12.072 32.723 1.00 76.62 676 PRO A N 1
ATOM 5420 C CA . PRO A 1 676 ? -21.342 -11.259 33.788 1.00 76.62 676 PRO A CA 1
ATOM 5421 C C . PRO A 1 676 ? -19.828 -11.061 33.653 1.00 76.62 676 PRO A C 1
ATOM 5423 O O . PRO A 1 676 ? -19.295 -10.030 34.065 1.00 76.62 676 PRO A O 1
ATOM 5426 N N . GLU A 1 677 ? -19.134 -12.025 33.048 1.00 73.38 677 GLU A N 1
ATOM 5427 C CA . GLU A 1 677 ? -17.690 -11.965 32.805 1.00 73.38 677 GLU A CA 1
ATOM 5428 C C . GLU A 1 677 ? -17.304 -10.837 31.835 1.00 73.38 677 GLU A C 1
ATOM 5430 O O . GLU A 1 677 ? -16.288 -10.180 32.048 1.00 73.38 677 GLU A O 1
ATOM 5435 N N . LEU A 1 678 ? -18.144 -10.542 30.836 1.00 76.75 678 LEU A N 1
ATOM 5436 C CA . LEU A 1 678 ? -17.904 -9.470 29.863 1.00 76.75 678 LEU A CA 1
ATOM 5437 C C . LEU A 1 678 ? -18.582 -8.155 30.229 1.00 76.75 678 LEU A C 1
ATOM 5439 O O . LEU A 1 678 ? -18.022 -7.084 30.003 1.00 76.75 678 LEU A O 1
ATOM 5443 N N . PHE A 1 679 ? -19.800 -8.228 30.764 1.00 87.00 679 PHE A N 1
ATOM 5444 C CA . PHE A 1 679 ? -20.712 -7.090 30.829 1.00 87.00 679 PHE A CA 1
ATOM 5445 C C . PHE A 1 679 ? -21.042 -6.646 32.251 1.00 87.00 679 PHE A C 1
ATOM 5447 O O . PHE A 1 679 ? -21.929 -5.820 32.424 1.00 87.00 679 PHE A O 1
ATOM 5454 N N . SER A 1 680 ? -20.335 -7.120 33.282 1.00 88.38 680 SER A N 1
ATOM 5455 C CA . SER A 1 680 ? -20.602 -6.721 34.680 1.00 88.38 680 SER A CA 1
ATOM 5456 C C . SER A 1 680 ? -20.541 -5.211 34.953 1.00 88.38 680 SER A C 1
ATOM 5458 O O . SER A 1 680 ? -21.085 -4.767 35.961 1.00 88.38 680 SER A O 1
ATOM 5460 N N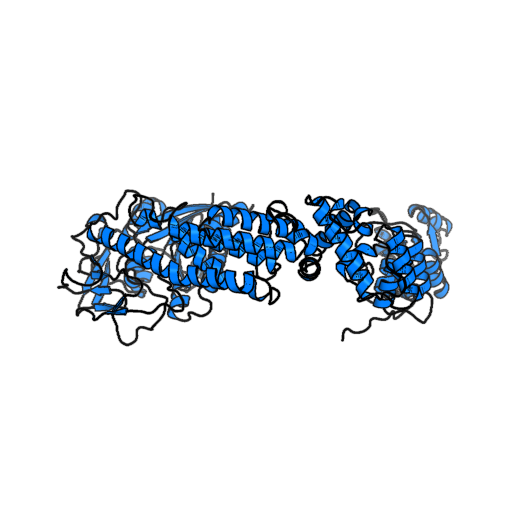 . TYR A 1 681 ? -19.920 -4.414 34.076 1.00 92.25 681 TYR A N 1
ATOM 5461 C CA . TYR A 1 681 ? -19.954 -2.950 34.152 1.00 92.25 681 TYR A CA 1
ATOM 5462 C C . TYR A 1 681 ? -21.281 -2.338 33.657 1.00 92.25 681 TYR A C 1
ATOM 5464 O O . TYR A 1 681 ? -21.544 -1.173 33.945 1.00 92.25 681 TYR A O 1
ATOM 5472 N N . LEU A 1 682 ? -22.108 -3.067 32.897 1.00 93.62 682 LEU A N 1
ATOM 5473 C CA . LEU A 1 682 ? -23.411 -2.609 32.405 1.00 93.62 682 LEU A CA 1
ATOM 5474 C C . LEU A 1 682 ? -24.471 -2.734 33.506 1.00 93.62 682 LEU A C 1
ATOM 5476 O O . LEU A 1 682 ? -25.119 -3.771 33.659 1.00 93.62 682 LEU A O 1
ATOM 5480 N N . SER A 1 683 ? -24.692 -1.644 34.238 1.00 93.31 683 SER A N 1
ATOM 5481 C CA . SER A 1 683 ? -25.719 -1.551 35.286 1.00 93.31 683 SER A CA 1
ATOM 5482 C C . SER A 1 683 ? -27.107 -1.188 34.743 1.00 93.31 683 SER A C 1
ATOM 5484 O O . SER A 1 683 ? -28.075 -1.140 35.500 1.00 93.31 683 SER A O 1
ATOM 5486 N N . SER A 1 684 ? -27.232 -0.879 33.451 1.00 93.56 684 SER A N 1
ATOM 5487 C CA . SER A 1 684 ? -28.514 -0.597 32.798 1.00 93.56 684 SER A CA 1
ATOM 5488 C C . SER A 1 684 ? -28.621 -1.332 31.461 1.00 93.56 684 SER A C 1
ATOM 5490 O O . SER A 1 684 ? -27.595 -1.493 30.797 1.00 93.56 684 SER A O 1
ATOM 5492 N N . PRO A 1 685 ? -29.827 -1.765 31.046 1.00 92.94 685 PRO A N 1
ATOM 5493 C CA . PRO A 1 685 ? -30.018 -2.444 29.770 1.00 92.94 685 PRO A CA 1
ATOM 5494 C C . PRO A 1 685 ? -29.689 -1.549 28.574 1.00 92.94 685 PRO A C 1
ATOM 5496 O O . PRO A 1 685 ? -30.065 -0.372 28.524 1.00 92.94 685 PRO A O 1
ATOM 5499 N N . VAL A 1 686 ? -29.024 -2.134 27.579 1.00 94.69 686 VAL A N 1
ATOM 5500 C CA . VAL A 1 686 ? -28.645 -1.457 26.337 1.00 94.69 686 VAL A CA 1
ATOM 5501 C C . VAL A 1 686 ? -28.923 -2.376 25.155 1.00 94.69 686 VAL A C 1
ATOM 5503 O O . VAL A 1 686 ? -28.428 -3.496 25.109 1.00 94.69 686 VAL A O 1
ATOM 5506 N N . ARG A 1 687 ? -29.678 -1.897 24.169 1.00 94.19 687 ARG A N 1
ATOM 5507 C CA . ARG A 1 687 ? -29.869 -2.567 22.881 1.00 94.19 687 ARG A CA 1
ATOM 5508 C C . ARG A 1 687 ? -28.909 -1.995 21.849 1.00 94.19 687 ARG A C 1
ATOM 5510 O O . ARG A 1 687 ? -28.904 -0.780 21.651 1.00 94.19 687 ARG A O 1
ATOM 5517 N N . LEU A 1 688 ? -28.151 -2.859 21.184 1.00 95.19 688 LEU A N 1
ATOM 5518 C CA . LEU A 1 688 ? -27.165 -2.507 20.160 1.00 95.19 688 LEU A CA 1
ATOM 5519 C C . LEU A 1 688 ? -27.585 -3.077 18.810 1.00 95.19 688 LEU A C 1
ATOM 5521 O O . LEU A 1 688 ? -28.039 -4.215 18.736 1.00 95.19 688 LEU A O 1
ATOM 5525 N N . LEU A 1 689 ? -27.428 -2.291 17.750 1.00 94.81 689 LEU A N 1
ATOM 5526 C CA . LEU A 1 689 ? -27.630 -2.737 16.374 1.00 94.81 689 LEU A CA 1
ATOM 5527 C C . LEU A 1 689 ? -26.331 -3.324 15.824 1.00 94.81 689 LEU A C 1
ATOM 5529 O O . LEU A 1 689 ? -25.273 -2.702 15.967 1.00 94.81 689 LEU A O 1
ATOM 5533 N N . LEU A 1 690 ? -26.433 -4.467 15.146 1.00 94.62 690 LEU A N 1
ATOM 5534 C CA . LEU A 1 690 ? -25.298 -5.137 14.512 1.00 94.62 690 LEU A CA 1
ATOM 5535 C C . LEU A 1 690 ? -25.360 -5.091 12.993 1.00 94.62 690 LEU A C 1
ATOM 5537 O O . LEU A 1 690 ? -24.348 -4.766 12.396 1.00 94.62 690 LEU A O 1
ATOM 5541 N N . ASP A 1 691 ? -26.529 -5.257 12.376 1.00 95.50 691 ASP A N 1
ATOM 5542 C CA . ASP A 1 691 ? -26.658 -5.074 10.925 1.00 95.50 691 ASP A CA 1
ATOM 5543 C C . ASP A 1 691 ? -26.032 -3.729 10.481 1.00 95.50 691 ASP A C 1
ATOM 5545 O O . ASP A 1 691 ? -26.374 -2.674 11.043 1.00 95.50 691 ASP A O 1
ATOM 5549 N N . PRO A 1 692 ? -25.098 -3.722 9.515 1.00 95.38 692 PRO A N 1
ATOM 5550 C CA . PRO A 1 692 ? -24.364 -2.522 9.116 1.00 95.38 692 PRO A CA 1
ATOM 5551 C C . PRO A 1 692 ? -25.266 -1.405 8.553 1.00 95.38 692 PRO A C 1
ATOM 5553 O O . PRO A 1 692 ? -24.960 -0.220 8.654 1.00 95.38 692 PRO A O 1
ATOM 5556 N N . GLN A 1 693 ? -26.434 -1.723 8.014 1.00 94.81 693 GLN A N 1
ATOM 5557 C CA . GLN A 1 693 ? -27.326 -0.735 7.410 1.00 94.81 693 GLN A CA 1
ATOM 5558 C C . GLN A 1 693 ? -28.418 -0.248 8.355 1.00 94.81 693 GLN A C 1
ATOM 5560 O O . GLN A 1 693 ? -28.983 0.823 8.125 1.00 94.81 693 GLN A O 1
ATOM 5565 N N . HIS A 1 694 ? -28.701 -0.957 9.445 1.00 94.25 694 HIS A N 1
ATOM 5566 C CA . HIS A 1 694 ? -29.692 -0.509 10.419 1.00 94.25 694 HIS A CA 1
ATOM 5567 C C . HIS A 1 694 ? -29.258 0.754 11.179 1.00 94.25 694 HIS A C 1
ATOM 5569 O O . HIS A 1 694 ? -28.149 0.872 11.691 1.00 94.25 694 HIS A O 1
ATOM 5575 N N . ARG A 1 695 ? -30.154 1.720 11.368 1.00 92.69 695 ARG A N 1
ATOM 5576 C CA . ARG A 1 695 ? -29.913 2.822 12.315 1.00 92.69 695 ARG A CA 1
ATOM 5577 C C . ARG A 1 695 ? -31.194 3.312 12.949 1.00 92.69 695 ARG A C 1
ATOM 5579 O O . ARG A 1 695 ? -32.242 3.321 12.317 1.00 92.69 695 ARG A O 1
ATOM 5586 N N . PHE A 1 696 ? -31.113 3.835 14.165 1.00 90.38 696 PHE A N 1
ATOM 5587 C CA . PHE A 1 696 ? -32.224 4.590 14.731 1.00 90.38 696 PHE A CA 1
ATOM 5588 C C . PHE A 1 696 ? -32.251 6.003 14.154 1.00 90.38 696 PHE A C 1
ATOM 5590 O O . PHE A 1 696 ? -31.324 6.799 14.345 1.00 90.38 696 PHE A O 1
ATOM 5597 N N . LYS A 1 697 ? -33.342 6.334 13.460 1.00 79.44 697 LYS A N 1
ATOM 5598 C CA . LYS A 1 697 ? -33.521 7.656 12.860 1.00 79.44 697 LYS A CA 1
ATOM 5599 C C . LYS A 1 697 ? -33.693 8.714 13.950 1.00 79.44 697 LYS A C 1
ATOM 5601 O O . LYS A 1 697 ? -34.667 8.694 14.702 1.00 79.44 697 LYS A O 1
ATOM 5606 N N . LYS A 1 698 ? -32.783 9.690 14.004 1.00 72.69 698 LYS A N 1
ATOM 5607 C CA . LYS A 1 698 ? -32.859 10.835 14.925 1.00 72.69 698 LYS A CA 1
ATOM 5608 C C . LYS A 1 698 ? -32.446 12.118 14.215 1.00 72.69 698 LYS A C 1
ATOM 5610 O O . LYS A 1 698 ? -31.462 12.151 13.481 1.00 72.69 698 LYS A O 1
ATOM 5615 N N . GLN A 1 699 ? -33.201 13.190 14.442 1.00 65.19 699 GLN A N 1
ATOM 5616 C CA . GLN A 1 699 ? -32.892 14.502 13.877 1.00 65.19 699 GLN A CA 1
ATOM 5617 C C . GLN A 1 699 ? -31.506 14.977 14.343 1.00 65.19 699 GLN A C 1
ATOM 5619 O O . GLN A 1 699 ? -31.208 14.937 15.535 1.00 65.19 699 GLN A O 1
ATOM 5624 N N . GLY A 1 700 ? -30.684 15.450 13.402 1.00 66.38 700 GLY A N 1
ATOM 5625 C CA . GLY A 1 700 ? -29.348 15.987 13.677 1.00 66.38 700 GLY A CA 1
ATOM 5626 C C . GLY A 1 700 ? -28.206 14.969 13.612 1.00 66.38 700 GLY A C 1
ATOM 5627 O O . GLY A 1 700 ? -27.058 15.382 13.721 1.00 66.38 700 GLY A O 1
ATOM 5628 N N . ILE A 1 701 ? -28.489 13.679 13.397 1.00 65.88 701 ILE A N 1
ATOM 5629 C CA . ILE A 1 701 ? -27.450 12.686 13.087 1.00 65.88 701 ILE A CA 1
ATOM 5630 C C . ILE A 1 701 ? -27.193 12.716 11.568 1.00 65.88 701 ILE A C 1
ATOM 5632 O O . ILE A 1 701 ? -28.150 12.545 10.809 1.00 65.88 701 ILE A O 1
ATOM 5636 N N . PRO A 1 702 ? -25.952 12.967 11.108 1.00 69.12 702 PRO A N 1
ATOM 5637 C CA . PRO A 1 702 ? -25.633 13.023 9.685 1.00 69.12 702 PRO A CA 1
ATOM 5638 C C . PRO A 1 702 ? -25.757 11.651 9.016 1.00 69.12 702 PRO A C 1
ATOM 5640 O O . PRO A 1 702 ? -25.441 10.617 9.607 1.00 69.12 702 PRO A O 1
ATOM 5643 N N . ASP A 1 703 ? -26.164 11.652 7.747 1.00 77.62 703 ASP A N 1
ATOM 5644 C CA . ASP A 1 703 ? -26.242 10.457 6.902 1.00 77.62 703 ASP A CA 1
ATOM 5645 C C . ASP A 1 703 ? -24.850 10.061 6.368 1.00 77.62 703 ASP A C 1
ATOM 5647 O O . ASP A 1 703 ? -24.595 10.047 5.170 1.00 77.62 703 ASP A O 1
ATOM 5651 N N . SER A 1 704 ? -23.900 9.864 7.287 1.00 86.56 704 SER A N 1
ATOM 5652 C CA . SER A 1 704 ? -22.532 9.442 6.971 1.00 86.56 704 SER A CA 1
ATOM 5653 C C . SER A 1 704 ? -22.447 7.921 6.834 1.00 86.56 704 SER A C 1
ATOM 5655 O O . SER A 1 704 ? -23.054 7.208 7.639 1.00 86.56 704 SER A O 1
ATOM 5657 N N . ARG A 1 705 ? -21.662 7.437 5.860 1.00 92.62 705 ARG A N 1
ATOM 5658 C CA . ARG A 1 705 ? -21.263 6.022 5.721 1.00 92.62 705 ARG A CA 1
ATOM 5659 C C . ARG A 1 705 ? -20.229 5.581 6.767 1.00 92.62 705 ARG A C 1
ATOM 5661 O O . ARG A 1 705 ? -19.990 4.389 6.908 1.00 92.62 705 ARG A O 1
ATOM 5668 N N . TYR A 1 706 ? -19.645 6.534 7.496 1.00 94.75 706 TYR A N 1
ATOM 5669 C CA . TYR A 1 706 ? -18.820 6.302 8.680 1.00 94.75 706 TYR A CA 1
ATOM 5670 C C . TYR A 1 706 ? -19.672 6.415 9.946 1.00 94.75 706 TYR A C 1
ATOM 5672 O O . TYR A 1 706 ? -20.389 7.408 10.119 1.00 94.75 706 TYR A O 1
ATOM 5680 N N . TYR A 1 707 ? -19.598 5.427 10.835 1.00 94.38 707 TYR A N 1
ATOM 5681 C CA . TYR A 1 707 ? -20.242 5.490 12.147 1.00 94.38 707 TYR A CA 1
ATOM 5682 C C . TYR A 1 707 ? -19.640 4.497 13.149 1.00 94.38 707 TYR A C 1
ATOM 5684 O O . TYR A 1 707 ? -18.958 3.543 12.781 1.00 94.38 707 TYR A O 1
ATOM 5692 N N . HIS A 1 708 ? -19.979 4.707 14.420 1.00 95.25 708 HIS A N 1
ATOM 5693 C CA . HIS A 1 708 ? -19.725 3.792 15.531 1.00 95.25 708 HIS A CA 1
ATOM 5694 C C . HIS A 1 708 ? -20.917 3.767 16.514 1.00 95.25 708 HIS A C 1
ATOM 5696 O O . HIS A 1 708 ? -21.970 4.382 16.276 1.00 95.25 708 HIS A O 1
ATOM 5702 N N . GLY A 1 709 ? -20.754 3.043 17.621 1.00 94.31 709 GLY A N 1
ATOM 5703 C CA . GLY A 1 709 ? -21.687 2.943 18.748 1.00 94.31 709 GLY A CA 1
ATOM 5704 C C . GLY A 1 709 ? -22.514 1.655 18.788 1.00 94.31 709 GLY A C 1
ATOM 5705 O O . GLY A 1 709 ? -23.411 1.544 19.630 1.00 94.31 709 GLY A O 1
ATOM 5706 N N . GLY A 1 710 ? -22.278 0.730 17.858 1.00 95.12 710 GLY A N 1
ATOM 5707 C CA . GLY A 1 710 ? -22.880 -0.598 17.802 1.00 95.12 710 GLY A CA 1
ATOM 5708 C C . GLY A 1 710 ? -22.030 -1.664 18.493 1.00 95.12 710 GLY A C 1
ATOM 5709 O O . GLY A 1 710 ? -21.432 -1.421 19.543 1.00 95.12 710 GLY A O 1
ATOM 5710 N N . ALA A 1 711 ? -22.059 -2.871 17.929 1.00 94.31 711 ALA A N 1
ATOM 5711 C CA . ALA A 1 711 ? -21.307 -4.036 18.397 1.00 94.31 711 ALA A CA 1
ATOM 5712 C C . ALA A 1 711 ? -20.805 -4.915 17.239 1.00 94.31 711 ALA A C 1
ATOM 5714 O O . ALA A 1 711 ? -20.560 -6.104 17.439 1.00 94.31 711 ALA A O 1
ATOM 5715 N N . LEU A 1 712 ? -20.675 -4.354 16.028 1.00 95.81 712 LEU A N 1
ATOM 5716 C CA . LEU A 1 712 ? -19.949 -5.039 14.958 1.00 95.81 712 LEU A CA 1
ATOM 5717 C C . LEU A 1 712 ? -18.489 -5.246 15.386 1.00 95.81 712 LEU A C 1
ATOM 5719 O O . LEU A 1 712 ? -17.935 -4.380 16.074 1.00 95.81 712 LEU A O 1
ATOM 5723 N N . PRO A 1 713 ? -17.821 -6.327 14.949 1.00 96.38 713 PRO A N 1
ATOM 5724 C CA . PRO A 1 713 ? -16.424 -6.552 15.305 1.00 96.38 713 PRO A CA 1
ATOM 5725 C C . PRO A 1 713 ? -15.500 -5.384 14.933 1.00 96.38 713 PRO A C 1
ATOM 5727 O O . PRO A 1 713 ? -14.622 -5.034 15.718 1.00 96.38 713 PRO A O 1
ATOM 5730 N N . GLN A 1 714 ? -15.772 -4.698 13.816 1.00 97.69 714 GLN A N 1
ATOM 5731 C CA . GLN A 1 714 ? -15.079 -3.473 13.401 1.00 97.69 714 GLN A CA 1
ATOM 5732 C C . GLN A 1 714 ? -15.154 -2.338 14.432 1.00 97.69 714 GLN A C 1
ATOM 5734 O O . GLN A 1 714 ? -14.288 -1.465 14.449 1.00 97.69 714 GLN A O 1
ATOM 5739 N N . GLU A 1 715 ? -16.198 -2.306 15.259 1.00 97.56 715 GLU A N 1
ATOM 5740 C CA . GLU A 1 715 ? -16.429 -1.268 16.263 1.00 97.56 715 GLU A CA 1
ATOM 5741 C C . GLU A 1 715 ? -15.865 -1.651 17.635 1.00 97.56 715 GLU A C 1
ATOM 5743 O O . GLU A 1 715 ? -15.425 -0.773 18.376 1.00 97.56 715 GLU A O 1
ATOM 5748 N N . CYS A 1 716 ? -15.897 -2.936 18.002 1.00 95.94 716 CYS A N 1
ATOM 5749 C CA . CYS A 1 716 ? -15.644 -3.356 19.382 1.00 95.94 716 CYS A CA 1
ATOM 5750 C C . CYS A 1 716 ? -14.549 -4.407 19.570 1.00 95.94 716 CYS A C 1
ATOM 5752 O O . CYS A 1 716 ? -14.226 -4.700 20.717 1.00 95.94 716 CYS A O 1
ATOM 5754 N N . ILE A 1 717 ? -13.957 -4.974 18.519 1.00 96.88 717 ILE A N 1
ATOM 5755 C CA . ILE A 1 717 ? -12.762 -5.815 18.656 1.00 96.88 717 ILE A CA 1
ATOM 5756 C C . ILE A 1 717 ? -11.537 -4.966 18.323 1.00 96.88 717 ILE A C 1
ATOM 5758 O O . ILE A 1 717 ? -11.364 -4.497 17.202 1.00 96.88 717 ILE A O 1
ATOM 5762 N N . LEU A 1 718 ? -10.703 -4.730 19.332 1.00 97.44 718 LEU A N 1
ATOM 5763 C CA . LEU A 1 718 ? -9.630 -3.737 19.313 1.00 97.44 718 LEU A CA 1
ATOM 5764 C C . LEU A 1 718 ? -8.272 -4.431 19.456 1.00 97.44 718 LEU A C 1
ATOM 5766 O O . LEU A 1 718 ? -8.188 -5.474 20.100 1.00 97.44 718 LEU A O 1
ATOM 5770 N N . SER A 1 719 ? -7.204 -3.840 18.916 1.00 96.88 719 SER A N 1
ATOM 5771 C CA . SER A 1 719 ? -5.824 -4.245 19.229 1.00 96.88 719 SER A CA 1
ATOM 5772 C C . SER A 1 719 ? -5.153 -3.135 20.021 1.00 96.88 719 SER A C 1
ATOM 5774 O O . SER A 1 719 ? -5.071 -1.992 19.568 1.00 96.88 719 SER A O 1
ATOM 5776 N N . PHE A 1 720 ? -4.728 -3.462 21.238 1.00 97.50 720 PHE A N 1
ATOM 5777 C CA . PHE A 1 720 ? -3.910 -2.579 22.059 1.00 97.50 720 PHE A CA 1
ATOM 5778 C C . PHE A 1 720 ? -2.451 -2.958 21.867 1.00 97.50 720 PHE A C 1
ATOM 5780 O O . PHE A 1 720 ? -2.114 -4.141 21.885 1.00 97.50 720 PHE A O 1
ATOM 5787 N N . LEU A 1 721 ? -1.593 -1.954 21.707 1.00 98.00 721 LEU A N 1
ATOM 5788 C CA . LEU A 1 721 ? -0.169 -2.167 21.476 1.00 98.00 721 LEU A CA 1
ATOM 5789 C C . LEU A 1 721 ? 0.608 -1.869 22.751 1.00 98.00 721 LEU A C 1
ATOM 5791 O O . LEU A 1 721 ? 0.387 -0.836 23.388 1.00 98.00 721 LEU A O 1
ATOM 5795 N N . LYS A 1 722 ? 1.556 -2.737 23.083 1.00 97.06 722 LYS A N 1
ATOM 5796 C CA . LYS A 1 722 ? 2.623 -2.481 24.046 1.00 97.06 722 LYS A CA 1
ATOM 5797 C C . LYS A 1 722 ? 3.935 -2.445 23.273 1.00 97.06 722 LYS A C 1
ATOM 5799 O O . LYS A 1 722 ? 4.261 -3.380 22.556 1.00 97.06 722 LYS A O 1
ATOM 5804 N N . ILE A 1 723 ? 4.664 -1.345 23.400 1.00 96.88 723 ILE A N 1
ATOM 5805 C CA . ILE A 1 723 ? 5.890 -1.081 22.650 1.00 96.88 723 ILE A CA 1
ATOM 5806 C C . ILE A 1 723 ? 7.004 -0.884 23.667 1.00 96.88 723 ILE A C 1
ATOM 5808 O O . ILE A 1 723 ? 6.912 0.014 24.507 1.00 96.88 723 ILE A O 1
ATOM 5812 N N . GLU A 1 724 ? 8.038 -1.712 23.613 1.00 93.94 724 GLU A N 1
ATOM 5813 C CA . GLU A 1 724 ? 9.183 -1.651 24.524 1.00 93.94 724 GLU A CA 1
ATOM 5814 C C . GLU A 1 724 ? 10.477 -1.460 23.742 1.00 93.94 724 GLU A C 1
ATOM 5816 O O . GLU A 1 724 ? 10.705 -2.155 22.758 1.00 93.94 724 GLU A O 1
ATOM 5821 N N . ALA A 1 725 ? 11.318 -0.527 24.187 1.00 89.31 725 ALA A N 1
ATOM 5822 C CA . ALA A 1 725 ? 12.686 -0.428 23.691 1.00 89.31 725 ALA A CA 1
ATOM 5823 C C . ALA A 1 725 ? 13.509 -1.594 24.263 1.00 89.31 725 ALA A C 1
ATOM 5825 O O . ALA A 1 725 ? 13.461 -1.829 25.477 1.00 89.31 725 ALA A O 1
ATOM 5826 N N . ALA A 1 726 ? 14.205 -2.329 23.393 1.00 76.88 726 ALA A N 1
ATOM 5827 C CA . ALA A 1 726 ? 14.972 -3.526 23.750 1.00 76.88 726 ALA A CA 1
ATOM 5828 C C . ALA A 1 726 ? 16.346 -3.224 24.374 1.00 76.88 726 ALA A C 1
ATOM 5830 O O . ALA A 1 726 ? 16.989 -2.214 23.996 1.00 76.88 726 ALA A O 1
#